Protein AF-A0A261A8S5-F1 (afdb_monomer)

pLDDT: mean 77.23, std 19.58, range [24.98, 97.69]

Radius of gyration: 40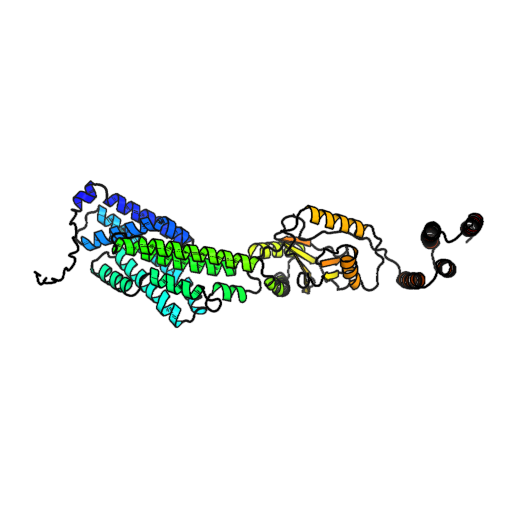.4 Å; Cα contacts (8 Å, |Δi|>4): 604; chains: 1; bounding box: 99×44×148 Å

Foldseek 3Di:
DDDDDDDDDPPPDPPDPPDDPVVCVVVCVLVVLLVLLVVLVVLLVVCVVVLFLQQVSLLVSLLSLLVNLLVLLVCQSNPDPDDPPSVVSSLVSLLVSLVSLVSSVVSLVVLLVVLCVQAPNPCCCVLAVVLLVQLSVLVSVSSNDSHNVSLVSNVVSCVVHPLLSNLVSVVVQCVDCSRNCLNVQCVVQLQSWPVSLCSRVRSNSRRLSSSLSSNSSCCNNPVVNPCPSSVVSSVVSVVVVVVSVVVLVVQQLDLRSLVCVQVVLLVLCVVPVPDDLQRSQVVVQVVCLRIHSYLKKKKKWKWAFFDDPQFKEKDFDPQQPSQKHWDGQRSRIIMIMGIDPCQQVDDVVVQVLLVVLQVVVQPDADEDDPDCHCVFVVCCVPRNVVDGMDMGGDPVTGTDMDMHNGPPRPTSHDDHDHDYDDDPPVVSVVVVVLVVVPVPDDLVVSLVVVVVVCVPDDDPVCCVVVVVVSVVVVVVCCVVPVPDPDPVVVVVVVVVVVVVVVVSVVVPPDD

Sequence (511 aa):
MEKKDQISESKSEMTVVNVNIQMLIASGEVYGWADDVDSVLDTADKLLEFGGFIFPEVAAVASVVTKVGGVIRWITGNFKEEKPDPMKKVMEKLVVLEKKIDELGKKMAAQFADLKEFITEVNFLTNISVPTSNLMRFMQDLMNDPSPKALENFESAYNDRKPLKIAYDLLSFLEHEKTNPLIMAMKADPLRTTTTFNKWADKYSCLLGQFLFLEAMASGLMKDSDSFDVNLIIQRSGELVKDMDKIKEVYKKDPIYFEAMENYIADFLDKNSNFQRWDIANQIKEDLEKILLTNDALTVWAFNGPVAKSLFAADCTDKAKGQIAQVLNKNGRGVIICRSSQANTVEKEKIKELQSQMRKLTEFPFFPQYDYKEVPKYALKNFFPNGGSFCLMDYRNFPEMRSINCKHDVGPGVEGHVTTFDMPNHNQQFLKQVYKEFENNPPLSLTYMLSSYLKHYATKEIVKNVMANLLFLDAFYIGLTGQYNDTAELRREVRVVLGKMDNLNRTGGSQ

Organism: NCBI:txid1503980

Secondary structure (DSSP, 8-state):
--------------------HHHHHHTTHHHHHHHHHHHHHHHHHHHHHHTS--HHHHHHHHHHHHHHHHHHHHHHHT--SS--HHHHHHHHHHHHHHHHHHHHHHHHHHHHHHHHTTS-HHHHIIIIIHHHHHHHHHHHHHHHS--HHHHHHHHHHHHHS-HHHHHHHHHHHHHSTTT-HHHHHHHH-TT-BHHHHHHHHHHHHHHHHHHHHHHHHHHHHHSTT--HHHHHHHHHHHHHHHHHHHHHHHHTT-GGGGGGHHHHHHHHHHHTTT--HHHHHHHHHHHHHHHB----EEEEEEEES---TTSEEEEE-GGGTT-EEEEEEETTEEEEEEEESSTTTS-HHHHHHHHHHHHHHHHS-BPPPS-TTHHHHHHHHHT-TT-SEEEEE-GGGPPEEEEES-TTSS-SS-----PBP---HHHHHHHHHHHHHHTTS-HHHHHHHHHHHHHHH--HHHHHHHHHHHHHHHHHHHHHH---S-HHHHHHHHHHHHHHHHHHHHGGG--

Mean predicted aligned error: 14.87 Å

Solvent-accessible surface area (backbone atoms only — not comparable to full-atom values): 27882 Å² total; per-residue (Å²): 136,82,84,84,80,81,86,71,87,78,77,80,75,80,81,76,79,84,72,57,66,68,57,39,56,72,71,45,53,55,56,54,52,40,52,39,46,47,56,50,41,58,46,45,52,54,29,52,76,74,48,25,39,42,28,74,66,40,63,76,41,32,72,45,40,15,50,44,16,35,51,47,36,50,45,26,78,62,68,57,96,81,65,58,71,73,56,48,56,40,48,55,49,31,37,54,40,29,52,50,52,50,56,33,48,60,45,39,50,58,52,53,54,61,51,47,77,60,35,68,57,62,60,52,39,66,58,36,54,51,51,53,51,53,45,51,51,30,51,34,44,30,35,62,48,52,36,60,67,32,48,52,54,30,50,53,47,39,73,77,51,40,41,60,57,32,49,50,54,52,49,59,41,54,72,38,72,91,46,18,55,52,58,48,47,40,70,70,36,55,56,34,34,40,59,62,50,46,58,40,53,52,48,54,32,22,51,54,10,44,34,43,50,53,35,17,25,46,17,14,43,74,47,87,54,52,52,66,63,42,51,49,46,52,51,54,50,52,50,49,53,55,50,48,52,52,53,51,59,49,46,26,68,51,68,66,30,52,75,40,42,37,59,52,53,52,51,50,52,63,77,45,74,81,59,50,33,63,55,48,22,50,50,53,41,56,51,48,67,68,33,47,36,60,62,43,7,28,30,35,36,15,30,77,42,63,57,52,76,89,46,45,31,67,34,53,41,88,93,24,65,81,30,64,34,65,41,69,47,58,95,45,22,21,41,38,38,40,53,26,84,49,45,61,76,54,57,71,65,61,54,52,47,51,46,53,40,39,53,56,56,37,70,48,82,44,73,76,56,102,61,59,67,58,47,26,52,50,43,34,67,76,59,30,76,86,50,47,64,36,77,48,69,45,76,94,64,67,51,34,75,36,58,31,69,40,81,74,79,64,30,52,64,78,88,73,71,68,66,64,62,92,63,59,69,73,58,46,55,48,51,51,50,51,52,59,45,55,78,73,46,66,71,72,64,52,58,55,54,52,55,58,51,54,72,74,77,57,59,77,67,61,51,51,55,52,50,51,52,50,52,49,48,50,54,51,50,51,67,73,65,59,83,64,96,48,75,66,59,56,53,48,53,54,49,53,53,52,54,52,51,52,51,59,61,62,64,69,80,66,136

InterPro domains:
  IPR007767 Protein of unknown function DUF684 [PF05075] (92-416)
  IPR007767 Protein of unknown function DUF684 [PTHR31464] (36-423)

Structure (mmCIF, N/CA/C/O backbone):
data_AF-A0A261A8S5-F1
#
_entry.id   AF-A0A261A8S5-F1
#
loop_
_atom_site.group_PDB
_atom_site.id
_atom_site.type_symbol
_atom_site.label_atom_id
_atom_site.label_alt_id
_atom_site.label_comp_id
_atom_site.label_asym_id
_atom_site.label_entity_id
_atom_site.label_seq_id
_atom_site.pdbx_PDB_ins_code
_atom_site.Cartn_x
_atom_site.Cartn_y
_atom_site.Cartn_z
_atom_site.occupancy
_atom_site.B_iso_or_equiv
_atom_site.auth_seq_id
_atom_site.auth_comp_id
_atom_site.auth_asym_id
_atom_site.auth_atom_id
_atom_site.pdbx_PDB_model_num
ATOM 1 N N . MET A 1 1 ? 8.375 2.626 72.153 1.00 33.34 1 MET A N 1
ATOM 2 C CA . MET A 1 1 ? 9.001 2.224 70.882 1.00 33.34 1 MET A CA 1
ATOM 3 C C . MET A 1 1 ? 8.123 1.130 70.300 1.00 33.34 1 MET A C 1
ATOM 5 O O . MET A 1 1 ? 7.854 0.171 71.005 1.00 33.34 1 MET A O 1
ATOM 9 N N . GLU A 1 2 ? 7.607 1.391 69.101 1.00 33.19 2 GLU A N 1
ATOM 10 C CA . GLU A 1 2 ? 6.923 0.485 68.162 1.00 33.19 2 GLU A CA 1
ATOM 11 C C . GLU A 1 2 ? 5.552 -0.124 68.517 1.00 33.19 2 GLU A C 1
ATOM 13 O O . GLU A 1 2 ? 5.404 -1.116 69.228 1.00 33.19 2 GLU A O 1
ATOM 18 N N . LYS A 1 3 ? 4.540 0.497 67.888 1.00 27.81 3 LYS A N 1
ATOM 19 C CA . LYS A 1 3 ? 3.258 -0.079 67.477 1.00 27.81 3 LYS A CA 1
ATOM 20 C C . LYS A 1 3 ? 3.499 -1.277 66.550 1.00 27.81 3 LYS A C 1
ATOM 22 O O . LYS A 1 3 ? 4.318 -1.188 65.641 1.00 27.81 3 LYS A O 1
ATOM 27 N N . LYS A 1 4 ? 2.724 -2.349 66.727 1.00 29.70 4 LYS A N 1
ATOM 28 C CA . LYS A 1 4 ? 2.459 -3.329 65.666 1.00 29.70 4 LYS A CA 1
ATOM 29 C C . LYS A 1 4 ? 1.182 -2.911 64.950 1.00 29.70 4 LYS A C 1
ATOM 31 O O . LYS A 1 4 ? 0.108 -2.943 65.548 1.00 29.70 4 LYS A O 1
ATOM 36 N N . ASP A 1 5 ? 1.337 -2.508 63.697 1.00 29.98 5 ASP A N 1
ATOM 37 C CA . ASP A 1 5 ? 0.246 -2.201 62.786 1.00 29.98 5 ASP A CA 1
ATOM 38 C C . ASP A 1 5 ? -0.484 -3.484 62.367 1.00 29.98 5 ASP A C 1
ATOM 40 O O . ASP A 1 5 ? 0.120 -4.464 61.925 1.00 29.98 5 ASP A O 1
ATOM 44 N N . GLN A 1 6 ? -1.806 -3.458 62.528 1.00 29.58 6 GLN A N 1
ATOM 45 C CA . GLN A 1 6 ? -2.743 -4.343 61.848 1.00 29.58 6 GLN A CA 1
ATOM 46 C C . GLN A 1 6 ? -2.919 -3.817 60.423 1.00 29.58 6 GLN A C 1
ATOM 48 O O . GLN A 1 6 ? -3.473 -2.738 60.218 1.00 29.58 6 GLN A O 1
ATOM 53 N N . ILE A 1 7 ? -2.459 -4.582 59.437 1.00 30.22 7 ILE A N 1
ATOM 54 C CA . ILE A 1 7 ? -2.810 -4.357 58.036 1.00 30.22 7 ILE A CA 1
ATOM 55 C C . ILE A 1 7 ? -4.219 -4.924 57.851 1.00 30.22 7 ILE A C 1
ATOM 57 O O . ILE A 1 7 ? -4.410 -6.138 57.836 1.00 30.22 7 ILE A O 1
ATOM 61 N N . SER A 1 8 ? -5.201 -4.027 57.784 1.00 29.25 8 SER A N 1
ATOM 62 C CA . SER A 1 8 ? -6.552 -4.336 57.318 1.00 29.25 8 SER A CA 1
ATOM 63 C C . SER A 1 8 ? -6.606 -4.158 55.802 1.00 29.25 8 SER A C 1
ATOM 65 O O . SER A 1 8 ? -6.049 -3.208 55.253 1.00 29.25 8 SER A O 1
ATOM 67 N N . GLU A 1 9 ? -7.237 -5.120 55.134 1.00 30.16 9 GLU A N 1
ATOM 68 C CA . GLU A 1 9 ? -7.535 -5.111 53.706 1.00 30.16 9 GLU A CA 1
ATOM 69 C C . GLU A 1 9 ? -8.345 -3.860 53.335 1.00 30.16 9 GLU A C 1
ATOM 71 O O . GLU A 1 9 ? -9.524 -3.751 53.671 1.00 30.16 9 GLU A O 1
ATOM 76 N N . SER A 1 10 ? -7.746 -2.928 52.592 1.00 24.98 10 SER A N 1
ATOM 77 C CA . SER A 1 10 ? -8.508 -1.884 51.909 1.00 24.98 10 SER A CA 1
ATOM 78 C C . SER A 1 10 ? -9.007 -2.430 50.570 1.00 24.98 10 SER A C 1
ATOM 80 O O . SER A 1 10 ? -8.350 -2.288 49.537 1.00 24.98 10 SER A O 1
ATOM 82 N N . LYS A 1 11 ? -10.184 -3.062 50.578 1.00 28.03 11 LYS A N 1
ATOM 83 C CA . LYS A 1 11 ? -11.014 -3.130 49.370 1.00 28.03 11 LYS A CA 1
ATOM 84 C C . LYS A 1 11 ? -11.368 -1.692 48.999 1.00 28.03 11 LYS A C 1
ATOM 86 O O . LYS A 1 11 ? -12.026 -1.004 49.772 1.00 28.03 11 LYS A O 1
ATOM 91 N N . SER A 1 12 ? -10.891 -1.227 47.850 1.00 27.69 12 SER A N 1
ATOM 92 C CA . SER A 1 12 ? -11.306 0.047 47.274 1.00 27.69 12 SER A CA 1
ATOM 93 C C . SER A 1 12 ? -12.779 -0.062 46.882 1.00 27.69 12 SER A C 1
ATOM 95 O O . SER A 1 12 ? -13.111 -0.616 45.833 1.00 27.69 12 SER A O 1
ATOM 97 N N . GLU A 1 13 ? -13.665 0.410 47.755 1.00 26.62 13 GLU A N 1
ATOM 98 C CA . GLU A 1 13 ? -15.061 0.650 47.411 1.00 26.62 13 GLU A CA 1
ATOM 99 C C . GLU A 1 13 ? -15.105 1.677 46.276 1.00 26.62 13 GLU A C 1
ATOM 101 O O . GLU A 1 13 ? -14.655 2.814 46.405 1.00 26.62 13 GLU A O 1
ATOM 106 N N . MET A 1 14 ? -15.605 1.230 45.129 1.00 27.86 14 MET A N 1
ATOM 107 C CA . MET A 1 14 ? -15.855 2.052 43.957 1.00 27.86 14 MET A CA 1
ATOM 108 C C . MET A 1 14 ? -17.030 2.980 44.290 1.00 27.86 14 MET A C 1
ATOM 110 O O . MET A 1 14 ? -18.183 2.551 44.329 1.00 27.86 14 MET A O 1
ATOM 114 N N . THR A 1 15 ? -16.746 4.244 44.599 1.00 27.31 15 THR A N 1
ATOM 115 C CA . THR A 1 15 ? -17.769 5.240 44.933 1.00 27.31 15 THR A CA 1
ATOM 116 C C . THR A 1 15 ? -18.585 5.577 43.684 1.00 27.31 15 THR A C 1
ATOM 118 O O . THR A 1 15 ? -18.215 6.443 42.893 1.00 27.31 15 THR A O 1
ATOM 121 N N . VAL A 1 16 ? -19.707 4.885 43.481 1.00 35.44 16 VAL A N 1
ATOM 122 C CA . VAL A 1 16 ? -20.694 5.241 42.455 1.00 35.44 16 VAL A CA 1
ATOM 123 C C . VAL A 1 16 ? -21.372 6.535 42.900 1.00 35.44 16 VAL A C 1
ATOM 125 O O . VAL A 1 16 ? -22.228 6.537 43.787 1.00 35.44 16 VAL A O 1
ATOM 128 N N . VAL A 1 17 ? -20.975 7.662 42.308 1.00 37.97 17 VAL A N 1
ATOM 129 C CA . VAL A 1 17 ? -21.707 8.921 42.464 1.00 37.97 17 VAL A CA 1
ATOM 130 C C . VAL A 1 17 ? -23.053 8.740 41.768 1.00 37.97 17 VAL A C 1
ATOM 132 O O . VAL A 1 17 ? -23.148 8.736 40.543 1.00 37.97 17 VAL A O 1
ATOM 135 N N . ASN A 1 18 ? -24.095 8.541 42.568 1.00 42.72 18 ASN A N 1
ATOM 136 C CA . ASN A 1 18 ? -25.468 8.353 42.117 1.00 42.72 18 ASN A CA 1
ATOM 137 C C . ASN A 1 18 ? -26.031 9.715 41.658 1.00 42.72 18 ASN A C 1
ATOM 139 O O . ASN A 1 18 ? -26.757 10.389 42.391 1.00 42.72 18 ASN A O 1
ATOM 143 N N . VAL A 1 19 ? -25.601 10.190 40.483 1.00 57.75 19 VAL A N 1
ATOM 144 C CA . VAL A 1 19 ? -26.088 11.446 39.895 1.00 57.75 19 VAL A CA 1
ATOM 145 C C . VAL A 1 19 ? -27.512 11.224 39.382 1.00 57.75 19 VAL A C 1
ATOM 147 O O . VAL A 1 19 ? -27.773 10.326 38.584 1.00 57.75 19 VAL A O 1
ATOM 150 N N . ASN A 1 20 ? -28.456 12.050 39.837 1.00 70.00 20 ASN A N 1
ATOM 151 C CA . ASN A 1 20 ? -29.853 11.962 39.421 1.00 70.00 20 ASN A CA 1
ATOM 152 C C . ASN A 1 20 ? -29.989 12.236 37.910 1.00 70.00 20 ASN A C 1
ATOM 154 O O . ASN A 1 20 ? -29.664 13.326 37.443 1.00 70.00 20 ASN A O 1
ATOM 158 N N . ILE A 1 21 ? -30.544 11.281 37.157 1.00 68.44 21 ILE A N 1
ATOM 159 C CA . ILE A 1 21 ? -30.774 11.392 35.706 1.00 68.44 21 ILE A CA 1
ATOM 160 C C . ILE A 1 21 ? -31.579 12.642 35.312 1.00 68.44 21 ILE A C 1
ATOM 162 O O . ILE A 1 21 ? -31.351 13.206 34.248 1.00 68.44 21 ILE A O 1
ATOM 166 N N . GLN A 1 22 ? -32.476 13.133 36.177 1.00 65.25 22 GLN A N 1
ATOM 167 C CA . GLN A 1 22 ? -33.213 14.374 35.917 1.00 65.25 22 GLN A CA 1
ATOM 168 C C . GLN A 1 22 ? -32.311 15.614 35.946 1.00 65.25 22 GLN A C 1
ATOM 170 O O . GLN A 1 22 ? -32.540 16.539 35.172 1.00 65.25 22 GLN A O 1
ATOM 175 N N . MET A 1 23 ? -31.268 15.630 36.785 1.00 69.44 23 MET A N 1
ATOM 176 C CA . MET A 1 23 ? -30.283 16.717 36.794 1.00 69.44 23 MET A CA 1
ATOM 177 C C . MET A 1 23 ? -29.416 16.703 35.536 1.00 69.44 23 MET A C 1
ATOM 179 O O . MET A 1 23 ? -29.138 17.770 35.006 1.00 69.44 23 MET A O 1
ATOM 183 N N . LEU A 1 24 ? -29.048 15.521 35.034 1.00 69.75 24 LEU A N 1
ATOM 184 C CA . LEU A 1 24 ? -28.277 15.368 33.790 1.00 69.75 24 LEU A CA 1
ATOM 185 C C . LEU A 1 24 ? -29.086 15.773 32.550 1.00 69.75 24 LEU A C 1
ATOM 187 O O . LEU A 1 24 ? -28.564 16.362 31.607 1.00 69.75 24 LEU A O 1
ATOM 191 N N . ILE A 1 25 ? -30.389 15.481 32.552 1.00 65.38 25 ILE A N 1
ATOM 192 C CA . ILE A 1 25 ? -31.300 15.954 31.504 1.00 65.38 25 ILE A CA 1
ATOM 193 C C . ILE A 1 25 ? -31.434 17.481 31.579 1.00 65.38 25 ILE A C 1
ATOM 195 O O . ILE A 1 25 ? -31.381 18.149 30.549 1.00 65.38 25 ILE A O 1
ATOM 199 N N . ALA A 1 26 ? -31.578 18.040 32.785 1.00 63.16 26 ALA A N 1
ATOM 200 C CA . ALA A 1 26 ? -31.713 19.481 32.990 1.00 63.16 26 ALA A CA 1
ATOM 201 C C . ALA A 1 26 ? -30.420 20.266 32.694 1.00 63.16 26 ALA A C 1
ATOM 203 O O . ALA A 1 26 ? -30.504 21.405 32.244 1.00 63.16 26 ALA A O 1
ATOM 204 N N . SER A 1 27 ? -29.241 19.670 32.913 1.00 70.00 27 SER A N 1
ATOM 205 C CA . SER A 1 27 ? -27.938 20.265 32.573 1.00 70.00 27 SER A CA 1
ATOM 206 C C . SER A 1 27 ? -27.614 20.198 31.079 1.00 70.00 27 SER A C 1
ATOM 208 O O . SER A 1 27 ? -26.666 20.836 30.630 1.00 70.00 27 SER A O 1
ATOM 210 N N . GLY A 1 28 ? -28.394 19.439 30.306 1.00 68.12 28 GLY A N 1
ATOM 211 C CA . GLY A 1 28 ? -28.180 19.224 28.879 1.00 68.12 28 GLY A CA 1
ATOM 212 C C . GLY A 1 28 ? -27.130 18.157 28.547 1.00 68.12 28 GLY A C 1
ATOM 213 O O . GLY A 1 28 ? -26.895 17.882 27.374 1.00 68.12 28 GLY A O 1
ATOM 214 N N . GLU A 1 29 ? -26.536 17.510 29.549 1.00 75.00 29 GLU A N 1
ATOM 215 C CA . GLU A 1 29 ? -25.443 16.542 29.387 1.00 75.00 29 GLU A CA 1
ATOM 216 C C . GLU A 1 29 ? -25.853 15.319 28.548 1.00 75.00 29 GLU A C 1
ATOM 218 O O . GLU A 1 29 ? -25.082 14.844 27.718 1.00 75.00 29 GLU A O 1
ATOM 223 N N . VAL A 1 30 ? -27.114 14.883 28.664 1.00 71.88 30 VAL A N 1
ATOM 224 C CA . VAL A 1 30 ? -27.671 13.773 27.864 1.00 71.88 30 VAL A CA 1
ATOM 225 C C . VAL A 1 30 ? -27.744 14.103 26.365 1.00 71.88 30 VAL A C 1
ATOM 227 O O . VAL A 1 30 ? -27.633 13.199 25.540 1.00 71.88 30 VAL A O 1
ATOM 230 N N . TYR A 1 31 ? -27.904 15.378 25.989 1.00 73.94 31 TYR A N 1
ATOM 231 C CA . TYR A 1 31 ? -27.849 15.779 24.577 1.00 73.94 31 TYR A CA 1
ATOM 232 C C . TYR A 1 31 ? -26.414 15.717 24.047 1.00 73.94 31 TYR A C 1
ATOM 234 O O . TYR A 1 31 ? -26.207 15.210 22.950 1.00 73.94 31 TYR A O 1
ATOM 242 N N . GLY A 1 32 ? -25.428 16.093 24.869 1.00 81.75 32 GLY A N 1
ATOM 243 C CA . GLY A 1 32 ? -24.013 15.902 24.542 1.00 81.75 32 GLY A CA 1
ATOM 244 C C . GLY A 1 32 ? -23.647 14.431 24.310 1.00 81.75 32 GLY A C 1
ATOM 245 O O . GLY A 1 32 ? -22.865 14.132 23.415 1.00 81.75 32 GLY A O 1
ATOM 246 N N . TRP A 1 33 ? -24.266 13.495 25.041 1.00 88.19 33 TRP A N 1
ATOM 247 C CA . TRP A 1 33 ? -24.069 12.057 24.800 1.00 88.19 33 TRP A CA 1
ATOM 248 C C . TRP A 1 33 ? -24.624 11.601 23.452 1.00 88.19 33 TRP A C 1
ATOM 250 O O . TRP A 1 33 ? -24.008 10.770 22.790 1.00 88.19 33 TRP A O 1
ATOM 260 N N . ALA A 1 34 ? -25.779 12.126 23.034 1.00 87.38 34 ALA A N 1
ATOM 261 C CA . ALA A 1 34 ? -26.328 11.824 21.715 1.00 87.38 34 ALA A CA 1
ATOM 262 C C . ALA A 1 34 ? -25.409 12.344 20.596 1.00 87.38 34 ALA A C 1
ATOM 264 O O . ALA A 1 34 ? -25.170 11.611 19.638 1.00 87.38 34 ALA A O 1
ATOM 265 N N . ASP A 1 35 ? -24.853 13.548 20.762 1.00 88.94 35 ASP A N 1
ATOM 266 C CA . ASP A 1 35 ? -23.910 14.154 19.815 1.00 88.94 35 ASP A CA 1
ATOM 267 C C . ASP A 1 35 ? -22.585 13.370 19.736 1.00 88.94 35 ASP A C 1
ATOM 269 O O . ASP A 1 35 ? -22.058 13.137 18.646 1.00 88.94 35 ASP A O 1
ATOM 273 N N . ASP A 1 36 ? -22.054 12.909 20.876 1.00 91.69 36 ASP A N 1
ATOM 274 C CA . ASP A 1 36 ? -20.855 12.061 20.907 1.00 91.69 36 ASP A CA 1
ATOM 275 C C . ASP A 1 36 ? -21.102 10.728 20.164 1.00 91.69 36 ASP A C 1
ATOM 277 O O . ASP A 1 36 ? -20.249 10.292 19.387 1.00 91.69 36 ASP A O 1
ATOM 281 N N . VAL A 1 37 ? -22.273 10.094 20.339 1.00 92.50 37 VAL A N 1
ATOM 282 C CA . VAL A 1 37 ? -22.631 8.862 19.604 1.00 92.50 37 VAL A CA 1
ATOM 283 C C . VAL A 1 37 ? -22.811 9.133 18.106 1.00 92.50 37 VAL A C 1
ATOM 285 O O . VAL A 1 37 ? -22.356 8.326 17.296 1.00 92.50 37 VAL A O 1
ATOM 288 N N . ASP A 1 38 ? -23.407 10.264 17.720 1.00 92.44 38 ASP A N 1
ATOM 289 C CA . ASP A 1 38 ? -23.547 10.658 16.310 1.00 92.44 38 ASP A CA 1
ATOM 290 C C . ASP A 1 38 ? -22.194 10.857 15.627 1.00 92.44 38 ASP A C 1
ATOM 292 O O . ASP A 1 38 ? -21.976 10.368 14.522 1.00 92.44 38 ASP A O 1
ATOM 296 N N . SER A 1 39 ? -21.234 11.470 16.314 1.00 92.31 39 SER A N 1
ATOM 297 C CA . SER A 1 39 ? -19.873 11.627 15.795 1.00 92.31 39 SER A CA 1
ATOM 298 C C . SER A 1 39 ? -19.178 10.275 15.548 1.00 92.31 39 SER A C 1
ATOM 300 O O . SER A 1 39 ? -18.483 10.083 14.540 1.00 92.31 39 SER A O 1
ATOM 302 N N . VAL A 1 40 ? -19.413 9.280 16.414 1.00 94.00 40 VAL A N 1
ATOM 303 C CA . VAL A 1 40 ? -18.908 7.914 16.186 1.00 94.00 40 VAL A CA 1
ATOM 304 C C . VAL A 1 40 ? -19.678 7.215 15.057 1.00 94.00 40 VAL A C 1
ATOM 306 O O . VAL A 1 40 ? -19.065 6.487 14.279 1.00 94.00 40 VAL A O 1
ATOM 309 N N . LEU A 1 41 ? -20.983 7.463 14.905 1.00 94.56 41 LEU A N 1
ATOM 310 C CA . LEU A 1 41 ? -21.800 6.945 13.799 1.00 94.56 41 LEU A CA 1
ATOM 311 C C . LEU A 1 41 ? -21.361 7.475 12.431 1.00 94.56 41 LEU A C 1
ATOM 313 O O . LEU A 1 41 ? -21.269 6.682 11.492 1.00 94.56 41 LEU A O 1
ATOM 317 N N . ASP A 1 42 ? -21.078 8.773 12.330 1.00 94.06 42 ASP A N 1
ATOM 318 C CA . ASP A 1 42 ? -20.546 9.412 11.122 1.00 94.06 42 ASP A CA 1
ATOM 319 C C . ASP A 1 42 ? -19.175 8.834 10.765 1.00 94.06 42 ASP A C 1
ATOM 321 O O . ASP A 1 42 ? -18.844 8.614 9.597 1.00 94.06 42 ASP A O 1
ATOM 325 N N . THR A 1 43 ? -18.359 8.551 11.783 1.00 92.81 43 THR A N 1
ATOM 326 C CA . THR A 1 43 ? -17.078 7.876 11.575 1.00 92.81 43 THR A CA 1
ATOM 327 C C . THR A 1 43 ? -17.281 6.445 11.090 1.00 92.81 43 THR A C 1
ATOM 329 O O . THR A 1 43 ? -16.621 6.027 10.142 1.00 92.81 43 THR A O 1
ATOM 332 N N . ALA A 1 44 ? -18.204 5.692 11.692 1.00 93.06 44 ALA A N 1
A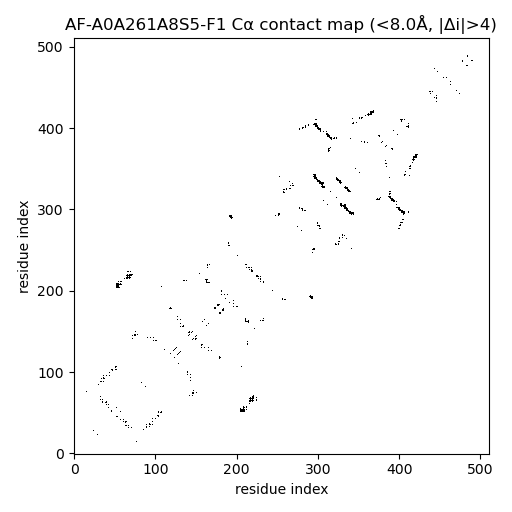TOM 333 C CA . ALA A 1 44 ? -18.503 4.325 11.282 1.00 93.06 44 ALA A CA 1
ATOM 334 C C . ALA A 1 44 ? -18.968 4.248 9.816 1.00 93.06 44 ALA A C 1
ATOM 336 O O . ALA A 1 44 ? -18.554 3.329 9.113 1.00 93.06 44 ALA A O 1
ATOM 337 N N . ASP A 1 45 ? -19.735 5.231 9.327 1.00 93.12 45 ASP A N 1
ATOM 338 C CA . ASP A 1 45 ? -20.102 5.323 7.903 1.00 93.12 45 ASP A CA 1
ATOM 339 C C . ASP A 1 45 ? -18.879 5.476 6.999 1.00 93.12 45 ASP A C 1
ATOM 341 O O . ASP A 1 45 ? -18.716 4.721 6.040 1.00 93.12 45 ASP A O 1
ATOM 345 N N . LYS A 1 46 ? -17.963 6.389 7.337 1.00 92.31 46 LYS A N 1
ATOM 346 C CA . LYS A 1 46 ? -16.712 6.562 6.580 1.00 92.31 46 LYS A CA 1
ATOM 347 C C . LYS A 1 46 ? -15.874 5.286 6.580 1.00 92.31 46 LYS A C 1
ATOM 349 O O . LYS A 1 46 ? -15.370 4.860 5.545 1.00 92.31 46 LYS A O 1
ATOM 354 N N . LEU A 1 47 ? -15.744 4.633 7.735 1.00 92.62 47 LEU A N 1
ATOM 355 C CA . LEU A 1 47 ? -15.027 3.361 7.846 1.00 92.62 47 LEU A CA 1
ATOM 356 C C . LEU A 1 47 ? -15.686 2.265 6.992 1.00 92.62 47 LEU A C 1
ATOM 358 O O . LEU A 1 47 ? -14.987 1.427 6.417 1.00 92.62 47 LEU A O 1
ATOM 362 N N . LEU A 1 48 ? -17.019 2.266 6.871 1.00 91.94 48 LEU A N 1
ATOM 363 C CA . LEU A 1 48 ? -17.746 1.336 6.008 1.00 91.94 48 LEU A CA 1
ATOM 364 C C . LEU A 1 48 ? -17.457 1.593 4.529 1.00 91.94 48 LEU A C 1
ATOM 366 O O . LEU A 1 48 ? -17.301 0.615 3.792 1.00 91.94 48 LEU A O 1
ATOM 370 N N . GLU A 1 49 ? -17.336 2.850 4.099 1.00 89.62 49 GLU A N 1
ATOM 371 C CA . GLU A 1 49 ? -16.921 3.205 2.733 1.00 89.62 49 GLU A CA 1
ATOM 372 C C . GLU A 1 49 ? -15.514 2.680 2.419 1.00 89.62 49 GLU A C 1
ATOM 374 O O . GLU A 1 49 ? -15.304 2.067 1.371 1.00 89.62 49 GLU A O 1
ATOM 379 N N . PHE A 1 50 ? -14.572 2.826 3.357 1.00 85.19 50 PHE A N 1
ATOM 380 C CA . PHE A 1 50 ? -13.212 2.288 3.219 1.00 85.19 50 PHE A CA 1
ATOM 381 C C . PHE A 1 50 ? -13.129 0.763 3.370 1.00 85.19 50 PHE A C 1
ATOM 383 O O . PHE A 1 50 ? -12.181 0.134 2.903 1.00 85.19 50 PHE A O 1
ATOM 390 N N . GLY A 1 51 ? -14.125 0.153 4.008 1.00 87.69 51 GLY A N 1
ATOM 391 C CA . GLY A 1 51 ? -14.216 -1.289 4.197 1.00 87.69 51 GLY A CA 1
ATOM 392 C C . GLY A 1 51 ? -13.432 -1.844 5.390 1.00 87.69 51 GLY A C 1
ATOM 393 O O . GLY A 1 51 ? -13.116 -3.035 5.391 1.00 87.69 51 GLY A O 1
ATOM 394 N N . GLY A 1 52 ? -13.132 -1.025 6.402 1.00 91.44 52 GLY A N 1
ATOM 395 C CA . GLY A 1 52 ? -12.440 -1.461 7.618 1.00 91.44 52 GLY A CA 1
ATOM 396 C C . GLY A 1 52 ? -12.107 -0.318 8.581 1.00 91.44 52 GLY A C 1
ATOM 397 O O . GLY A 1 52 ? -12.321 0.851 8.275 1.00 91.44 52 GLY A O 1
ATOM 398 N N . PHE A 1 53 ? -11.566 -0.657 9.755 1.00 93.50 53 PHE A N 1
ATOM 399 C CA . PHE A 1 53 ? -11.169 0.312 10.787 1.00 93.50 53 PHE A CA 1
ATOM 400 C C . PHE A 1 53 ? -9.836 0.995 10.440 1.00 93.50 53 PHE A C 1
ATOM 402 O O . PHE A 1 53 ? -8.802 0.674 11.011 1.00 93.50 53 PHE A O 1
ATOM 409 N N . ILE A 1 54 ? -9.837 1.925 9.488 1.00 92.06 54 ILE A N 1
ATOM 410 C CA . ILE A 1 54 ? -8.636 2.645 9.041 1.00 92.06 54 ILE A CA 1
ATOM 411 C C . ILE A 1 54 ? -7.990 3.417 10.205 1.00 92.06 54 ILE A C 1
ATOM 413 O O . ILE A 1 54 ? -8.594 4.334 10.759 1.00 92.06 54 ILE A O 1
ATOM 417 N N . PHE A 1 55 ? -6.752 3.060 10.573 1.00 93.69 55 PHE A N 1
ATOM 418 C CA . PHE A 1 55 ? -6.082 3.572 11.777 1.00 93.69 55 PHE A CA 1
ATOM 419 C C . PHE A 1 55 ? -6.055 5.109 11.885 1.00 93.69 55 PHE A C 1
ATOM 421 O O . PHE A 1 55 ? -6.456 5.606 12.938 1.00 93.69 55 PHE A O 1
ATOM 428 N N . PRO A 1 56 ? -5.644 5.880 10.855 1.00 92.06 56 PRO A N 1
ATOM 429 C CA . PRO A 1 56 ? -5.663 7.343 10.930 1.00 92.06 56 PRO A CA 1
ATOM 430 C C . PRO A 1 56 ? -7.041 7.934 11.253 1.00 92.06 56 PRO A C 1
ATOM 432 O O . PRO A 1 56 ? -7.136 8.852 12.065 1.00 92.06 56 PRO A O 1
ATOM 435 N N . GLU A 1 57 ? -8.102 7.374 10.668 1.00 92.88 57 GLU A N 1
ATOM 436 C CA . GLU A 1 57 ? -9.479 7.836 10.878 1.00 92.88 57 GLU A CA 1
ATOM 437 C C . GLU A 1 57 ? -9.952 7.527 12.301 1.00 92.88 57 GLU A C 1
ATOM 439 O O . GLU A 1 57 ? -10.508 8.389 12.978 1.00 92.88 57 GLU A O 1
ATOM 444 N N . VAL A 1 58 ? -9.662 6.321 12.805 1.00 94.31 58 VAL A N 1
ATOM 445 C CA . VAL A 1 58 ? -9.990 5.948 14.190 1.00 94.31 58 VAL A CA 1
ATOM 446 C C . VAL A 1 58 ? -9.195 6.790 15.190 1.00 94.31 58 VAL A C 1
ATOM 448 O O . VAL A 1 58 ? -9.747 7.242 16.193 1.00 94.31 58 VAL A O 1
ATOM 451 N N . ALA A 1 59 ? -7.911 7.042 14.925 1.00 93.81 59 ALA A N 1
ATOM 452 C CA . ALA A 1 59 ? -7.061 7.846 15.798 1.00 93.81 59 ALA A CA 1
ATOM 453 C C . ALA A 1 59 ? -7.562 9.287 15.937 1.00 93.81 59 ALA A C 1
ATOM 455 O O . ALA A 1 59 ? -7.506 9.843 17.034 1.00 93.81 59 ALA A O 1
ATOM 456 N N . ALA A 1 60 ? -8.110 9.864 14.864 1.00 93.00 60 ALA A N 1
ATOM 457 C CA . ALA A 1 60 ? -8.682 11.207 14.883 1.00 93.00 60 ALA A CA 1
ATOM 458 C C . ALA A 1 60 ? -9.905 11.335 15.811 1.00 93.00 60 ALA A C 1
ATOM 460 O O . ALA A 1 60 ? -10.157 12.420 16.336 1.00 93.00 60 ALA A O 1
ATOM 461 N N . VAL A 1 61 ? -10.638 10.241 16.051 1.00 94.25 61 VAL A N 1
ATOM 462 C CA . VAL A 1 61 ? -11.860 10.239 16.875 1.00 94.25 61 VAL A CA 1
ATOM 463 C C . VAL A 1 61 ? -11.743 9.437 18.169 1.00 94.25 61 VAL A C 1
ATOM 465 O O . VAL A 1 61 ? -12.732 9.295 18.887 1.00 94.25 61 VAL A O 1
ATOM 468 N N . ALA A 1 62 ? -10.555 8.933 18.513 1.00 95.06 62 ALA A N 1
ATOM 469 C CA . ALA A 1 62 ? -10.359 8.050 19.665 1.00 95.06 62 ALA A CA 1
ATOM 470 C C . ALA A 1 62 ? -10.903 8.648 20.977 1.00 95.06 62 ALA A C 1
ATOM 472 O O . ALA A 1 62 ? -11.537 7.945 21.758 1.00 95.06 62 ALA A O 1
ATOM 473 N N . SER A 1 63 ? -10.745 9.958 21.191 1.00 93.19 63 SER A N 1
ATOM 474 C CA . SER A 1 63 ? -11.287 10.640 22.374 1.00 93.19 63 SER A CA 1
ATOM 475 C C . SER A 1 63 ? -12.819 10.621 22.429 1.00 93.19 63 SER A C 1
ATOM 477 O O . SER A 1 63 ? -13.387 10.468 23.507 1.00 93.19 63 SER A O 1
ATOM 479 N N . VAL A 1 64 ? -13.496 10.734 21.284 1.00 94.38 64 VAL A N 1
ATOM 480 C CA . VAL A 1 64 ? -14.961 10.650 21.184 1.00 94.38 64 VAL A CA 1
ATOM 481 C C . VAL A 1 64 ? -15.424 9.214 21.432 1.00 94.38 64 VAL A C 1
ATOM 483 O O . VAL A 1 64 ? -16.360 8.994 22.196 1.00 94.38 64 VAL A O 1
ATOM 486 N N . VAL A 1 65 ? -14.712 8.225 20.883 1.00 96.56 65 VAL A N 1
ATOM 487 C CA . VAL A 1 65 ? -14.967 6.798 21.150 1.00 96.56 65 VAL A CA 1
ATOM 488 C C . VAL A 1 65 ? -14.845 6.493 22.650 1.00 96.56 65 VAL A C 1
ATOM 490 O O . VAL A 1 65 ? -15.694 5.802 23.211 1.00 96.56 65 VAL A O 1
ATOM 493 N N . THR A 1 66 ? -13.852 7.069 23.336 1.00 95.81 66 THR A N 1
ATOM 494 C CA . THR A 1 66 ? -13.716 6.976 24.798 1.00 95.81 66 THR A CA 1
ATOM 495 C C . THR A 1 66 ? -14.906 7.578 25.535 1.00 95.81 66 THR A C 1
ATOM 497 O O . THR A 1 66 ? -15.425 6.951 26.458 1.00 95.81 66 THR A O 1
ATOM 500 N N . LYS A 1 67 ? -15.413 8.743 25.120 1.00 93.44 67 LYS A N 1
ATOM 501 C CA . LYS A 1 67 ? -16.624 9.310 25.733 1.00 93.44 67 LYS A CA 1
ATOM 502 C C . LYS A 1 67 ? -17.832 8.391 25.575 1.00 93.44 67 LYS A C 1
ATOM 504 O O . LYS A 1 67 ? -18.535 8.170 26.557 1.00 93.44 67 LYS A O 1
ATOM 509 N N . VAL A 1 68 ? -18.036 7.800 24.394 1.00 94.94 68 VAL A N 1
ATOM 510 C CA . VAL A 1 68 ? -19.117 6.823 24.168 1.00 94.94 68 VAL A CA 1
ATOM 511 C C . VAL A 1 68 ? -18.983 5.619 25.108 1.00 94.94 68 VAL A C 1
ATOM 513 O O . VAL A 1 68 ? -19.976 5.198 25.701 1.00 94.94 68 VAL A O 1
ATOM 516 N N . GLY A 1 69 ? -17.766 5.125 25.352 1.00 94.31 69 GLY A N 1
ATOM 517 C CA . GLY A 1 69 ? -17.519 4.097 26.373 1.00 94.31 69 GLY A CA 1
ATOM 518 C C . GLY A 1 69 ? -17.944 4.537 27.779 1.00 94.31 69 GLY A C 1
ATOM 519 O O . GLY A 1 69 ? -18.582 3.775 28.507 1.00 94.31 69 GLY A O 1
ATOM 520 N N . GLY A 1 70 ? -17.666 5.792 28.140 1.00 91.44 70 GLY A N 1
ATOM 521 C CA . GLY A 1 70 ? -18.129 6.401 29.391 1.00 91.44 70 GLY A CA 1
ATOM 522 C C . GLY A 1 70 ? -19.657 6.501 29.492 1.00 91.44 70 GLY A C 1
ATOM 523 O O . GLY A 1 70 ? -20.218 6.229 30.554 1.00 91.44 70 GLY A O 1
ATOM 524 N N . VAL A 1 71 ? -20.345 6.807 28.387 1.00 91.56 71 VAL A N 1
ATOM 525 C CA . VAL A 1 71 ? -21.818 6.802 28.315 1.00 91.56 71 VAL A CA 1
ATOM 526 C C . VAL A 1 71 ? -22.366 5.400 28.592 1.00 91.56 71 VAL A C 1
ATOM 528 O O . VAL A 1 71 ? -23.253 5.241 29.430 1.00 91.56 71 VAL A O 1
ATOM 531 N N . ILE A 1 72 ? -21.805 4.365 27.958 1.00 92.19 72 ILE A N 1
ATOM 532 C CA . ILE A 1 72 ? -22.207 2.966 28.186 1.00 92.19 72 ILE A CA 1
ATOM 533 C C . ILE A 1 72 ? -21.971 2.565 29.650 1.00 92.19 72 ILE A C 1
ATOM 535 O O . ILE A 1 72 ? -22.852 1.975 30.284 1.00 92.19 72 ILE A O 1
ATOM 539 N N . ARG A 1 73 ? -20.825 2.937 30.236 1.00 90.62 73 ARG A N 1
ATOM 540 C CA . ARG A 1 73 ? -20.546 2.717 31.666 1.00 90.62 73 ARG A CA 1
ATOM 541 C C . ARG A 1 73 ? -21.590 3.381 32.558 1.00 90.62 73 ARG A C 1
ATOM 543 O O . ARG A 1 73 ? -22.057 2.784 33.525 1.00 90.62 73 ARG A O 1
ATOM 550 N N . TRP A 1 74 ? -21.970 4.616 32.243 1.00 88.62 74 TRP A N 1
ATOM 551 C CA . TRP A 1 74 ? -22.978 5.327 33.018 1.00 88.62 74 TRP A CA 1
ATOM 552 C C . TRP A 1 74 ? -24.336 4.616 32.955 1.00 88.62 74 TRP A C 1
ATOM 554 O O . TRP A 1 74 ? -24.971 4.424 33.994 1.00 88.62 74 TRP A O 1
ATOM 564 N N . ILE A 1 75 ? -24.760 4.175 31.762 1.00 88.25 75 ILE A N 1
ATOM 565 C CA . ILE A 1 75 ? -26.033 3.463 31.560 1.00 88.25 75 ILE A CA 1
ATOM 566 C C . ILE A 1 75 ? -26.046 2.132 32.321 1.00 88.25 75 ILE A C 1
ATOM 568 O O . ILE A 1 75 ? -27.025 1.830 33.003 1.00 88.25 75 ILE A O 1
ATOM 572 N N . THR A 1 76 ? -24.967 1.354 32.226 1.00 87.44 76 THR A N 1
ATOM 573 C CA . THR A 1 76 ? -24.835 0.054 32.908 1.00 87.44 76 THR A CA 1
ATOM 574 C C . THR A 1 76 ? -24.803 0.208 34.433 1.00 87.44 76 THR A C 1
ATOM 576 O O . THR A 1 76 ? -25.474 -0.547 35.133 1.00 87.44 76 THR A O 1
ATOM 579 N N . GLY A 1 77 ? -24.100 1.218 34.961 1.00 84.50 77 GLY A N 1
ATOM 580 C CA . GLY A 1 77 ? -24.040 1.508 36.400 1.00 84.50 77 GLY A CA 1
ATOM 581 C C . GLY A 1 77 ? -25.336 2.079 36.990 1.00 84.50 77 GLY A C 1
ATOM 582 O O . GLY A 1 77 ? -25.582 1.936 38.185 1.00 84.50 77 GLY A O 1
ATOM 583 N N . ASN A 1 78 ? -26.189 2.688 36.160 1.00 81.75 78 ASN A N 1
ATOM 584 C CA . ASN A 1 78 ? -27.481 3.262 36.555 1.00 81.75 78 ASN A CA 1
ATOM 585 C C . ASN A 1 78 ? -28.664 2.500 35.946 1.00 81.75 78 ASN A C 1
ATOM 587 O O . ASN A 1 78 ? -29.709 3.089 35.652 1.00 81.75 78 ASN A O 1
ATOM 591 N N . PHE A 1 79 ? -28.498 1.194 35.731 1.00 73.31 79 PHE A N 1
ATOM 592 C CA . PHE A 1 79 ? -29.489 0.369 35.056 1.00 73.31 79 PHE A CA 1
ATOM 593 C C . PHE A 1 79 ? -30.836 0.394 35.798 1.00 73.31 79 PHE A C 1
ATOM 595 O O . PHE A 1 79 ? -30.963 -0.085 36.925 1.00 73.31 79 PHE A O 1
ATOM 602 N N . LYS A 1 80 ? -31.854 0.972 35.152 1.00 74.31 80 LYS A N 1
ATOM 603 C CA . LYS A 1 80 ? -33.257 0.983 35.588 1.00 74.31 80 LYS A CA 1
ATOM 604 C C . LYS A 1 80 ? -34.129 0.443 34.458 1.00 74.31 80 LYS A C 1
ATOM 606 O O . LYS A 1 80 ? -33.848 0.732 33.293 1.00 74.31 80 LYS A O 1
ATOM 611 N N . GLU A 1 81 ? -35.178 -0.304 34.808 1.00 65.19 81 GLU A N 1
ATOM 612 C CA . GLU A 1 81 ? -36.133 -0.869 33.839 1.00 65.19 81 GLU A CA 1
ATOM 613 C C . GLU A 1 81 ? -36.864 0.234 33.054 1.00 65.19 81 GLU A C 1
ATOM 615 O O . GLU A 1 81 ? -36.994 0.146 31.835 1.00 65.19 81 GLU A O 1
ATOM 620 N N . GLU A 1 82 ? -37.252 1.327 33.721 1.00 71.06 82 GLU A N 1
ATOM 621 C CA . GLU A 1 82 ? -37.788 2.522 33.065 1.00 71.06 82 GLU A CA 1
ATOM 622 C C . GLU A 1 82 ? -36.707 3.588 32.861 1.00 71.06 82 GLU A C 1
ATOM 624 O O . GLU A 1 82 ? -36.170 4.171 33.810 1.00 71.06 82 GLU A O 1
ATOM 629 N N . LYS A 1 83 ? -36.418 3.876 31.589 1.00 74.75 83 LYS A N 1
ATOM 630 C CA . LYS A 1 83 ? -35.492 4.930 31.165 1.00 74.75 83 LYS A CA 1
ATOM 631 C C . LYS A 1 83 ? -36.270 6.152 30.652 1.00 74.75 83 LYS A C 1
ATOM 633 O O . LYS A 1 83 ? -37.219 5.974 29.887 1.00 74.75 83 LYS A O 1
ATOM 638 N N . PRO A 1 84 ? -35.881 7.388 31.018 1.00 79.94 84 PRO A N 1
ATOM 639 C CA . PRO A 1 84 ? -36.467 8.604 30.453 1.00 79.94 84 PRO A CA 1
ATOM 640 C C . PRO A 1 84 ? -36.301 8.669 28.929 1.00 79.94 84 PRO A C 1
ATOM 642 O O . PRO A 1 84 ? -35.319 8.161 28.391 1.00 79.94 84 PRO A O 1
ATOM 645 N N . ASP A 1 85 ? -37.206 9.354 28.230 1.00 78.62 85 ASP A N 1
ATOM 646 C CA . ASP A 1 85 ? -37.191 9.413 26.760 1.00 78.62 85 ASP A CA 1
ATOM 647 C C . ASP A 1 85 ? -35.877 9.936 26.140 1.00 78.62 85 ASP A C 1
ATOM 649 O O . ASP A 1 85 ? -35.427 9.347 25.156 1.00 78.62 85 ASP A O 1
ATOM 653 N N . PRO A 1 86 ? -35.184 10.954 26.699 1.00 81.12 86 PRO A N 1
ATOM 654 C CA . PRO A 1 86 ? -33.861 11.349 26.205 1.00 81.12 86 PRO A CA 1
ATOM 655 C C . PRO A 1 86 ? -32.830 10.212 26.259 1.00 81.12 86 PRO A C 1
ATOM 657 O O . PRO A 1 86 ? -32.005 10.087 25.361 1.00 81.12 86 PRO A O 1
ATOM 660 N N . MET A 1 87 ? -32.915 9.342 27.270 1.00 84.50 87 MET A N 1
ATOM 661 C CA . MET A 1 87 ? -32.030 8.185 27.417 1.00 84.50 87 MET A CA 1
ATOM 662 C C . MET A 1 87 ? -32.361 7.081 26.411 1.00 84.50 87 MET A C 1
ATOM 664 O O . MET A 1 87 ? -31.458 6.445 25.873 1.00 84.50 87 MET A O 1
ATOM 668 N N . LYS A 1 88 ? -33.652 6.869 26.118 1.00 86.25 88 LYS A N 1
ATOM 669 C CA . LYS A 1 88 ? -34.080 5.923 25.074 1.00 86.25 88 LYS A CA 1
ATOM 670 C C . LYS A 1 88 ? -33.479 6.289 23.717 1.00 86.25 88 LYS A C 1
ATOM 672 O O . LYS A 1 88 ? -32.955 5.408 23.049 1.00 86.25 88 LYS A O 1
ATOM 677 N N . LYS A 1 89 ? -33.448 7.581 23.366 1.00 88.25 89 LYS A N 1
ATOM 678 C CA . LYS A 1 89 ? -32.824 8.060 22.117 1.00 88.25 89 LYS A CA 1
ATOM 679 C C . LYS A 1 89 ? -31.329 7.747 22.036 1.00 88.25 89 LYS A C 1
ATOM 681 O O . LYS A 1 89 ? -30.846 7.365 20.975 1.00 88.25 89 LYS A O 1
ATOM 686 N N . VAL A 1 90 ? -30.595 7.899 23.141 1.00 89.88 90 VAL A N 1
ATOM 687 C CA . VAL A 1 90 ? -29.169 7.528 23.196 1.00 89.88 90 VAL A CA 1
ATOM 688 C C . VAL A 1 90 ? -29.006 6.022 22.972 1.00 89.88 90 VAL A C 1
ATOM 690 O O . VAL A 1 90 ? -28.176 5.617 22.165 1.00 89.88 90 VAL A O 1
ATOM 693 N N . MET A 1 91 ? -29.838 5.188 23.605 1.00 89.75 91 MET A N 1
ATOM 694 C CA . MET A 1 91 ? -29.797 3.735 23.392 1.00 89.75 91 MET A CA 1
ATOM 695 C C . MET A 1 91 ? -30.150 3.326 21.960 1.00 89.75 91 MET A C 1
ATOM 697 O O . MET A 1 91 ? -29.484 2.468 21.394 1.00 89.75 91 MET A O 1
ATOM 701 N N . GLU A 1 92 ? -31.157 3.951 21.348 1.00 92.75 92 GLU A N 1
ATOM 702 C CA . GLU A 1 92 ? -31.502 3.712 19.942 1.00 92.75 92 GLU A CA 1
ATOM 703 C C . GLU A 1 92 ? -30.306 4.000 19.023 1.00 92.75 92 GLU A C 1
ATOM 705 O O . GLU A 1 92 ? -30.016 3.208 18.128 1.00 92.75 92 GLU A O 1
ATOM 710 N N . LYS A 1 93 ? -29.559 5.084 19.277 1.00 94.38 93 LYS A N 1
ATOM 711 C CA . LYS A 1 93 ? -28.330 5.405 18.532 1.00 94.38 93 LYS A CA 1
ATOM 712 C C . LYS A 1 93 ? -27.207 4.395 18.782 1.00 94.38 93 LYS A C 1
ATOM 714 O O . LYS A 1 93 ? -26.520 4.034 17.831 1.00 94.38 93 LYS A O 1
ATOM 719 N N . LEU A 1 94 ? -27.043 3.896 20.010 1.00 94.88 94 LEU A N 1
ATOM 720 C CA . LEU A 1 94 ? -26.074 2.832 20.313 1.00 94.88 94 LEU A CA 1
ATOM 721 C C . LEU A 1 94 ? -26.397 1.531 19.563 1.00 94.88 94 LEU A C 1
ATOM 723 O O . LEU A 1 94 ? -25.490 0.914 19.016 1.00 94.88 94 LEU A O 1
ATOM 727 N N . VAL A 1 95 ? -27.676 1.163 19.445 1.00 95.00 95 VAL A N 1
ATOM 728 C CA . VAL A 1 95 ? -28.114 0.012 18.631 1.00 95.00 95 VAL A CA 1
ATOM 729 C C . VAL A 1 95 ? -27.826 0.240 17.143 1.00 95.00 95 VAL A C 1
ATOM 731 O O . VAL A 1 95 ? -27.449 -0.684 16.428 1.00 95.00 95 VAL A O 1
ATOM 734 N N . VAL A 1 96 ? -27.986 1.467 16.636 1.00 96.06 96 VAL A N 1
ATOM 735 C CA . VAL A 1 96 ? -27.587 1.787 15.253 1.00 96.06 96 VAL A CA 1
ATOM 736 C C . VAL A 1 96 ? -26.070 1.675 15.087 1.00 96.06 96 VAL A C 1
ATOM 738 O O . VAL A 1 96 ? -25.608 1.146 14.076 1.00 96.06 96 VAL A O 1
ATOM 741 N N . LEU A 1 97 ? -25.297 2.137 16.072 1.00 95.19 97 LEU A N 1
ATOM 742 C CA . LEU A 1 97 ? -23.840 2.049 16.046 1.00 95.19 97 LEU A CA 1
ATOM 743 C C . LEU A 1 97 ? -23.381 0.592 16.051 1.00 95.19 97 LEU A C 1
ATOM 745 O O . LEU A 1 97 ? -22.546 0.227 15.230 1.00 95.19 97 LEU A O 1
ATOM 749 N N . GLU A 1 98 ? -23.973 -0.244 16.901 1.00 95.94 98 GLU A N 1
ATOM 750 C CA . GLU A 1 98 ? -23.716 -1.683 16.938 1.00 95.94 98 GLU A CA 1
ATOM 751 C C . GLU A 1 98 ? -23.849 -2.319 15.553 1.00 95.94 98 GLU A C 1
ATOM 753 O O . GLU A 1 98 ? -22.908 -2.966 15.094 1.00 95.94 98 GLU A O 1
ATOM 758 N N . LYS A 1 99 ? -24.952 -2.055 14.843 1.00 96.00 99 LYS A N 1
ATOM 759 C CA . LYS A 1 99 ? -25.185 -2.600 13.497 1.00 96.00 99 LYS A CA 1
ATOM 760 C C . LYS A 1 99 ? -24.103 -2.188 12.504 1.00 96.00 99 LYS A C 1
ATOM 762 O O . LYS A 1 99 ? -23.630 -3.021 11.734 1.00 96.00 99 LYS A O 1
ATOM 767 N N . LYS A 1 100 ? -23.667 -0.923 12.533 1.00 94.81 100 LYS A N 1
ATOM 768 C CA . LYS A 1 100 ? -22.565 -0.453 11.672 1.00 94.81 100 LYS A CA 1
ATOM 769 C C . LYS A 1 100 ? -21.241 -1.131 12.029 1.00 94.81 100 LYS A C 1
ATOM 771 O O . LYS A 1 100 ? -20.468 -1.492 11.144 1.00 94.81 100 LYS A O 1
ATOM 776 N N . ILE A 1 101 ? -20.987 -1.338 13.320 1.00 94.62 101 ILE A N 1
ATOM 777 C CA . ILE A 1 101 ? -19.809 -2.059 13.808 1.00 94.62 101 ILE A CA 1
ATOM 778 C C . ILE A 1 101 ? -19.864 -3.547 13.415 1.00 94.62 101 ILE A C 1
ATOM 780 O O . ILE A 1 101 ? -18.828 -4.106 13.060 1.00 94.62 101 ILE A O 1
ATOM 784 N N . ASP A 1 102 ? -21.041 -4.179 13.400 1.00 93.06 102 ASP A N 1
ATOM 785 C CA . ASP A 1 102 ? -21.240 -5.547 12.894 1.00 93.06 102 ASP A CA 1
ATOM 786 C C . ASP A 1 102 ? -20.969 -5.654 11.390 1.00 93.06 102 ASP A C 1
ATOM 788 O O . ASP A 1 102 ? -20.246 -6.545 10.935 1.00 93.06 102 ASP A O 1
ATOM 792 N N . GLU A 1 103 ? -21.457 -4.696 10.605 1.00 92.88 103 GLU A N 1
ATOM 793 C CA . GLU A 1 103 ? -21.130 -4.607 9.182 1.00 92.88 103 GLU A CA 1
ATOM 794 C C . GLU A 1 103 ? -19.622 -4.427 8.940 1.00 92.88 103 GLU A C 1
ATOM 796 O O . GLU A 1 103 ? -19.048 -5.108 8.082 1.00 92.88 103 GLU A O 1
ATOM 801 N N . LEU A 1 104 ? -18.951 -3.584 9.733 1.00 92.19 104 LEU A N 1
ATOM 802 C CA . LEU A 1 104 ? -17.491 -3.459 9.708 1.00 92.19 104 LEU A CA 1
ATOM 803 C C . LEU A 1 104 ? -16.802 -4.769 10.099 1.00 92.19 104 LEU A C 1
ATOM 805 O O . LEU A 1 104 ? -15.858 -5.184 9.427 1.00 92.19 104 LEU A O 1
ATOM 809 N N . GLY A 1 105 ? -17.286 -5.453 11.137 1.00 89.00 105 GLY A N 1
ATOM 810 C CA . GLY A 1 105 ? -16.776 -6.749 11.585 1.00 89.00 105 GLY A CA 1
ATOM 811 C C . GLY A 1 105 ? -16.799 -7.802 10.475 1.00 89.00 105 GLY A C 1
ATOM 812 O O . GLY A 1 105 ? -15.806 -8.503 10.263 1.00 89.00 105 GLY A O 1
ATOM 813 N N . LYS A 1 106 ? -17.880 -7.851 9.687 1.00 89.56 106 LYS A N 1
ATOM 814 C CA . LYS A 1 106 ? -17.995 -8.740 8.516 1.00 89.56 106 LYS A CA 1
ATOM 815 C C . LYS A 1 106 ? -16.954 -8.425 7.441 1.00 89.56 106 LYS A C 1
ATOM 817 O O . LYS A 1 106 ? -16.364 -9.350 6.886 1.00 89.56 106 LYS A O 1
ATOM 822 N N . LYS A 1 107 ? -16.678 -7.143 7.168 1.00 87.69 107 LYS A N 1
ATOM 823 C CA . LYS A 1 107 ? -15.616 -6.743 6.224 1.00 87.69 107 LYS A CA 1
ATOM 824 C C . LYS A 1 107 ? -14.217 -7.059 6.764 1.00 87.69 107 LYS A C 1
ATOM 826 O O . LYS A 1 107 ? -13.354 -7.517 6.015 1.00 87.69 107 LYS A O 1
ATOM 831 N N . MET A 1 108 ? -14.008 -6.902 8.071 1.00 87.69 108 MET A N 1
ATOM 832 C CA . MET A 1 108 ? -12.751 -7.239 8.744 1.00 87.69 108 MET A CA 1
ATOM 833 C C . MET A 1 108 ? -12.457 -8.742 8.750 1.00 87.69 108 MET A C 1
ATOM 835 O O . MET A 1 108 ? -11.291 -9.124 8.654 1.00 87.69 108 MET A O 1
ATOM 839 N N . ALA A 1 109 ? -13.474 -9.608 8.796 1.00 84.31 109 ALA A N 1
ATOM 840 C CA . ALA A 1 109 ? -13.284 -11.060 8.760 1.00 84.31 109 ALA A CA 1
ATOM 841 C C . ALA A 1 109 ? -12.498 -11.524 7.516 1.00 84.31 109 ALA A C 1
ATOM 843 O O . ALA A 1 109 ? -11.622 -12.383 7.624 1.00 84.31 109 ALA A O 1
ATOM 844 N N . ALA A 1 110 ? -12.732 -10.896 6.358 1.00 78.75 110 ALA A N 1
ATOM 845 C CA . ALA A 1 110 ? -11.956 -11.151 5.143 1.00 78.75 110 ALA A CA 1
ATOM 846 C C . ALA A 1 110 ? -10.482 -10.720 5.285 1.00 78.75 110 ALA A C 1
ATOM 848 O O . ALA A 1 110 ? -9.580 -11.388 4.784 1.00 78.75 110 ALA A O 1
ATOM 849 N N . GLN A 1 111 ? -10.210 -9.633 6.015 1.00 81.56 111 GLN A N 1
ATOM 850 C CA . GLN A 1 111 ? -8.842 -9.173 6.268 1.00 81.56 111 GLN A CA 1
ATOM 851 C C . GLN A 1 111 ? -8.067 -10.156 7.155 1.00 81.56 111 GLN A C 1
ATOM 853 O O . GLN A 1 111 ? -6.905 -10.449 6.868 1.00 81.56 111 GLN A O 1
ATOM 858 N N . PHE A 1 112 ? -8.718 -10.705 8.187 1.00 79.19 112 PHE A N 1
ATOM 859 C CA . PHE A 1 112 ? -8.141 -11.748 9.041 1.00 79.19 112 PHE A CA 1
ATOM 860 C C . PHE A 1 112 ? -7.899 -13.061 8.292 1.00 79.19 112 PHE A C 1
ATOM 862 O O . PHE A 1 112 ? -6.876 -13.701 8.532 1.00 79.19 112 PHE A O 1
ATOM 869 N N . ALA A 1 113 ? -8.802 -13.451 7.387 1.00 79.44 113 ALA A N 1
ATOM 870 C CA . ALA A 1 113 ? -8.650 -14.662 6.582 1.00 79.44 113 ALA A CA 1
ATOM 871 C C . ALA A 1 113 ? -7.387 -14.610 5.707 1.00 79.44 113 ALA A C 1
ATOM 873 O O . ALA A 1 113 ? -6.570 -15.523 5.766 1.00 79.44 113 ALA A O 1
ATOM 874 N N . ASP A 1 114 ? -7.165 -13.502 4.996 1.00 77.31 114 ASP A N 1
ATOM 875 C CA . ASP A 1 114 ? -5.956 -13.307 4.184 1.00 77.31 114 ASP A CA 1
ATOM 876 C C . ASP A 1 114 ? -4.667 -13.347 5.028 1.00 77.31 114 ASP A C 1
ATOM 878 O O . ASP A 1 114 ? -3.652 -13.872 4.585 1.00 77.31 114 ASP A O 1
ATOM 882 N N . LEU A 1 115 ? -4.670 -12.790 6.245 1.00 75.50 115 LEU A N 1
ATOM 883 C CA . LEU A 1 115 ? -3.490 -12.815 7.125 1.00 75.50 115 LEU A CA 1
ATOM 884 C C . LEU A 1 115 ? -3.194 -14.216 7.667 1.00 75.50 115 LEU A C 1
ATOM 886 O O . LEU A 1 115 ? -2.029 -14.578 7.852 1.00 75.50 115 LEU A O 1
ATOM 890 N N . LYS A 1 116 ? -4.245 -15.012 7.884 1.00 70.69 116 LYS A N 1
ATOM 891 C CA . LYS A 1 116 ? -4.149 -16.395 8.348 1.00 70.69 116 LYS A CA 1
ATOM 892 C C . LYS A 1 116 ? -3.384 -17.284 7.363 1.00 70.69 116 LYS A C 1
ATOM 894 O O . LYS A 1 116 ? -2.684 -18.189 7.802 1.00 70.69 116 LYS A O 1
ATOM 899 N N . GLU A 1 117 ? -3.474 -17.016 6.061 1.00 71.75 117 GLU A N 1
ATOM 900 C CA . GLU A 1 117 ? -2.759 -17.788 5.034 1.00 71.75 117 GLU A CA 1
ATOM 901 C C . GLU A 1 117 ? -1.232 -17.576 5.058 1.00 71.75 117 GLU A C 1
ATOM 903 O O . GLU A 1 117 ? -0.493 -18.420 4.553 1.00 71.75 117 GLU A O 1
ATOM 908 N N . PHE A 1 118 ? -0.743 -16.479 5.650 1.00 64.50 118 PHE A N 1
ATOM 909 C CA . PHE A 1 118 ? 0.673 -16.082 5.581 1.00 64.50 118 PHE A CA 1
ATOM 910 C C . PHE A 1 118 ? 1.445 -16.228 6.896 1.00 64.50 118 PHE A C 1
ATOM 912 O O . PHE A 1 118 ? 2.672 -16.324 6.873 1.00 64.50 118 PHE A O 1
ATOM 919 N N . ILE A 1 119 ? 0.761 -16.237 8.040 1.00 62.69 119 ILE A N 1
ATOM 920 C CA . ILE A 1 119 ? 1.394 -16.323 9.362 1.00 62.69 119 ILE A CA 1
ATOM 921 C C . ILE A 1 119 ? 1.247 -17.754 9.889 1.00 62.69 119 ILE A C 1
ATOM 923 O O . ILE A 1 119 ? 0.305 -18.454 9.532 1.00 62.69 119 ILE A O 1
ATOM 927 N N . THR A 1 120 ? 2.172 -18.215 10.740 1.00 64.31 120 THR A N 1
ATOM 928 C CA . THR A 1 120 ? 2.034 -19.503 11.436 1.00 64.31 120 THR A CA 1
ATOM 929 C C . THR A 1 120 ? 0.662 -19.587 12.111 1.00 64.31 120 THR A C 1
ATOM 931 O O . THR A 1 120 ? 0.392 -18.908 13.104 1.00 64.31 120 THR A O 1
ATOM 934 N N . GLU A 1 121 ? -0.200 -20.424 11.524 1.00 64.62 121 GLU A N 1
ATOM 935 C CA . GLU A 1 121 ? -1.664 -20.369 11.639 1.00 64.62 121 GLU A CA 1
ATOM 936 C C . GLU A 1 121 ? -2.154 -20.323 13.089 1.00 64.62 121 GLU A C 1
ATOM 938 O O . GLU A 1 121 ? -3.105 -19.616 13.411 1.00 64.62 121 GLU A O 1
ATOM 943 N N . VAL A 1 122 ? -1.463 -21.034 13.983 1.00 70.50 122 VAL A N 1
ATOM 944 C CA . VAL A 1 122 ? -1.856 -21.159 15.386 1.00 70.50 122 VAL A CA 1
ATOM 945 C C . VAL A 1 122 ? -1.632 -19.857 16.152 1.00 70.50 122 VAL A C 1
ATOM 947 O O . VAL A 1 122 ? -2.569 -19.371 16.772 1.00 70.50 122 VAL A O 1
ATOM 950 N N . ASN A 1 123 ? -0.443 -19.249 16.083 1.00 73.56 123 ASN A N 1
ATOM 951 C CA . ASN A 1 123 ? -0.133 -18.100 16.937 1.00 73.56 123 ASN A CA 1
ATOM 952 C C . ASN A 1 123 ? -0.920 -16.850 16.526 1.00 73.56 123 ASN A C 1
ATOM 954 O O . ASN A 1 123 ? -1.413 -16.135 17.392 1.00 73.56 123 ASN A O 1
ATOM 958 N N . PHE A 1 124 ? -1.083 -16.589 15.225 1.00 79.94 124 PHE A N 1
ATOM 959 C CA . PHE A 1 124 ? -1.903 -15.462 14.765 1.00 79.94 124 PHE A CA 1
ATOM 960 C C . PHE A 1 124 ? -3.376 -15.643 15.150 1.00 79.94 124 PHE A C 1
ATOM 962 O O . PHE A 1 124 ? -4.025 -14.711 15.632 1.00 79.94 124 PHE A O 1
ATOM 969 N N . LEU A 1 125 ? -3.901 -16.862 14.996 1.00 81.38 125 LEU A N 1
ATOM 970 C CA . LEU A 1 125 ? -5.278 -17.173 15.354 1.00 81.38 125 LEU A CA 1
ATOM 971 C C . LEU A 1 125 ? -5.520 -17.010 16.860 1.00 81.38 125 LEU A C 1
ATOM 973 O O . LEU A 1 125 ? -6.457 -16.312 17.249 1.00 81.38 125 LEU A O 1
ATOM 977 N N . THR A 1 126 ? -4.677 -17.614 17.703 1.00 85.06 126 THR A N 1
ATOM 978 C CA . THR A 1 126 ? -4.873 -17.633 19.161 1.00 85.06 126 THR A CA 1
ATOM 979 C C . THR A 1 126 ? -4.585 -16.292 19.817 1.00 85.06 126 THR A C 1
ATOM 981 O O . THR A 1 126 ? -5.248 -15.937 20.786 1.00 85.06 126 THR A O 1
ATOM 984 N N . ASN A 1 127 ? -3.603 -15.542 19.311 1.00 87.56 127 ASN A N 1
ATOM 985 C CA . ASN A 1 127 ? -3.097 -14.354 19.999 1.00 87.56 127 ASN A CA 1
ATOM 986 C C . ASN A 1 127 ? -3.700 -13.051 19.472 1.00 87.56 127 ASN A C 1
ATOM 988 O O . ASN A 1 127 ? -3.629 -12.040 20.178 1.00 87.56 127 ASN A O 1
ATOM 992 N N . ILE A 1 128 ? -4.269 -13.074 18.261 1.00 89.31 128 ILE A N 1
ATOM 993 C CA . ILE A 1 128 ? -4.776 -11.885 17.571 1.00 89.31 128 ILE A CA 1
ATOM 994 C C . ILE A 1 128 ? -6.230 -12.085 17.149 1.00 89.31 128 ILE A C 1
ATOM 996 O O . ILE A 1 128 ? -7.115 -11.440 17.700 1.00 89.31 128 ILE A O 1
ATOM 1000 N N . SER A 1 129 ? -6.509 -13.004 16.222 1.00 88.69 129 SER A N 1
ATOM 1001 C CA . SER A 1 129 ? -7.837 -13.085 15.595 1.00 88.69 129 SER A CA 1
ATOM 1002 C C . SER A 1 129 ? -8.962 -13.458 16.571 1.00 88.69 129 SER A C 1
ATOM 1004 O O . SER A 1 129 ? -9.985 -12.767 16.617 1.00 88.69 129 SER A O 1
ATOM 1006 N N . VAL A 1 130 ? -8.782 -14.514 17.375 1.00 90.12 130 VAL A N 1
ATOM 1007 C CA . VAL A 1 130 ? -9.807 -14.969 18.332 1.00 90.12 130 VAL A CA 1
ATOM 1008 C C . VAL A 1 130 ? -10.056 -13.928 19.428 1.00 90.12 130 VAL A C 1
ATOM 1010 O O . VAL A 1 130 ? -11.218 -13.562 19.623 1.00 90.12 130 VAL A O 1
ATOM 1013 N N . PRO A 1 131 ? -9.028 -13.383 20.110 1.00 93.69 131 PRO A N 1
ATOM 1014 C CA . PRO A 1 131 ? -9.268 -12.373 21.130 1.00 93.69 131 PRO A CA 1
ATOM 1015 C C . PRO A 1 131 ? -9.902 -11.090 20.591 1.00 93.69 131 PRO A C 1
ATOM 1017 O O . PRO A 1 131 ? -10.840 -10.586 21.203 1.00 93.69 131 PRO A O 1
ATOM 1020 N N . THR A 1 132 ? -9.470 -10.590 19.426 1.00 94.19 132 THR A N 1
ATOM 1021 C CA . THR A 1 132 ? -10.104 -9.413 18.810 1.00 94.19 132 THR A CA 1
ATOM 1022 C C . THR A 1 132 ? -11.574 -9.675 18.505 1.00 94.19 132 THR A C 1
ATOM 1024 O O . THR A 1 132 ? -12.416 -8.843 18.830 1.00 94.19 132 THR A O 1
ATOM 1027 N N . SER A 1 133 ? -11.903 -10.840 17.942 1.00 92.44 133 SER A N 1
ATOM 1028 C CA . SER A 1 133 ? -13.292 -11.200 17.629 1.00 92.44 133 SER A CA 1
ATOM 1029 C C . SER A 1 133 ? -14.162 -11.283 18.887 1.00 92.44 133 SER A C 1
ATOM 1031 O O . SER A 1 133 ? -15.281 -10.775 18.894 1.00 92.44 133 SER A O 1
ATOM 1033 N N . ASN A 1 134 ? -13.640 -11.869 19.971 1.00 94.25 134 ASN A N 1
ATOM 1034 C CA . ASN A 1 134 ? -14.350 -11.953 21.249 1.00 94.25 134 ASN A CA 1
ATOM 1035 C C . ASN A 1 134 ? -14.612 -10.566 21.850 1.00 94.25 134 ASN A C 1
ATOM 1037 O O . ASN A 1 134 ? -15.733 -10.290 22.271 1.00 94.25 134 ASN A O 1
ATOM 1041 N N . LEU A 1 135 ? -13.604 -9.687 21.853 1.00 96.56 135 LEU A N 1
ATOM 1042 C CA . LEU A 1 135 ? -13.746 -8.317 22.350 1.00 96.56 135 LEU A CA 1
ATOM 1043 C C . LEU A 1 135 ? -14.764 -7.516 21.543 1.00 96.56 135 LEU A C 1
ATOM 1045 O O . LEU A 1 135 ? -15.611 -6.852 22.132 1.00 96.56 135 LEU A O 1
ATOM 1049 N N . MET A 1 136 ? -14.708 -7.600 20.211 1.00 95.25 136 MET A N 1
ATOM 1050 C CA . MET A 1 136 ? -15.674 -6.929 19.340 1.00 95.25 136 MET A CA 1
ATOM 1051 C C . MET A 1 136 ? -17.095 -7.390 19.637 1.00 95.25 136 MET A C 1
ATOM 1053 O O . MET A 1 136 ? -17.960 -6.548 19.849 1.00 95.25 136 MET A O 1
ATOM 1057 N N . ARG A 1 137 ? -17.312 -8.707 19.734 1.00 95.25 137 ARG A N 1
ATOM 1058 C CA . ARG A 1 137 ? -18.634 -9.268 20.016 1.00 95.25 137 ARG A CA 1
ATOM 1059 C C . ARG A 1 137 ? -19.187 -8.780 21.351 1.00 95.25 137 ARG A C 1
ATOM 1061 O O . ARG A 1 137 ? -20.308 -8.299 21.403 1.00 95.25 137 ARG A O 1
ATOM 1068 N N . PHE A 1 138 ? -18.397 -8.842 22.421 1.00 96.38 138 PHE A N 1
ATOM 1069 C CA . PHE A 1 138 ? -18.871 -8.384 23.729 1.00 96.38 138 PHE A CA 1
ATOM 1070 C C . PHE A 1 138 ? -19.049 -6.860 23.803 1.00 96.38 138 PHE A C 1
ATOM 1072 O O . PHE A 1 138 ? -19.921 -6.378 24.521 1.00 96.38 138 PHE A O 1
ATOM 1079 N N . MET A 1 139 ? -18.270 -6.089 23.039 1.00 96.19 139 MET A N 1
ATOM 1080 C CA . MET A 1 139 ? -18.485 -4.648 22.891 1.00 96.19 139 MET A CA 1
ATOM 1081 C C . MET A 1 139 ? -19.798 -4.351 22.149 1.00 96.19 139 MET A C 1
ATOM 1083 O O . MET A 1 139 ? -20.512 -3.425 22.522 1.00 96.19 139 MET A O 1
ATOM 1087 N N . GLN A 1 140 ? -20.134 -5.132 21.120 1.00 94.94 140 GLN A N 1
ATOM 1088 C CA . GLN A 1 140 ? -21.408 -5.031 20.400 1.00 94.94 140 GLN A CA 1
ATOM 1089 C C . GLN A 1 140 ? -22.587 -5.401 21.302 1.00 94.94 140 GLN A C 1
ATOM 1091 O O . GLN A 1 140 ? -23.559 -4.650 21.361 1.00 94.94 140 GLN A O 1
ATOM 1096 N N . ASP A 1 141 ? -22.467 -6.483 22.080 1.00 94.19 141 ASP A N 1
ATOM 1097 C CA . ASP A 1 141 ? -23.473 -6.872 23.075 1.00 94.19 141 ASP A CA 1
ATOM 1098 C C . ASP A 1 141 ? -23.752 -5.718 24.053 1.00 94.19 141 ASP A C 1
ATOM 1100 O O . ASP A 1 141 ? -24.907 -5.420 24.345 1.00 94.19 141 ASP A O 1
ATOM 1104 N N . LEU A 1 142 ? -22.704 -5.010 24.493 1.00 93.31 142 LEU A N 1
ATOM 1105 C CA . LEU A 1 142 ? -22.808 -3.824 25.349 1.00 93.31 142 LEU A CA 1
ATOM 1106 C C . LEU A 1 142 ? -23.507 -2.629 24.691 1.00 93.31 142 LEU A C 1
ATOM 1108 O O . LEU A 1 142 ? -24.193 -1.882 25.384 1.00 93.31 142 LEU A O 1
ATOM 1112 N N . MET A 1 143 ? -23.314 -2.409 23.389 1.00 93.25 143 MET A N 1
ATOM 1113 C CA . MET A 1 143 ? -23.999 -1.338 22.656 1.00 93.25 143 MET A CA 1
ATOM 1114 C C . MET A 1 143 ? -25.477 -1.672 22.417 1.00 93.25 143 MET A C 1
ATOM 1116 O O . MET A 1 143 ? -26.323 -0.781 22.490 1.00 93.25 143 MET A O 1
ATOM 1120 N N . ASN A 1 144 ? -25.785 -2.943 22.142 1.00 93.38 144 ASN A N 1
ATOM 1121 C CA . ASN A 1 144 ? -27.141 -3.411 21.865 1.00 93.38 144 ASN A CA 1
ATOM 1122 C C . ASN A 1 144 ? -27.993 -3.541 23.138 1.00 93.38 144 ASN A C 1
ATOM 1124 O O . ASN A 1 144 ? -29.149 -3.122 23.154 1.00 93.38 144 ASN A O 1
ATOM 1128 N N . ASP A 1 145 ? -27.420 -4.093 24.209 1.00 90.88 145 ASP A N 1
ATOM 1129 C CA . ASP A 1 145 ? -28.056 -4.210 25.521 1.00 90.88 145 ASP A CA 1
ATOM 1130 C C . ASP A 1 145 ? -27.071 -3.822 26.641 1.00 90.88 145 ASP A C 1
ATOM 1132 O O . ASP A 1 145 ? -26.380 -4.682 27.202 1.00 90.88 145 ASP A O 1
ATOM 1136 N N . PRO A 1 146 ? -26.996 -2.522 26.995 1.00 89.56 146 PRO A N 1
ATOM 1137 C CA . PRO A 1 146 ? -26.113 -2.030 28.046 1.00 89.56 146 PRO A CA 1
ATOM 1138 C C . PRO A 1 146 ? -26.594 -2.489 29.433 1.00 89.56 146 PRO A C 1
ATOM 1140 O O . PRO A 1 146 ? -27.230 -1.739 30.180 1.00 89.56 146 PRO A O 1
ATOM 1143 N N . SER A 1 147 ? -26.282 -3.735 29.785 1.00 90.19 147 SER A N 1
ATOM 1144 C CA . SER A 1 147 ? -26.615 -4.370 31.060 1.00 90.19 147 SER A CA 1
ATOM 1145 C C . SER A 1 147 ? -25.359 -4.679 31.888 1.00 90.19 147 SER A C 1
ATOM 1147 O O . SER A 1 147 ? -24.273 -4.873 31.330 1.00 90.19 147 SER A O 1
ATOM 1149 N N . PRO A 1 148 ? -25.475 -4.793 33.227 1.00 90.00 148 PRO A N 1
ATOM 1150 C CA . PRO A 1 148 ? -24.351 -5.200 34.074 1.00 90.00 148 PRO A CA 1
ATOM 1151 C C . PRO A 1 148 ? -23.726 -6.537 33.654 1.00 90.00 148 PRO A C 1
ATOM 1153 O O . PRO A 1 148 ? -22.518 -6.720 33.770 1.00 90.00 148 PRO A O 1
ATOM 1156 N N . LYS A 1 149 ? -24.533 -7.468 33.121 1.00 91.25 149 LYS A N 1
ATOM 1157 C CA . LYS A 1 149 ? -24.037 -8.772 32.671 1.00 91.25 149 LYS A CA 1
ATOM 1158 C C . LYS A 1 149 ? -23.220 -8.673 31.382 1.00 91.25 149 LYS A C 1
ATOM 1160 O O . LYS A 1 149 ? -22.200 -9.350 31.265 1.00 91.25 149 LYS A O 1
ATOM 1165 N N . ALA A 1 150 ? -23.644 -7.835 30.435 1.00 93.00 150 ALA A N 1
ATOM 1166 C CA . ALA A 1 150 ? -22.868 -7.561 29.227 1.00 93.00 150 ALA A CA 1
ATOM 1167 C C . ALA A 1 150 ? -21.515 -6.912 29.573 1.00 93.00 150 ALA A C 1
ATOM 1169 O O . ALA A 1 150 ? -20.487 -7.306 29.021 1.00 93.00 150 ALA A O 1
ATOM 1170 N N . LEU A 1 151 ? -21.504 -6.000 30.555 1.00 93.75 151 LEU A N 1
ATOM 1171 C CA . LEU A 1 151 ? -20.280 -5.375 31.061 1.00 93.75 151 LEU A CA 1
ATOM 1172 C C . LEU A 1 151 ? -19.312 -6.399 31.660 1.00 93.75 151 LEU A C 1
ATOM 1174 O O . LEU A 1 151 ? -18.147 -6.416 31.276 1.00 93.75 151 LEU A O 1
ATOM 1178 N N . GLU A 1 152 ? -19.794 -7.286 32.532 1.00 93.56 152 GLU A N 1
ATOM 1179 C CA . GLU A 1 152 ? -18.970 -8.337 33.146 1.00 93.56 152 GLU A CA 1
ATOM 1180 C C . GLU A 1 152 ? -18.331 -9.261 32.090 1.00 93.56 152 GLU A C 1
ATOM 1182 O O . GLU A 1 152 ? -17.151 -9.606 32.182 1.00 93.56 152 GLU A O 1
ATOM 1187 N N . ASN A 1 153 ? -19.088 -9.637 31.051 1.00 94.56 153 ASN A N 1
ATOM 1188 C CA . ASN A 1 153 ? -18.577 -10.472 29.961 1.00 94.56 153 ASN A CA 1
ATOM 1189 C C . ASN A 1 153 ? -17.470 -9.758 29.162 1.00 94.56 153 ASN A C 1
ATOM 1191 O O . ASN A 1 153 ? -16.439 -10.367 28.861 1.00 94.56 153 ASN A O 1
ATOM 1195 N N . PHE A 1 154 ? -17.664 -8.475 28.835 1.00 95.94 154 PHE A N 1
ATOM 1196 C CA . PHE A 1 154 ? -16.650 -7.680 28.142 1.00 95.94 154 PHE A CA 1
ATOM 1197 C C . PHE A 1 154 ? -15.399 -7.482 29.001 1.00 95.94 154 PHE A C 1
ATOM 1199 O O . PHE A 1 154 ? -14.288 -7.694 28.520 1.00 95.94 154 PHE A O 1
ATOM 1206 N N . GLU A 1 155 ? -15.569 -7.132 30.276 1.00 94.94 155 GLU A N 1
ATOM 1207 C CA . GLU A 1 155 ? -14.469 -6.933 31.220 1.00 94.94 155 GLU A CA 1
ATOM 1208 C C . GLU A 1 155 ? -13.641 -8.212 31.395 1.00 94.94 155 GLU A C 1
ATOM 1210 O O . GLU A 1 155 ? -12.409 -8.167 31.377 1.00 94.94 155 GLU A O 1
ATOM 1215 N N . SER A 1 156 ? -14.299 -9.372 31.486 1.00 94.94 156 SER A N 1
ATOM 1216 C CA . SER A 1 156 ? -13.620 -10.668 31.545 1.00 94.94 156 SER A CA 1
ATOM 1217 C C . SER A 1 156 ? -12.743 -10.909 30.309 1.00 94.94 156 SER A C 1
ATOM 1219 O O . SER A 1 156 ? -11.564 -11.239 30.451 1.00 94.94 156 SER A O 1
ATOM 1221 N N . ALA A 1 157 ? -13.274 -10.676 29.105 1.00 95.44 157 ALA A N 1
ATOM 1222 C CA . ALA A 1 157 ? -12.513 -10.826 27.864 1.00 95.44 157 ALA A CA 1
ATOM 1223 C C . ALA A 1 157 ? -11.372 -9.802 27.739 1.00 95.44 157 ALA A C 1
ATOM 1225 O O . ALA A 1 157 ? -10.274 -10.136 27.291 1.00 95.44 157 ALA A O 1
ATOM 1226 N N . TYR A 1 158 ? -11.610 -8.561 28.165 1.00 95.56 158 TYR A N 1
ATOM 1227 C CA . TYR A 1 158 ? -10.616 -7.493 28.160 1.00 95.56 158 TYR A CA 1
ATOM 1228 C C . TYR A 1 158 ? -9.438 -7.793 29.090 1.00 95.56 158 TYR A C 1
ATOM 1230 O O . TYR A 1 158 ? -8.278 -7.594 28.719 1.00 95.56 158 TYR A O 1
ATOM 1238 N N . ASN A 1 159 ? -9.723 -8.303 30.288 1.00 93.50 159 ASN A N 1
ATOM 1239 C CA . ASN A 1 159 ? -8.702 -8.648 31.270 1.00 93.50 159 ASN A CA 1
ATOM 1240 C C . ASN A 1 159 ? -7.893 -9.888 30.872 1.00 93.50 159 ASN A C 1
ATOM 1242 O O . ASN A 1 159 ? -6.691 -9.927 31.141 1.00 93.50 159 ASN A O 1
ATOM 1246 N N . ASP A 1 160 ? -8.510 -10.858 30.190 1.00 92.94 160 ASP A N 1
ATOM 1247 C CA . ASP A 1 160 ? -7.787 -11.981 29.582 1.00 92.94 160 ASP A CA 1
ATOM 1248 C C . ASP A 1 160 ? -6.819 -11.488 28.494 1.00 92.94 160 ASP A C 1
ATOM 1250 O O . ASP A 1 160 ? -5.630 -11.840 28.465 1.00 92.94 160 ASP A O 1
ATOM 1254 N N . ARG A 1 161 ? -7.306 -10.597 27.619 1.00 93.69 161 ARG A N 1
ATOM 1255 C CA . ARG A 1 161 ? -6.525 -10.124 26.482 1.00 93.69 161 ARG A CA 1
ATOM 1256 C C . ARG A 1 161 ? -6.809 -8.675 26.090 1.00 93.69 161 ARG A C 1
ATOM 1258 O O . ARG A 1 161 ? -7.640 -8.397 25.236 1.00 93.69 161 ARG A O 1
ATOM 1265 N N . LYS A 1 162 ? -6.001 -7.747 26.606 1.00 94.56 162 LYS A N 1
ATOM 1266 C CA . LYS A 1 162 ? -6.096 -6.322 26.248 1.00 94.56 162 LYS A CA 1
ATOM 1267 C C . LYS A 1 16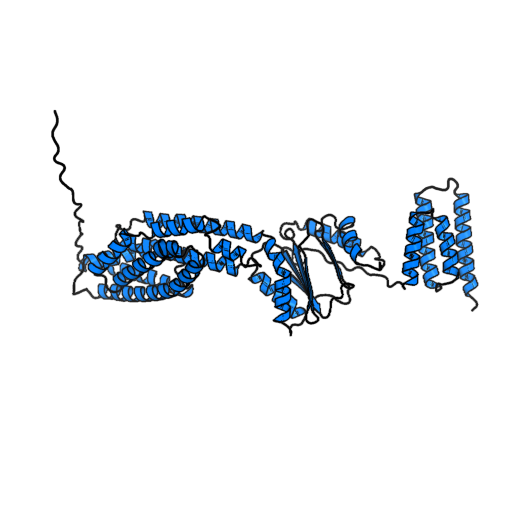2 ? -5.752 -6.054 24.770 1.00 94.56 162 LYS A C 1
ATOM 1269 O O . LYS A 1 162 ? -4.743 -6.593 24.298 1.00 94.56 162 LYS A O 1
ATOM 1274 N N . PRO A 1 163 ? -6.469 -5.149 24.075 1.00 95.81 163 PRO A N 1
ATOM 1275 C CA . PRO A 1 163 ? -6.128 -4.677 22.730 1.00 95.81 163 PRO A CA 1
ATOM 1276 C C . PRO A 1 163 ? -4.672 -4.233 22.575 1.00 95.81 163 PRO A C 1
ATOM 1278 O O . PRO A 1 163 ? -4.027 -4.605 21.600 1.00 95.81 163 PRO A O 1
ATOM 1281 N N . LEU A 1 164 ? -4.110 -3.523 23.562 1.00 94.62 164 LEU A N 1
ATOM 1282 C CA . LEU A 1 164 ? -2.695 -3.132 23.547 1.00 94.62 164 LEU A CA 1
ATOM 1283 C C . LEU A 1 164 ? -1.751 -4.342 23.440 1.00 94.62 164 LEU A C 1
ATOM 1285 O O . LEU A 1 164 ? -0.769 -4.308 22.701 1.00 94.62 164 LEU A O 1
ATOM 1289 N N . LYS A 1 165 ? -2.045 -5.430 24.161 1.00 93.62 165 LYS A N 1
ATOM 1290 C CA . LYS A 1 165 ? -1.242 -6.658 24.103 1.00 93.62 165 LYS A CA 1
ATOM 1291 C C . LYS A 1 165 ? -1.357 -7.312 22.727 1.00 93.62 165 LYS A C 1
ATOM 1293 O O . LYS A 1 165 ? -0.343 -7.682 22.151 1.00 93.62 165 LYS A O 1
ATOM 1298 N N . ILE A 1 166 ? -2.572 -7.366 22.178 1.00 94.25 166 ILE A N 1
ATOM 1299 C CA . ILE A 1 166 ? -2.821 -7.869 20.821 1.00 94.25 166 ILE A CA 1
ATOM 1300 C C . ILE A 1 166 ? -2.034 -7.056 19.781 1.00 94.25 166 ILE A C 1
ATOM 1302 O O . ILE A 1 166 ? -1.419 -7.636 18.886 1.00 94.25 166 ILE A O 1
ATOM 1306 N N . ALA A 1 167 ? -2.004 -5.727 19.924 1.00 92.94 167 ALA A N 1
ATOM 1307 C CA . ALA A 1 167 ? -1.229 -4.845 19.060 1.00 92.94 167 ALA A CA 1
ATOM 1308 C C . ALA A 1 167 ? 0.276 -5.150 19.134 1.00 92.94 167 ALA A C 1
ATOM 1310 O O . ALA A 1 167 ? 0.920 -5.252 18.095 1.00 92.94 167 ALA A O 1
ATOM 1311 N N . TYR A 1 168 ? 0.833 -5.359 20.332 1.00 91.19 168 TYR A N 1
ATOM 1312 C CA . TYR A 1 168 ? 2.241 -5.746 20.481 1.00 91.19 168 TYR A CA 1
ATOM 1313 C C . TYR A 1 168 ? 2.567 -7.089 19.839 1.00 91.19 168 TYR A C 1
ATOM 1315 O O . TYR A 1 168 ? 3.599 -7.209 19.182 1.00 91.19 168 TYR A O 1
ATOM 1323 N N . ASP A 1 169 ? 1.692 -8.081 19.986 1.00 89.50 169 ASP A N 1
ATOM 1324 C CA . ASP A 1 169 ? 1.894 -9.372 19.337 1.00 89.50 169 ASP A CA 1
ATOM 1325 C C . ASP A 1 169 ? 1.866 -9.229 17.812 1.00 89.50 169 ASP A C 1
ATOM 1327 O O . ASP A 1 169 ? 2.759 -9.748 17.146 1.00 89.50 169 ASP A O 1
ATOM 1331 N N . LEU A 1 170 ? 0.918 -8.457 17.256 1.00 88.44 170 LEU A N 1
ATOM 1332 C CA . LEU A 1 170 ? 0.901 -8.140 15.823 1.00 88.44 170 LEU A CA 1
ATOM 1333 C C . LEU A 1 170 ? 2.214 -7.484 15.384 1.00 88.44 170 LEU A C 1
ATOM 1335 O O . LEU A 1 170 ? 2.818 -7.937 14.417 1.00 88.44 170 LEU A O 1
ATOM 1339 N N . LEU A 1 171 ? 2.673 -6.453 16.094 1.00 87.69 171 LEU A N 1
ATOM 1340 C CA . LEU A 1 171 ? 3.913 -5.750 15.762 1.00 87.69 171 LEU A CA 1
ATOM 1341 C C . LEU A 1 171 ? 5.122 -6.689 15.790 1.00 87.69 171 LEU A C 1
ATOM 1343 O O . LEU A 1 171 ? 5.903 -6.690 14.842 1.00 87.69 171 LEU A O 1
ATOM 1347 N N . SER A 1 172 ? 5.221 -7.559 16.797 1.00 85.25 172 SER A N 1
ATOM 1348 C CA . SER A 1 172 ? 6.290 -8.557 16.883 1.00 85.25 172 SER A CA 1
ATOM 1349 C C . SER A 1 172 ? 6.287 -9.529 15.693 1.00 85.25 172 SER A C 1
ATOM 1351 O O . SER A 1 172 ? 7.352 -9.879 15.184 1.00 85.25 172 SER A O 1
ATOM 1353 N N . PHE A 1 173 ? 5.114 -9.915 15.166 1.00 82.75 173 PHE A N 1
ATOM 1354 C CA . PHE A 1 173 ? 5.051 -10.706 13.926 1.00 82.75 173 PHE A CA 1
ATOM 1355 C C . PHE A 1 173 ? 5.577 -9.944 12.707 1.00 82.75 173 PHE A C 1
ATOM 1357 O O . PHE A 1 173 ? 6.162 -10.553 11.809 1.00 82.75 173 PHE A O 1
ATOM 1364 N N . LEU A 1 174 ? 5.375 -8.628 12.660 1.00 85.38 174 LEU A N 1
ATOM 1365 C CA . LEU A 1 174 ? 5.773 -7.791 11.529 1.00 85.38 174 LEU A CA 1
ATOM 1366 C C . LEU A 1 174 ? 7.262 -7.411 11.546 1.00 85.38 174 LEU A C 1
ATOM 1368 O O . LEU A 1 174 ? 7.806 -7.091 10.488 1.00 85.38 174 LEU A O 1
ATOM 1372 N N . GLU A 1 175 ? 7.932 -7.483 12.699 1.00 82.19 175 GLU A N 1
ATOM 1373 C CA . GLU A 1 175 ? 9.357 -7.147 12.847 1.00 82.19 175 GLU A CA 1
ATOM 1374 C C . GLU A 1 175 ? 10.291 -8.084 12.065 1.00 82.19 175 GLU A C 1
ATOM 1376 O O . GLU A 1 175 ? 11.347 -7.662 11.587 1.00 82.19 175 GLU A O 1
ATOM 1381 N N . HIS A 1 176 ? 9.926 -9.359 11.907 1.00 78.19 176 HIS A N 1
ATOM 1382 C CA . HIS A 1 176 ? 10.782 -10.336 11.239 1.00 78.19 176 HIS A CA 1
ATOM 1383 C C . HIS A 1 176 ? 10.407 -10.543 9.769 1.00 78.19 176 HIS A C 1
ATOM 1385 O O . HIS A 1 176 ? 9.276 -10.860 9.412 1.00 78.19 176 HIS A O 1
ATOM 1391 N N . GLU A 1 177 ? 11.416 -10.482 8.898 1.00 75.44 177 GLU A N 1
ATOM 1392 C CA . GLU A 1 177 ? 11.262 -10.604 7.442 1.00 75.44 177 GLU A CA 1
ATOM 1393 C C . GLU A 1 177 ? 10.538 -11.889 6.994 1.00 75.44 177 GLU A C 1
ATOM 1395 O O . GLU A 1 177 ? 9.804 -11.888 6.009 1.00 75.44 177 GLU A O 1
ATOM 1400 N N . LYS A 1 178 ? 10.742 -12.994 7.723 1.00 76.88 178 LYS A N 1
ATOM 1401 C CA . LYS A 1 178 ? 10.161 -14.314 7.419 1.00 76.88 178 LYS A CA 1
ATOM 1402 C C . LYS A 1 178 ? 8.719 -14.487 7.895 1.00 76.88 178 LYS A C 1
ATOM 1404 O O . LYS A 1 178 ? 8.104 -15.489 7.551 1.00 76.88 178 LYS A O 1
ATOM 1409 N N . THR A 1 179 ? 8.217 -13.567 8.711 1.00 76.31 179 THR A N 1
ATOM 1410 C CA . THR A 1 179 ? 6.861 -13.609 9.272 1.00 76.31 179 THR A CA 1
ATOM 1411 C C . THR A 1 179 ? 6.044 -12.384 8.902 1.00 76.31 179 THR A C 1
ATOM 1413 O O . THR A 1 179 ? 4.902 -12.308 9.329 1.00 76.31 179 THR A O 1
ATOM 1416 N N . ASN A 1 180 ? 6.602 -11.448 8.123 1.00 86.19 180 ASN A N 1
ATOM 1417 C CA . ASN A 1 180 ? 5.924 -10.248 7.652 1.00 86.19 180 ASN A CA 1
ATOM 1418 C C . ASN A 1 180 ? 5.259 -10.507 6.281 1.00 86.19 180 ASN A C 1
ATOM 1420 O O . ASN A 1 180 ? 5.965 -10.557 5.263 1.00 86.19 180 ASN A O 1
ATOM 1424 N N . PRO A 1 181 ? 3.915 -10.625 6.219 1.00 87.56 181 PRO A N 1
ATOM 1425 C CA . PRO A 1 181 ? 3.191 -10.912 4.980 1.00 87.56 181 PRO A CA 1
ATOM 1426 C C . PRO A 1 181 ? 3.445 -9.911 3.853 1.00 87.56 181 PRO A C 1
ATOM 1428 O O . PRO A 1 181 ? 3.536 -10.312 2.696 1.00 87.56 181 PRO A O 1
ATOM 1431 N N . LEU A 1 182 ? 3.623 -8.626 4.175 1.00 91.56 182 LEU A N 1
ATOM 1432 C CA . LEU A 1 182 ? 3.943 -7.586 3.196 1.00 91.56 182 LEU A CA 1
ATOM 1433 C C . LEU A 1 182 ? 5.259 -7.905 2.493 1.00 91.56 182 LEU A C 1
ATOM 1435 O O . LEU A 1 182 ? 5.306 -7.917 1.266 1.00 91.56 182 LEU A O 1
ATOM 1439 N N . ILE A 1 183 ? 6.320 -8.199 3.249 1.00 91.31 183 ILE A N 1
ATOM 1440 C CA . ILE A 1 183 ? 7.635 -8.498 2.666 1.00 91.31 183 ILE A CA 1
ATOM 1441 C C . ILE A 1 183 ? 7.571 -9.785 1.839 1.00 91.31 183 ILE A C 1
ATOM 1443 O O . ILE A 1 183 ? 8.100 -9.838 0.727 1.00 91.31 183 ILE A O 1
ATOM 1447 N N . MET A 1 184 ? 6.896 -10.814 2.351 1.00 89.88 184 MET A N 1
ATOM 1448 C CA . MET A 1 184 ? 6.718 -12.085 1.646 1.00 89.88 184 MET A CA 1
ATOM 1449 C C . MET A 1 184 ? 5.960 -11.903 0.327 1.00 89.88 184 MET A C 1
ATOM 1451 O O . MET A 1 184 ? 6.416 -12.374 -0.714 1.00 89.88 184 MET A O 1
ATOM 1455 N N . ALA A 1 185 ? 4.841 -11.180 0.351 1.00 91.94 185 ALA A N 1
ATOM 1456 C CA . ALA A 1 185 ? 4.034 -10.924 -0.831 1.00 91.94 185 ALA A CA 1
ATOM 1457 C C . ALA A 1 185 ? 4.757 -10.028 -1.835 1.00 91.94 185 ALA A C 1
ATOM 1459 O O . ALA A 1 185 ? 4.724 -10.314 -3.025 1.00 91.94 185 ALA A O 1
ATOM 1460 N N . MET A 1 186 ? 5.473 -9.000 -1.373 1.00 94.56 186 MET A N 1
ATOM 1461 C CA . MET A 1 186 ? 6.293 -8.173 -2.254 1.00 94.56 186 MET A CA 1
ATOM 1462 C C . MET A 1 186 ? 7.397 -8.991 -2.918 1.00 94.56 186 MET A C 1
ATOM 1464 O O . MET A 1 186 ? 7.646 -8.793 -4.097 1.00 94.56 186 MET A O 1
ATOM 1468 N N . LYS A 1 187 ? 8.028 -9.942 -2.216 1.00 92.31 187 LYS A N 1
ATOM 1469 C CA . LYS A 1 187 ? 9.004 -10.864 -2.822 1.00 92.31 187 LYS A CA 1
ATOM 1470 C C . LYS A 1 187 ? 8.373 -11.819 -3.835 1.00 92.31 187 LYS A C 1
ATOM 1472 O O . LYS A 1 187 ? 9.018 -12.122 -4.840 1.00 92.31 187 LYS A O 1
ATOM 1477 N N . ALA A 1 188 ? 7.152 -12.279 -3.572 1.00 92.69 188 ALA A N 1
ATOM 1478 C CA . ALA A 1 188 ? 6.403 -13.164 -4.459 1.00 92.69 188 ALA A CA 1
ATOM 1479 C C . ALA A 1 188 ? 5.829 -12.440 -5.688 1.00 92.69 188 ALA A C 1
ATOM 1481 O O . ALA A 1 188 ? 5.684 -13.068 -6.730 1.00 92.69 188 ALA A O 1
ATOM 1482 N N . ASP A 1 189 ? 5.531 -11.142 -5.583 1.00 95.12 189 ASP A N 1
ATOM 1483 C CA . ASP A 1 189 ? 5.085 -10.295 -6.689 1.00 95.12 189 ASP A CA 1
ATOM 1484 C C . ASP A 1 189 ? 6.272 -9.948 -7.602 1.00 95.12 189 ASP A C 1
ATOM 1486 O O . ASP A 1 189 ? 7.113 -9.124 -7.218 1.00 95.12 189 ASP A O 1
ATOM 1490 N N . PRO A 1 190 ? 6.351 -10.520 -8.817 1.00 94.44 190 PRO A N 1
ATOM 1491 C CA . PRO A 1 190 ? 7.501 -10.331 -9.689 1.00 94.44 190 PRO A CA 1
ATOM 1492 C C . PRO A 1 190 ? 7.694 -8.880 -10.135 1.00 94.44 190 PRO A C 1
ATOM 1494 O O . PRO A 1 190 ? 8.820 -8.503 -10.426 1.00 94.44 190 PRO A O 1
ATOM 1497 N N . LEU A 1 191 ? 6.632 -8.066 -10.176 1.00 95.25 191 LEU A N 1
ATOM 1498 C CA . LEU A 1 191 ? 6.690 -6.666 -10.612 1.00 95.25 191 LEU A CA 1
ATOM 1499 C C . LEU A 1 191 ? 6.778 -5.670 -9.450 1.00 95.25 191 LEU A C 1
ATOM 1501 O O . LEU A 1 191 ? 6.864 -4.469 -9.702 1.00 95.25 191 LEU A O 1
ATOM 1505 N N . ARG A 1 192 ? 6.772 -6.144 -8.194 1.00 95.31 192 ARG A N 1
ATOM 1506 C CA . ARG A 1 192 ? 6.800 -5.295 -6.989 1.00 95.31 192 ARG A CA 1
ATOM 1507 C C . ARG A 1 192 ? 5.725 -4.205 -7.058 1.00 95.31 192 ARG A C 1
ATOM 1509 O O . ARG A 1 192 ? 6.031 -3.018 -7.041 1.00 95.31 192 ARG A O 1
ATOM 1516 N N . THR A 1 193 ? 4.460 -4.579 -7.205 1.00 96.25 193 THR A N 1
ATOM 1517 C CA . THR A 1 193 ? 3.414 -3.593 -7.490 1.00 96.25 193 THR A CA 1
ATOM 1518 C C . THR A 1 193 ? 3.002 -2.772 -6.264 1.00 96.25 193 THR A C 1
ATOM 1520 O O . THR A 1 193 ? 2.972 -3.249 -5.126 1.00 96.25 193 THR A O 1
ATOM 1523 N N . THR A 1 194 ? 2.589 -1.528 -6.509 1.00 95.69 194 THR A N 1
ATOM 1524 C CA . THR A 1 194 ? 1.925 -0.653 -5.535 1.00 95.69 194 THR A CA 1
ATOM 1525 C C . THR A 1 194 ? 0.645 -1.300 -5.003 1.00 95.69 194 THR A C 1
ATOM 1527 O O . THR A 1 194 ? 0.332 -1.151 -3.826 1.00 95.69 194 THR A O 1
ATOM 1530 N N . THR A 1 195 ? -0.071 -2.066 -5.835 1.00 94.69 195 THR A N 1
ATOM 1531 C CA . THR A 1 195 ? -1.262 -2.820 -5.419 1.00 94.69 195 THR A CA 1
ATOM 1532 C C . THR A 1 195 ? -0.929 -3.859 -4.352 1.00 94.69 195 THR A C 1
ATOM 1534 O O . THR A 1 195 ? -1.600 -3.892 -3.322 1.00 94.69 195 THR A O 1
ATOM 1537 N N . THR A 1 196 ? 0.117 -4.667 -4.551 1.00 94.81 196 THR A N 1
ATOM 1538 C CA . THR A 1 196 ? 0.562 -5.648 -3.550 1.00 94.81 196 THR A CA 1
ATOM 1539 C C . THR A 1 196 ? 0.997 -4.963 -2.261 1.00 94.81 196 THR A C 1
ATOM 1541 O O . THR A 1 196 ? 0.580 -5.382 -1.182 1.00 94.81 196 THR A O 1
ATOM 1544 N N . PHE A 1 197 ? 1.781 -3.886 -2.357 1.00 96.06 197 PHE A N 1
ATOM 1545 C CA . PHE A 1 197 ? 2.232 -3.144 -1.182 1.00 96.06 197 PHE A CA 1
ATOM 1546 C C . PHE A 1 197 ? 1.050 -2.584 -0.376 1.00 96.06 197 PHE A C 1
ATOM 1548 O O . PHE A 1 197 ? 0.922 -2.858 0.819 1.00 96.06 197 PHE A O 1
ATOM 1555 N N . ASN A 1 198 ? 0.167 -1.828 -1.038 1.00 93.62 198 ASN A N 1
ATOM 1556 C CA . ASN A 1 198 ? -0.958 -1.163 -0.384 1.00 93.62 198 ASN A CA 1
ATOM 1557 C C . ASN A 1 198 ? -1.948 -2.182 0.190 1.00 93.62 198 ASN A C 1
ATOM 1559 O O . ASN A 1 198 ? -2.381 -2.002 1.319 1.00 93.62 198 ASN A O 1
ATOM 1563 N N . LYS A 1 199 ? -2.210 -3.309 -0.498 1.00 91.25 199 LYS A N 1
ATOM 1564 C CA . LYS A 1 199 ? -3.071 -4.387 0.027 1.00 91.25 199 LYS A CA 1
ATOM 1565 C C . LYS A 1 199 ? -2.686 -4.781 1.458 1.00 91.25 199 LYS A C 1
ATOM 1567 O O . LYS A 1 199 ? -3.566 -4.979 2.294 1.00 91.25 199 LYS A O 1
ATOM 1572 N N . TRP A 1 200 ? -1.392 -4.929 1.739 1.00 91.88 200 TRP A N 1
ATOM 1573 C CA . TRP A 1 200 ? -0.914 -5.324 3.066 1.00 91.88 200 TRP A CA 1
ATOM 1574 C C . TRP A 1 200 ? -0.796 -4.155 4.040 1.00 91.88 200 TRP A C 1
ATOM 1576 O O . TRP A 1 200 ? -1.172 -4.308 5.200 1.00 91.88 200 TRP A O 1
ATOM 1586 N N . ALA A 1 201 ? -0.335 -2.990 3.581 1.00 92.06 201 ALA A N 1
ATOM 1587 C CA . ALA A 1 201 ? -0.285 -1.793 4.419 1.00 92.06 201 ALA A CA 1
ATOM 1588 C C . ALA A 1 201 ? -1.684 -1.403 4.936 1.00 92.06 201 ALA A C 1
ATOM 1590 O O . ALA A 1 201 ? -1.859 -1.136 6.127 1.00 92.06 201 ALA A O 1
ATOM 1591 N N . ASP A 1 202 ? -2.693 -1.472 4.067 1.00 90.44 202 ASP A N 1
ATOM 1592 C CA . ASP A 1 202 ? -4.086 -1.173 4.396 1.00 90.44 202 ASP A CA 1
ATOM 1593 C C . ASP A 1 202 ? -4.655 -2.202 5.383 1.00 90.44 202 ASP A C 1
ATOM 1595 O O . ASP A 1 202 ? -5.317 -1.829 6.347 1.00 90.44 202 ASP A O 1
ATOM 1599 N N . LYS A 1 203 ? -4.327 -3.495 5.232 1.00 90.50 203 LYS A N 1
ATOM 1600 C CA . LYS A 1 203 ? -4.690 -4.544 6.207 1.00 90.50 203 LYS A CA 1
ATOM 1601 C C . LYS A 1 203 ? -4.146 -4.257 7.601 1.00 90.50 203 LYS A C 1
ATOM 1603 O O . LYS A 1 203 ? -4.880 -4.390 8.580 1.00 90.50 203 LYS A O 1
ATOM 1608 N N . TYR A 1 204 ? -2.874 -3.877 7.705 1.00 90.62 204 TYR A N 1
ATOM 1609 C CA . TYR A 1 204 ? -2.273 -3.542 8.997 1.00 90.62 204 TYR A CA 1
ATOM 1610 C C . TYR A 1 204 ? -2.920 -2.293 9.598 1.00 90.62 204 TYR A C 1
ATOM 1612 O O . TYR A 1 204 ? -3.241 -2.291 10.785 1.00 90.62 204 TYR A O 1
ATOM 1620 N N . SER A 1 205 ? -3.186 -1.275 8.773 1.00 91.69 205 SER A N 1
ATOM 1621 C CA . SER A 1 205 ? -3.930 -0.077 9.176 1.00 91.69 205 SER A CA 1
ATOM 1622 C C . SER A 1 205 ? -5.315 -0.432 9.728 1.00 91.69 205 SER A C 1
ATOM 1624 O O . SER A 1 205 ? -5.670 0.017 10.815 1.00 91.69 205 SER A O 1
ATOM 1626 N N . CYS A 1 206 ? -6.058 -1.307 9.043 1.00 92.38 206 CYS A N 1
ATOM 1627 C CA . CYS A 1 206 ? -7.367 -1.791 9.478 1.00 92.38 206 CYS A CA 1
ATOM 1628 C C . CYS A 1 206 ? -7.323 -2.511 10.836 1.00 92.38 206 CYS A C 1
ATOM 1630 O O . CYS A 1 206 ? -8.176 -2.286 11.693 1.00 92.38 206 CYS A O 1
ATOM 1632 N N . LEU A 1 207 ? -6.341 -3.390 11.054 1.00 92.00 207 LEU A N 1
ATOM 1633 C CA . LEU A 1 207 ? -6.210 -4.111 12.324 1.00 92.00 207 LEU A CA 1
ATOM 1634 C C . LEU A 1 207 ? -5.854 -3.184 13.483 1.00 92.00 207 LEU A C 1
ATOM 1636 O O . LEU A 1 207 ? -6.468 -3.253 14.546 1.00 92.00 207 LEU A O 1
ATOM 1640 N N . LEU A 1 208 ? -4.880 -2.298 13.276 1.00 93.62 208 LEU A N 1
ATOM 1641 C CA . LEU A 1 208 ? -4.449 -1.357 14.305 1.00 93.62 208 LEU A CA 1
ATOM 1642 C C . LEU A 1 208 ? -5.557 -0.367 14.660 1.00 93.62 208 LEU A C 1
ATOM 1644 O O . LEU A 1 208 ? -5.750 -0.075 15.839 1.00 93.62 208 LEU A O 1
ATOM 1648 N N . GLY A 1 209 ? -6.329 0.102 13.676 1.00 94.88 209 GLY A N 1
ATOM 1649 C CA . GLY A 1 209 ? -7.498 0.929 13.951 1.00 94.88 209 GLY A CA 1
ATOM 1650 C C . GLY A 1 209 ? -8.588 0.161 14.695 1.00 94.88 209 GLY A C 1
ATOM 1651 O O . GLY A 1 209 ? -9.196 0.717 15.603 1.00 94.88 209 GLY A O 1
ATOM 1652 N N . GLN A 1 210 ? -8.787 -1.132 14.419 1.00 95.38 210 GLN A N 1
ATOM 1653 C CA . GLN A 1 210 ? -9.726 -1.951 15.192 1.00 95.38 210 GLN A CA 1
ATOM 1654 C C . GLN A 1 210 ? -9.281 -2.106 16.655 1.00 95.38 210 GLN A C 1
ATOM 1656 O O . GLN A 1 210 ? -10.099 -1.984 17.567 1.00 95.38 210 GLN A O 1
ATOM 1661 N N . PHE A 1 211 ? -7.986 -2.331 16.903 1.00 95.81 211 PHE A N 1
ATOM 1662 C CA . PHE A 1 211 ? -7.450 -2.414 18.268 1.00 95.81 211 PHE A CA 1
ATOM 1663 C C . PHE A 1 211 ? -7.554 -1.075 18.995 1.00 95.81 211 PHE A C 1
ATOM 1665 O O . PHE A 1 211 ? -7.897 -1.046 20.175 1.00 95.81 211 PHE A O 1
ATOM 1672 N N . LEU A 1 212 ? -7.302 0.029 18.289 1.00 97.12 212 LEU A N 1
ATOM 1673 C CA . LEU A 1 212 ? -7.445 1.371 18.836 1.00 97.12 212 LEU A CA 1
ATOM 1674 C C . LEU A 1 212 ? -8.898 1.686 19.194 1.00 97.12 212 LEU A C 1
ATOM 1676 O O . LEU A 1 212 ? -9.147 2.224 20.267 1.00 97.12 212 LEU A O 1
ATOM 1680 N N . PHE A 1 213 ? -9.850 1.317 18.334 1.00 96.88 213 PHE A N 1
ATOM 1681 C CA . PHE A 1 213 ? -11.276 1.497 18.600 1.00 96.88 213 PHE A CA 1
ATOM 1682 C C . PHE A 1 213 ? -11.699 0.740 19.867 1.00 96.88 213 PHE A C 1
ATOM 1684 O O . PHE A 1 213 ? -12.328 1.317 20.754 1.00 96.88 213 PHE A O 1
ATOM 1691 N N . LEU A 1 214 ? -11.288 -0.529 19.984 1.00 97.06 214 LEU A N 1
ATOM 1692 C CA . LEU A 1 214 ? -11.539 -1.357 21.165 1.00 97.06 214 LEU A CA 1
ATOM 1693 C C . LEU A 1 214 ? -10.922 -0.763 22.437 1.00 97.06 214 LEU A C 1
ATOM 1695 O O . LEU A 1 214 ? -11.593 -0.697 23.465 1.00 97.06 214 LEU A O 1
ATOM 1699 N N . GLU A 1 215 ? -9.660 -0.330 22.386 1.00 97.69 215 GLU A N 1
ATOM 1700 C CA . GLU A 1 215 ? -8.975 0.243 23.551 1.00 97.69 215 GLU A CA 1
ATOM 1701 C C . GLU A 1 215 ? -9.579 1.588 23.962 1.00 97.69 215 GLU A C 1
ATOM 1703 O O . GLU A 1 215 ? -9.761 1.839 25.151 1.00 97.69 215 GLU A O 1
ATOM 1708 N N . ALA A 1 216 ? -9.938 2.436 22.994 1.00 97.00 216 ALA A N 1
ATOM 1709 C CA . ALA A 1 216 ? -10.581 3.717 23.255 1.00 97.00 216 ALA A CA 1
ATOM 1710 C C . ALA A 1 216 ? -11.937 3.527 23.943 1.00 97.00 216 ALA A C 1
ATOM 1712 O O . ALA A 1 216 ? -12.190 4.166 24.966 1.00 97.00 216 ALA A O 1
ATOM 1713 N N . MET A 1 217 ? -12.767 2.604 23.444 1.00 95.69 217 MET A N 1
ATOM 1714 C CA . MET A 1 217 ? -14.052 2.262 24.060 1.00 95.69 217 MET A CA 1
ATOM 1715 C C . MET A 1 217 ? -13.855 1.695 25.473 1.00 95.69 217 MET A C 1
ATOM 1717 O O . MET A 1 217 ? -14.495 2.144 26.423 1.00 95.69 217 MET A O 1
ATOM 1721 N N . ALA A 1 218 ? -12.922 0.750 25.635 1.00 95.69 218 ALA A N 1
ATOM 1722 C CA . ALA A 1 218 ? -12.603 0.129 26.918 1.00 95.69 218 ALA A CA 1
ATOM 1723 C C . ALA A 1 218 ? -12.078 1.132 27.959 1.00 95.69 218 ALA A C 1
ATOM 1725 O O . ALA A 1 218 ? -12.416 1.027 29.138 1.00 95.69 218 ALA A O 1
ATOM 1726 N N . SER A 1 219 ? -11.281 2.116 27.534 1.00 94.88 219 SER A N 1
ATOM 1727 C CA . SER A 1 219 ? -10.771 3.189 28.392 1.00 94.88 219 SER A CA 1
ATOM 1728 C C . SER A 1 219 ? -11.910 3.982 29.042 1.00 94.88 219 SER A C 1
ATOM 1730 O O . SER A 1 219 ? -11.932 4.158 30.264 1.00 94.88 219 SER A O 1
ATOM 1732 N N . GLY A 1 220 ? -12.912 4.379 28.255 1.00 93.06 220 GLY A N 1
ATOM 1733 C CA . GLY A 1 220 ? -14.094 5.066 28.777 1.00 93.06 220 GLY A CA 1
ATOM 1734 C C . GLY A 1 220 ? -14.957 4.164 29.650 1.00 93.06 220 GLY A C 1
ATOM 1735 O O . GLY A 1 220 ? -15.437 4.571 30.710 1.00 93.06 220 GLY A O 1
ATOM 1736 N N . LEU A 1 221 ? -15.108 2.911 29.219 1.00 92.06 221 LEU A N 1
ATOM 1737 C CA . LEU A 1 221 ? -15.967 1.936 29.871 1.00 92.06 221 LEU A CA 1
ATOM 1738 C C . LEU A 1 221 ? -15.453 1.500 31.253 1.00 92.06 221 LEU A C 1
ATOM 1740 O O . LEU A 1 221 ? -16.253 1.315 32.163 1.00 92.06 221 LEU A O 1
ATOM 1744 N N . MET A 1 222 ? -14.138 1.320 31.419 1.00 89.38 222 MET A N 1
ATOM 1745 C CA . MET A 1 222 ? -13.566 0.637 32.593 1.00 89.38 222 MET A CA 1
ATOM 1746 C C . MET A 1 222 ? -12.436 1.398 33.294 1.00 89.38 222 MET A C 1
ATOM 1748 O O . MET A 1 222 ? -12.136 1.085 34.441 1.00 89.38 222 MET A O 1
ATOM 1752 N N . LYS A 1 223 ? -11.793 2.382 32.650 1.00 83.38 223 LYS A N 1
ATOM 1753 C CA . 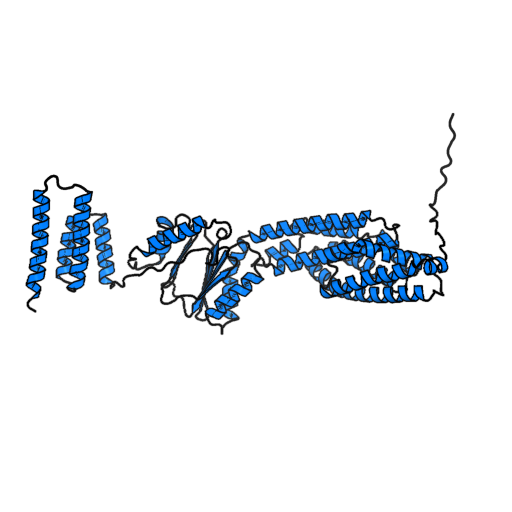LYS A 1 223 ? -10.561 3.012 33.169 1.00 83.38 223 LYS A CA 1
ATOM 1754 C C . LYS A 1 223 ? -10.697 4.496 33.489 1.00 83.38 223 LYS A C 1
ATOM 1756 O O . LYS A 1 223 ? -9.717 5.225 33.401 1.00 83.38 223 LYS A O 1
ATOM 1761 N N . ASP A 1 224 ? -11.903 4.971 33.790 1.00 81.38 224 ASP A N 1
ATOM 1762 C CA . ASP A 1 224 ? -12.149 6.401 34.051 1.00 81.38 224 ASP A CA 1
ATOM 1763 C C . ASP A 1 224 ? -11.598 7.322 32.939 1.00 81.38 224 ASP A C 1
ATOM 1765 O O . ASP A 1 224 ? -11.175 8.445 33.198 1.00 81.38 224 ASP A O 1
ATOM 1769 N N . SER A 1 225 ? -11.624 6.857 31.683 1.00 81.50 225 SER A N 1
ATOM 1770 C CA . SER A 1 225 ? -11.052 7.559 30.522 1.00 81.50 225 SER A CA 1
ATOM 1771 C C . SER A 1 225 ? -9.523 7.731 30.551 1.00 81.50 225 SER A C 1
ATOM 1773 O O . SER A 1 225 ? -8.993 8.650 29.922 1.00 81.50 225 SER A O 1
ATOM 1775 N N . ASP A 1 226 ? -8.790 6.854 31.247 1.00 88.75 226 ASP A N 1
ATOM 1776 C CA . ASP A 1 226 ? -7.328 6.795 31.164 1.00 88.75 226 ASP A CA 1
ATOM 1777 C C . ASP A 1 226 ? -6.881 6.501 29.725 1.00 88.75 226 ASP A C 1
ATOM 1779 O O . ASP A 1 226 ? -7.127 5.428 29.163 1.00 88.75 226 ASP A O 1
ATOM 1783 N N . SER A 1 227 ? -6.206 7.478 29.128 1.00 89.25 227 SER A N 1
ATOM 1784 C CA . SER A 1 227 ? -5.753 7.441 27.739 1.00 89.25 227 SER A CA 1
ATOM 1785 C C . SER A 1 227 ? -4.372 6.809 27.561 1.00 89.25 227 SER A C 1
ATOM 1787 O O . SER A 1 227 ? -3.891 6.748 26.431 1.00 89.25 227 SER A O 1
ATOM 1789 N N . PHE A 1 228 ? -3.714 6.337 28.628 1.00 93.00 228 PHE A N 1
ATOM 1790 C CA . PHE A 1 228 ? -2.350 5.806 28.547 1.00 93.00 228 PHE A CA 1
ATOM 1791 C C . PHE A 1 228 ? -2.203 4.699 27.488 1.00 93.00 228 PHE A C 1
ATOM 1793 O O . PHE A 1 228 ? -1.394 4.829 26.567 1.00 93.00 228 PHE A O 1
ATOM 1800 N N . ASP A 1 229 ? -3.029 3.651 27.563 1.00 93.25 229 ASP A N 1
ATOM 1801 C CA . ASP A 1 229 ? -2.960 2.519 26.626 1.00 93.25 229 ASP A CA 1
ATOM 1802 C C . ASP A 1 229 ? -3.386 2.925 25.199 1.00 93.25 229 ASP A C 1
ATOM 1804 O O . ASP A 1 229 ? -2.771 2.488 24.224 1.00 93.25 229 ASP A O 1
ATOM 1808 N N . VAL A 1 230 ? -4.369 3.826 25.067 1.00 94.69 230 VAL A N 1
ATOM 1809 C CA . VAL A 1 230 ? -4.812 4.403 23.780 1.00 94.69 230 VAL A CA 1
ATOM 1810 C C . VAL A 1 230 ? -3.653 5.132 23.093 1.00 94.69 230 VAL A C 1
ATOM 1812 O O . VAL A 1 230 ? -3.335 4.861 21.933 1.00 94.69 230 VAL A O 1
ATOM 1815 N N . ASN A 1 231 ? -2.975 6.022 23.822 1.00 95.19 231 ASN A N 1
ATOM 1816 C CA . ASN A 1 231 ? -1.839 6.791 23.317 1.00 95.19 231 ASN A CA 1
ATOM 1817 C C . ASN A 1 231 ? -0.668 5.882 22.936 1.00 95.19 231 ASN A C 1
ATOM 1819 O O . ASN A 1 231 ? 0.021 6.142 21.948 1.00 95.19 231 ASN A O 1
ATOM 1823 N N . LEU A 1 232 ? -0.461 4.793 23.679 1.00 94.81 232 LEU A N 1
ATOM 1824 C CA . LEU A 1 232 ? 0.590 3.831 23.381 1.00 94.81 232 LEU A CA 1
ATOM 1825 C C . LEU A 1 232 ? 0.307 3.060 22.083 1.00 94.81 232 LEU A C 1
ATOM 1827 O O . LEU A 1 232 ? 1.216 2.909 21.266 1.00 94.81 232 LEU A O 1
ATOM 1831 N N . ILE A 1 233 ? -0.944 2.646 21.834 1.00 95.06 233 ILE A N 1
ATOM 1832 C CA . ILE A 1 233 ? -1.340 2.061 20.540 1.00 95.06 233 ILE A CA 1
ATOM 1833 C C . ILE A 1 233 ? -1.118 3.069 19.408 1.00 95.06 233 ILE A C 1
ATOM 1835 O O . ILE A 1 233 ? -0.549 2.699 18.379 1.00 95.06 233 ILE A O 1
ATOM 1839 N N . ILE A 1 234 ? -1.515 4.335 19.589 1.00 94.94 234 ILE A N 1
ATOM 1840 C CA . ILE A 1 234 ? -1.316 5.387 18.578 1.00 94.94 234 ILE A CA 1
ATOM 1841 C C . ILE A 1 234 ? 0.171 5.558 18.257 1.00 94.94 234 ILE A C 1
ATOM 1843 O O . ILE A 1 234 ? 0.555 5.549 17.086 1.00 94.94 234 ILE A O 1
ATOM 1847 N N . GLN A 1 235 ? 1.016 5.666 19.285 1.00 94.06 235 GLN A N 1
ATOM 1848 C CA . GLN A 1 235 ? 2.458 5.825 19.115 1.00 94.06 235 GLN A CA 1
ATOM 1849 C C . GLN A 1 235 ? 3.061 4.649 18.340 1.00 94.06 235 GLN A C 1
ATOM 1851 O O . GLN A 1 235 ? 3.746 4.858 17.338 1.00 94.06 235 GLN A O 1
ATOM 1856 N N . ARG A 1 236 ? 2.797 3.414 18.782 1.00 90.50 236 ARG A N 1
ATOM 1857 C CA . ARG A 1 236 ? 3.375 2.205 18.179 1.00 90.50 236 ARG A CA 1
ATOM 1858 C C . ARG A 1 236 ? 2.891 1.968 16.753 1.00 90.50 236 ARG A C 1
ATOM 1860 O O . ARG A 1 236 ? 3.676 1.603 15.884 1.00 90.50 236 ARG A O 1
ATOM 1867 N N . SER A 1 237 ? 1.621 2.250 16.487 1.00 90.19 237 SER A N 1
ATOM 1868 C CA . SER A 1 237 ? 1.064 2.191 15.135 1.00 90.19 237 SER A CA 1
ATOM 1869 C C . SER A 1 237 ? 1.703 3.240 14.220 1.00 90.19 237 SER A C 1
ATOM 1871 O O . SER A 1 237 ? 2.040 2.945 13.076 1.00 90.19 237 SER A O 1
ATOM 1873 N N . GLY A 1 238 ? 1.949 4.451 14.733 1.00 87.38 238 GLY A N 1
ATOM 1874 C CA . GLY A 1 238 ? 2.672 5.494 14.005 1.00 87.38 238 GLY A CA 1
ATOM 1875 C C . GLY A 1 238 ? 4.132 5.132 13.704 1.00 87.38 238 GLY A C 1
ATOM 1876 O O . GLY A 1 238 ? 4.647 5.500 12.648 1.00 87.38 238 GLY A O 1
ATOM 1877 N N . GLU A 1 239 ? 4.805 4.402 14.597 1.00 88.81 239 GLU A N 1
ATOM 1878 C CA . GLU A 1 239 ? 6.139 3.832 14.346 1.00 88.81 239 GLU A CA 1
ATOM 1879 C C . GLU A 1 239 ? 6.094 2.800 13.206 1.00 88.81 239 GLU A C 1
ATOM 1881 O O . GLU A 1 239 ? 6.881 2.915 12.266 1.00 88.81 239 GLU A O 1
ATOM 1886 N N . LEU A 1 240 ? 5.114 1.887 13.209 1.00 88.38 240 LEU A N 1
ATOM 1887 C CA . LEU A 1 240 ? 4.940 0.913 12.125 1.00 88.38 240 LEU A CA 1
ATOM 1888 C C . LEU A 1 240 ? 4.695 1.589 10.771 1.00 88.38 240 LEU A C 1
ATOM 1890 O O . LEU A 1 240 ? 5.284 1.178 9.776 1.00 88.38 240 LEU A O 1
ATOM 1894 N N . VAL A 1 241 ? 3.855 2.627 10.711 1.00 87.31 241 VAL A N 1
ATOM 1895 C CA . VAL A 1 241 ? 3.609 3.369 9.460 1.00 87.31 241 VAL A CA 1
ATOM 1896 C C . VAL A 1 241 ? 4.911 3.945 8.901 1.00 87.31 241 VAL A C 1
ATOM 1898 O O . VAL A 1 241 ? 5.197 3.776 7.718 1.00 87.31 241 VAL A O 1
ATOM 1901 N N . LYS A 1 242 ? 5.758 4.529 9.757 1.00 89.19 242 LYS A N 1
ATOM 1902 C CA . LYS A 1 242 ? 7.081 5.021 9.342 1.00 89.19 242 LYS A CA 1
ATOM 1903 C C . LYS A 1 242 ? 7.982 3.896 8.840 1.00 89.19 242 LYS A C 1
ATOM 1905 O O . LYS A 1 242 ? 8.753 4.105 7.906 1.00 89.19 242 LYS A O 1
ATOM 1910 N N . ASP A 1 243 ? 7.924 2.720 9.454 1.00 89.31 243 ASP A N 1
ATOM 1911 C CA . ASP A 1 243 ? 8.705 1.567 9.007 1.00 89.31 243 ASP A CA 1
ATOM 1912 C C . ASP A 1 243 ? 8.187 1.003 7.679 1.00 89.31 243 ASP A C 1
ATOM 1914 O O . ASP A 1 243 ? 8.989 0.670 6.806 1.00 89.31 243 ASP A O 1
ATOM 1918 N N . MET A 1 244 ? 6.871 1.000 7.459 1.00 90.56 244 MET A N 1
ATOM 1919 C CA . MET A 1 244 ? 6.281 0.680 6.158 1.00 90.56 244 MET A CA 1
ATOM 1920 C C . MET A 1 244 ? 6.741 1.660 5.080 1.00 90.56 244 MET A C 1
ATOM 1922 O O . MET A 1 244 ? 7.137 1.220 4.003 1.00 90.56 244 MET A O 1
ATOM 1926 N N . ASP A 1 245 ? 6.778 2.963 5.363 1.00 91.69 245 ASP A N 1
ATOM 1927 C CA . ASP A 1 245 ? 7.298 3.955 4.416 1.00 91.69 245 ASP A CA 1
ATOM 1928 C C . ASP A 1 245 ? 8.772 3.698 4.073 1.00 91.69 245 ASP A C 1
ATOM 1930 O O . ASP A 1 245 ? 9.159 3.753 2.904 1.00 91.69 245 ASP A O 1
ATOM 1934 N N . LYS A 1 246 ? 9.601 3.325 5.059 1.00 92.69 246 LYS A N 1
ATOM 1935 C CA . LYS A 1 246 ? 10.994 2.918 4.801 1.00 92.69 246 LYS A CA 1
ATOM 1936 C C . LYS A 1 246 ? 11.060 1.689 3.894 1.00 92.69 246 LYS A C 1
ATOM 1938 O O . LYS A 1 246 ? 11.840 1.687 2.944 1.00 92.69 246 LYS A O 1
ATOM 1943 N N . ILE A 1 247 ? 10.245 0.663 4.152 1.00 92.88 247 ILE A N 1
ATOM 1944 C CA . ILE A 1 247 ? 10.175 -0.547 3.313 1.00 92.88 247 ILE A CA 1
ATOM 1945 C C . ILE A 1 247 ? 9.723 -0.187 1.890 1.00 92.88 247 ILE A C 1
ATOM 1947 O O . ILE A 1 247 ? 10.300 -0.671 0.915 1.00 92.88 247 ILE A O 1
ATOM 1951 N N . LYS A 1 248 ? 8.740 0.708 1.748 1.00 95.50 248 LYS A N 1
ATOM 1952 C CA . LYS A 1 248 ? 8.265 1.208 0.452 1.00 95.50 248 LYS A CA 1
ATOM 1953 C C . LYS A 1 248 ? 9.397 1.844 -0.351 1.00 95.50 248 LYS A C 1
ATOM 1955 O O . LYS A 1 248 ? 9.556 1.553 -1.534 1.00 95.50 248 LYS A O 1
ATOM 1960 N N . GLU A 1 249 ? 10.215 2.673 0.296 1.00 95.19 249 GLU A N 1
ATOM 1961 C CA . GLU A 1 249 ? 11.374 3.314 -0.332 1.00 95.19 249 GLU A CA 1
ATOM 1962 C C . GLU A 1 249 ? 12.490 2.330 -0.711 1.00 95.19 249 GLU A C 1
ATOM 1964 O O . GLU A 1 249 ? 13.216 2.582 -1.677 1.00 95.19 249 GLU A O 1
ATOM 1969 N N . VAL A 1 250 ? 12.624 1.205 0.001 1.00 93.75 250 VAL A N 1
ATOM 1970 C CA . VAL A 1 250 ? 13.522 0.111 -0.402 1.00 93.75 250 VAL A CA 1
ATOM 1971 C C . VAL A 1 250 ? 13.039 -0.506 -1.715 1.00 93.75 250 VAL A C 1
ATOM 1973 O O . VAL A 1 250 ? 13.817 -0.577 -2.665 1.00 93.75 250 VAL A O 1
ATOM 1976 N N . TYR A 1 251 ? 11.757 -0.874 -1.813 1.00 94.56 251 TYR A N 1
ATOM 1977 C CA . TYR A 1 251 ? 11.208 -1.481 -3.032 1.00 94.56 251 TYR A CA 1
ATOM 1978 C C . TYR A 1 251 ? 11.211 -0.539 -4.233 1.00 94.56 251 TYR A C 1
ATOM 1980 O O . TYR A 1 251 ? 11.519 -0.976 -5.336 1.00 94.56 251 TYR A O 1
ATOM 1988 N N . LYS A 1 252 ? 10.997 0.767 -4.031 1.00 94.69 252 LYS A N 1
ATOM 1989 C CA . LYS A 1 252 ? 11.113 1.753 -5.117 1.00 94.69 252 LYS A CA 1
ATOM 1990 C C . LYS A 1 252 ? 12.493 1.797 -5.784 1.00 94.69 252 LYS A C 1
ATOM 1992 O O . LYS A 1 252 ? 12.620 2.338 -6.882 1.00 94.69 252 LYS A O 1
ATOM 1997 N N . LYS A 1 253 ? 13.532 1.307 -5.104 1.00 91.88 253 LYS A N 1
ATOM 1998 C CA . LYS A 1 253 ? 14.919 1.257 -5.588 1.00 91.88 253 LYS A CA 1
ATOM 1999 C C . LYS A 1 253 ? 15.364 -0.162 -5.947 1.00 91.88 253 LYS A C 1
ATOM 2001 O O . LYS A 1 253 ? 16.478 -0.327 -6.442 1.00 91.88 253 LYS A O 1
ATOM 2006 N N . ASP A 1 254 ? 14.532 -1.169 -5.687 1.00 90.44 254 ASP A N 1
ATOM 2007 C CA . ASP A 1 254 ? 14.831 -2.571 -5.961 1.00 90.44 254 ASP A CA 1
ATOM 2008 C C . ASP A 1 254 ? 14.822 -2.803 -7.480 1.00 90.44 254 ASP A C 1
ATOM 2010 O O . ASP A 1 254 ? 13.796 -2.583 -8.118 1.00 90.44 254 ASP A O 1
ATOM 2014 N N . PRO A 1 255 ? 15.933 -3.225 -8.110 1.00 90.06 255 PRO A N 1
ATOM 2015 C CA . PRO A 1 255 ? 15.949 -3.462 -9.542 1.00 90.06 255 PRO A CA 1
ATOM 2016 C C . PRO A 1 255 ? 15.309 -4.778 -9.978 1.00 90.06 255 PRO A C 1
ATOM 2018 O O . PRO A 1 255 ? 15.098 -4.927 -11.182 1.00 90.06 255 PRO A O 1
ATOM 2021 N N . ILE A 1 256 ? 15.009 -5.689 -9.047 1.00 91.50 256 ILE A N 1
ATOM 2022 C CA . ILE A 1 256 ? 14.586 -7.064 -9.340 1.00 91.50 256 ILE A CA 1
ATOM 2023 C C . ILE A 1 256 ? 13.277 -7.104 -10.136 1.00 91.50 256 ILE A C 1
ATOM 2025 O O . ILE A 1 256 ? 13.118 -7.983 -10.978 1.00 91.50 256 ILE A O 1
ATOM 2029 N N . TYR A 1 257 ? 12.366 -6.135 -9.952 1.00 93.81 257 TYR A N 1
ATOM 2030 C CA . TYR A 1 257 ? 11.081 -6.134 -10.671 1.00 93.81 257 TYR A CA 1
ATOM 2031 C C . TYR A 1 257 ? 11.240 -6.188 -12.197 1.00 93.81 257 TYR A C 1
ATOM 2033 O O . TYR A 1 257 ? 10.379 -6.694 -12.917 1.00 93.81 257 TYR A O 1
ATOM 2041 N N . PHE A 1 258 ? 12.351 -5.649 -12.701 1.00 94.44 258 PHE A N 1
ATOM 2042 C CA . PHE A 1 258 ? 12.591 -5.543 -14.128 1.00 94.44 258 PHE A CA 1
ATOM 2043 C C . PHE A 1 258 ? 12.946 -6.893 -14.769 1.00 94.44 258 PHE A C 1
ATOM 2045 O O . PHE A 1 258 ? 12.743 -7.065 -15.967 1.00 94.44 258 PHE A O 1
ATOM 2052 N N . GLU A 1 259 ? 13.388 -7.881 -13.982 1.00 93.44 259 GLU A N 1
ATOM 2053 C CA . GLU A 1 259 ? 13.621 -9.253 -14.458 1.00 93.44 259 GLU A CA 1
ATOM 2054 C C . GLU A 1 259 ? 12.323 -9.916 -14.948 1.00 93.44 259 GLU A C 1
ATOM 2056 O O . GLU A 1 259 ? 12.346 -10.744 -15.855 1.00 93.44 259 GLU A O 1
ATOM 2061 N N . ALA A 1 260 ? 11.172 -9.515 -14.399 1.00 94.69 260 ALA A N 1
ATOM 2062 C CA . ALA A 1 260 ? 9.861 -10.019 -14.798 1.00 94.69 260 ALA A CA 1
ATOM 2063 C C . ALA A 1 260 ? 9.235 -9.253 -15.979 1.00 94.69 260 ALA A C 1
ATOM 2065 O O . ALA A 1 260 ? 8.161 -9.630 -16.459 1.00 94.69 260 ALA A O 1
ATOM 2066 N N . MET A 1 261 ? 9.882 -8.187 -16.461 1.00 95.75 261 MET A N 1
ATOM 2067 C CA . MET A 1 261 ? 9.298 -7.276 -17.446 1.00 95.75 261 MET A CA 1
ATOM 2068 C C . MET A 1 261 ? 9.052 -7.954 -18.801 1.00 95.75 261 MET A C 1
ATOM 2070 O O . MET A 1 261 ? 8.037 -7.697 -19.442 1.00 95.75 261 MET A O 1
ATOM 2074 N N . GLU A 1 262 ? 9.926 -8.868 -19.229 1.00 95.31 262 GLU A N 1
ATOM 2075 C CA . GLU A 1 262 ? 9.725 -9.610 -20.483 1.00 95.31 262 GLU A CA 1
ATOM 2076 C C . GLU A 1 262 ? 8.494 -10.521 -20.427 1.00 95.31 262 GLU A C 1
ATOM 2078 O O . GLU A 1 262 ? 7.728 -10.574 -21.390 1.00 95.31 262 GLU A O 1
ATOM 2083 N N . ASN A 1 263 ? 8.248 -11.172 -19.285 1.00 96.19 263 ASN A N 1
ATOM 2084 C CA . ASN A 1 263 ? 7.051 -11.991 -19.080 1.00 96.19 263 ASN A CA 1
ATOM 2085 C C . ASN A 1 263 ? 5.786 -11.128 -19.089 1.00 96.19 263 ASN A C 1
ATOM 2087 O O . ASN A 1 263 ? 4.817 -11.469 -19.764 1.00 96.19 263 ASN A O 1
ATOM 2091 N N . TYR A 1 264 ? 5.821 -9.974 -18.416 1.00 96.81 264 TYR A N 1
ATOM 2092 C CA . TYR A 1 264 ? 4.728 -9.004 -18.463 1.00 96.81 264 TYR A CA 1
ATOM 2093 C C . TYR A 1 264 ? 4.403 -8.578 -19.903 1.00 96.81 264 TYR A C 1
ATOM 2095 O O . TYR A 1 264 ? 3.247 -8.644 -20.321 1.00 96.81 264 TYR A O 1
ATOM 2103 N N . ILE A 1 265 ? 5.420 -8.199 -20.688 1.00 96.19 265 ILE A N 1
ATOM 2104 C CA . ILE A 1 265 ? 5.248 -7.823 -22.097 1.00 96.19 265 ILE A CA 1
ATOM 2105 C C . ILE A 1 265 ? 4.634 -8.986 -22.888 1.00 96.19 265 ILE A C 1
ATOM 2107 O O . ILE A 1 265 ? 3.713 -8.790 -23.686 1.00 96.19 265 ILE A O 1
ATOM 2111 N N . ALA A 1 266 ? 5.148 -10.200 -22.690 1.00 95.56 266 ALA A N 1
ATOM 2112 C CA . ALA A 1 266 ? 4.702 -11.379 -23.412 1.00 95.56 266 ALA A CA 1
ATOM 2113 C C . ALA A 1 266 ? 3.225 -11.699 -23.135 1.00 95.56 266 ALA A C 1
ATOM 2115 O O . ALA A 1 266 ? 2.498 -12.008 -24.081 1.00 95.56 266 ALA A O 1
ATOM 2116 N N . ASP A 1 267 ? 2.790 -11.604 -21.879 1.00 95.94 267 ASP A N 1
ATOM 2117 C CA . ASP A 1 267 ? 1.401 -11.818 -21.463 1.00 95.94 267 ASP A CA 1
ATOM 2118 C C . ASP A 1 267 ? 0.480 -10.699 -21.956 1.00 95.94 267 ASP A C 1
ATOM 2120 O O . ASP A 1 267 ? -0.645 -10.955 -22.395 1.00 95.94 267 ASP A O 1
ATOM 2124 N N . PHE A 1 268 ? 0.959 -9.453 -21.915 1.00 95.56 268 PHE A N 1
ATOM 2125 C CA . PHE A 1 268 ? 0.232 -8.297 -22.426 1.00 95.56 268 PHE A CA 1
ATOM 2126 C C . PHE A 1 268 ? -0.094 -8.468 -23.916 1.00 95.56 268 PHE A C 1
ATOM 2128 O O . PHE A 1 268 ? -1.233 -8.250 -24.334 1.00 95.56 268 PHE A O 1
ATOM 2135 N N . LEU A 1 269 ? 0.886 -8.891 -24.721 1.00 93.75 269 LEU A N 1
ATOM 2136 C CA . LEU A 1 269 ? 0.713 -9.083 -26.164 1.00 93.75 269 LEU A CA 1
ATOM 2137 C C . LEU A 1 269 ? -0.215 -10.256 -26.517 1.00 93.75 269 LEU A C 1
ATOM 2139 O O . LEU A 1 269 ? -0.863 -10.208 -27.565 1.00 93.75 269 LEU A O 1
ATOM 2143 N N . ASP A 1 270 ? -0.301 -11.285 -25.670 1.00 93.44 270 ASP A N 1
ATOM 2144 C CA . ASP A 1 270 ? -1.253 -12.388 -25.857 1.00 93.44 270 ASP A CA 1
ATOM 2145 C C . ASP A 1 270 ? -2.688 -11.961 -25.548 1.00 93.44 270 ASP A C 1
ATOM 2147 O O . ASP A 1 270 ? -3.604 -12.249 -26.321 1.00 93.44 270 ASP A O 1
ATOM 2151 N N . LYS A 1 271 ? -2.888 -11.231 -24.445 1.00 94.19 271 LYS A N 1
ATOM 2152 C CA . LYS A 1 271 ? -4.217 -10.769 -24.015 1.00 94.19 271 LYS A CA 1
ATOM 2153 C C . LYS A 1 271 ? -4.791 -9.688 -24.931 1.00 94.19 271 LYS A C 1
ATOM 2155 O O . LYS A 1 271 ? -6.002 -9.624 -25.106 1.00 94.19 271 LYS A O 1
ATOM 2160 N N . ASN A 1 272 ? -3.931 -8.881 -25.551 1.00 91.31 272 ASN A N 1
ATOM 2161 C CA . ASN A 1 272 ? -4.321 -7.733 -26.371 1.00 91.31 272 ASN A CA 1
ATOM 2162 C C . ASN A 1 272 ? -4.011 -7.959 -27.860 1.00 91.31 272 ASN A C 1
ATOM 2164 O O . ASN A 1 272 ? -3.469 -7.100 -28.562 1.00 91.31 272 ASN A O 1
ATOM 2168 N N . SER A 1 273 ? -4.353 -9.145 -28.371 1.00 86.06 273 SER A N 1
ATOM 2169 C CA . SER A 1 273 ? -4.059 -9.593 -29.742 1.00 86.06 273 SER A CA 1
ATOM 2170 C C . SER A 1 273 ? -4.736 -8.777 -30.855 1.00 86.06 273 SER A C 1
ATOM 2172 O O . SER A 1 273 ? -4.437 -8.977 -32.026 1.00 86.06 273 SER A O 1
ATOM 2174 N N . ASN A 1 274 ? -5.583 -7.803 -30.533 1.00 87.81 274 ASN A N 1
ATOM 2175 C CA . ASN A 1 274 ? -6.240 -6.877 -31.464 1.00 87.81 274 ASN A CA 1
ATOM 2176 C C . ASN A 1 274 ? -5.639 -5.457 -31.464 1.00 87.81 274 ASN A C 1
ATOM 2178 O O . ASN A 1 274 ? -5.932 -4.684 -32.374 1.00 87.81 274 ASN A O 1
ATOM 2182 N N . PHE A 1 275 ? -4.799 -5.116 -30.484 1.00 90.50 275 PHE A N 1
ATOM 2183 C CA . PHE A 1 275 ? -4.271 -3.760 -30.326 1.00 90.50 275 PHE A CA 1
ATOM 2184 C C . PHE A 1 275 ? -3.274 -3.389 -31.430 1.00 90.50 275 PHE A C 1
ATOM 2186 O O . PHE A 1 275 ? -2.429 -4.200 -31.826 1.00 90.50 275 PHE A O 1
ATOM 2193 N N . GLN A 1 276 ? -3.355 -2.145 -31.910 1.00 89.69 276 GLN A N 1
ATOM 2194 C CA . GLN A 1 276 ? -2.340 -1.552 -32.782 1.00 89.69 276 GLN A CA 1
ATOM 2195 C C . GLN A 1 276 ? -1.176 -1.009 -31.943 1.00 89.69 276 GLN A C 1
ATOM 2197 O O . GLN A 1 276 ? -1.290 -0.851 -30.730 1.00 89.69 276 GLN A O 1
ATOM 2202 N N . ARG A 1 277 ? -0.042 -0.673 -32.578 1.00 89.06 277 ARG A N 1
ATOM 2203 C CA . ARG A 1 277 ? 1.157 -0.189 -31.857 1.00 89.06 277 ARG A CA 1
ATOM 2204 C C . ARG A 1 277 ? 0.881 0.986 -30.905 1.00 89.06 277 ARG A C 1
ATOM 2206 O O . ARG A 1 277 ? 1.483 1.053 -29.841 1.00 89.06 277 ARG A O 1
ATOM 2213 N N . TRP A 1 278 ? -0.036 1.884 -31.276 1.00 93.50 278 TRP A N 1
ATOM 2214 C CA . TRP A 1 278 ? -0.396 3.044 -30.460 1.00 93.50 278 TRP A CA 1
ATOM 2215 C C . TRP A 1 278 ? -1.166 2.641 -29.200 1.00 93.50 278 TRP A C 1
ATOM 2217 O O . TRP A 1 278 ? -0.809 3.079 -28.108 1.00 93.50 278 TRP A O 1
ATOM 2227 N N . ASP A 1 279 ? -2.140 1.737 -29.342 1.00 94.81 279 ASP A N 1
ATOM 2228 C CA . ASP A 1 279 ? -2.902 1.181 -28.218 1.00 94.81 279 ASP A CA 1
ATOM 2229 C C . ASP A 1 279 ? -1.980 0.412 -27.262 1.00 94.81 279 ASP A C 1
ATOM 2231 O O . ASP A 1 279 ? -2.065 0.575 -26.049 1.00 94.81 279 ASP A O 1
ATOM 2235 N N . ILE A 1 280 ? -1.041 -0.373 -27.809 1.00 95.00 280 ILE A N 1
ATOM 2236 C CA . ILE A 1 280 ? -0.044 -1.119 -27.026 1.00 95.00 280 ILE A CA 1
ATOM 2237 C C . ILE A 1 280 ? 0.803 -0.162 -26.183 1.00 95.00 280 ILE A C 1
ATOM 2239 O O . ILE A 1 280 ? 0.925 -0.355 -24.976 1.00 95.00 280 ILE A O 1
ATOM 2243 N N . ALA A 1 281 ? 1.392 0.868 -26.800 1.00 95.38 281 ALA A N 1
ATOM 2244 C CA . ALA A 1 281 ? 2.271 1.789 -26.085 1.00 95.38 281 ALA A CA 1
ATOM 2245 C C . ALA A 1 281 ? 1.523 2.567 -24.989 1.00 95.38 281 ALA A C 1
ATOM 2247 O O . ALA A 1 281 ? 2.059 2.740 -23.895 1.00 95.38 281 ALA A O 1
ATOM 2248 N N . ASN A 1 282 ? 0.293 3.015 -25.267 1.00 96.62 282 ASN A N 1
ATOM 2249 C CA . ASN A 1 282 ? -0.539 3.723 -24.293 1.00 96.62 282 ASN A CA 1
ATOM 2250 C C . ASN A 1 282 ? -0.956 2.834 -23.130 1.00 96.62 282 ASN A C 1
ATOM 2252 O O . ASN A 1 282 ? -0.749 3.213 -21.984 1.00 96.62 282 ASN A O 1
ATOM 2256 N N . GLN A 1 283 ? -1.498 1.651 -23.412 1.00 96.69 283 GLN A N 1
ATOM 2257 C CA . GLN A 1 283 ? -2.006 0.792 -22.352 1.00 96.69 283 GLN A CA 1
ATOM 2258 C C . GLN A 1 283 ? -0.870 0.281 -21.465 1.00 96.69 283 GLN A C 1
ATOM 2260 O O . GLN A 1 283 ? -1.002 0.295 -20.249 1.00 96.69 283 GLN A O 1
ATOM 2265 N N . ILE A 1 284 ? 0.285 -0.081 -22.041 1.00 97.12 284 ILE A N 1
ATOM 2266 C CA . ILE A 1 284 ? 1.458 -0.442 -21.233 1.00 97.12 284 ILE A CA 1
ATOM 2267 C C . ILE A 1 284 ? 1.895 0.739 -20.361 1.00 97.12 284 ILE A C 1
ATOM 2269 O O . ILE A 1 284 ? 2.240 0.530 -19.201 1.00 97.12 284 ILE A O 1
ATOM 2273 N N . LYS A 1 285 ? 1.887 1.971 -20.891 1.00 95.69 285 LYS A N 1
ATOM 2274 C CA . LYS A 1 285 ? 2.186 3.165 -20.094 1.00 95.69 285 LYS A CA 1
ATOM 2275 C C . LYS A 1 285 ? 1.227 3.282 -18.908 1.00 95.69 285 LYS A C 1
ATOM 2277 O O . LYS A 1 285 ? 1.697 3.373 -17.780 1.00 95.69 285 LYS A O 1
ATOM 2282 N N . GLU A 1 286 ? -0.076 3.265 -19.166 1.00 95.75 286 GLU A N 1
ATOM 2283 C CA . GLU A 1 286 ? -1.111 3.416 -18.139 1.00 95.75 286 GLU A CA 1
ATOM 2284 C C . GLU A 1 286 ? -1.030 2.314 -17.076 1.00 95.75 286 GLU A C 1
ATOM 2286 O O . GLU A 1 286 ? -1.063 2.602 -15.878 1.00 95.75 286 GLU A O 1
ATOM 2291 N N . ASP A 1 287 ? -0.861 1.063 -17.506 1.00 95.31 287 ASP A N 1
ATOM 2292 C CA . ASP A 1 287 ? -0.748 -0.091 -16.619 1.00 95.31 287 ASP A CA 1
ATOM 2293 C C . ASP A 1 287 ? 0.479 0.050 -15.714 1.00 95.31 287 ASP A C 1
ATOM 2295 O O . ASP A 1 287 ? 0.358 -0.018 -14.490 1.00 95.31 287 ASP A O 1
ATOM 2299 N N . LEU A 1 288 ? 1.657 0.301 -16.294 1.00 96.00 288 LEU A N 1
ATOM 2300 C CA . LEU A 1 288 ? 2.905 0.386 -15.540 1.00 96.00 288 LEU A CA 1
ATOM 2301 C C . LEU A 1 288 ? 2.970 1.626 -14.635 1.00 96.00 288 LEU A C 1
ATOM 2303 O O . LEU A 1 288 ? 3.464 1.510 -13.515 1.00 96.00 288 LEU A O 1
ATOM 2307 N N . GLU A 1 289 ? 2.442 2.781 -15.060 1.00 93.75 289 GLU A N 1
ATOM 2308 C CA . GLU A 1 289 ? 2.326 3.983 -14.213 1.00 93.75 289 GLU A CA 1
ATOM 2309 C C . GLU A 1 289 ? 1.430 3.744 -12.999 1.00 93.75 289 GLU A C 1
ATOM 2311 O O . GLU A 1 289 ? 1.706 4.243 -11.908 1.00 93.75 289 GLU A O 1
ATOM 2316 N N . LYS A 1 290 ? 0.364 2.962 -13.179 1.00 93.56 290 LYS A N 1
ATOM 2317 C CA . LYS A 1 290 ? -0.576 2.645 -12.109 1.00 93.56 290 LYS A CA 1
ATOM 2318 C C . LYS A 1 290 ? -0.018 1.614 -11.133 1.00 93.56 290 LYS A C 1
ATOM 2320 O O . LYS A 1 290 ? -0.244 1.738 -9.928 1.00 93.56 290 LYS A O 1
ATOM 2325 N N . ILE A 1 291 ? 0.639 0.566 -11.636 1.00 94.38 291 ILE A N 1
ATOM 2326 C CA . ILE A 1 291 ? 0.956 -0.607 -10.814 1.00 94.38 291 ILE A CA 1
ATOM 2327 C C . ILE A 1 291 ? 2.384 -0.629 -10.289 1.00 94.38 291 ILE A C 1
ATOM 2329 O O . ILE A 1 291 ? 2.578 -1.193 -9.220 1.00 94.38 291 ILE A O 1
ATOM 2333 N N . LEU A 1 292 ? 3.388 -0.074 -10.973 1.00 95.19 292 LEU A N 1
ATOM 2334 C CA . LEU A 1 292 ? 4.778 -0.258 -10.542 1.00 95.19 292 LEU A CA 1
ATOM 2335 C C . LEU A 1 292 ? 5.107 0.572 -9.299 1.00 95.19 292 LEU A C 1
ATOM 2337 O O . LEU A 1 292 ? 4.801 1.761 -9.223 1.00 95.19 292 LEU A O 1
ATOM 2341 N N . LEU A 1 293 ? 5.800 -0.042 -8.338 1.00 95.62 293 LEU A N 1
ATOM 2342 C CA . LEU A 1 293 ? 6.412 0.665 -7.216 1.00 95.62 293 LEU A CA 1
ATOM 2343 C C . LEU A 1 293 ? 7.898 0.892 -7.514 1.00 95.62 293 LEU A C 1
ATOM 2345 O O . LEU A 1 293 ? 8.754 0.153 -7.039 1.00 95.62 293 LEU A O 1
ATOM 2349 N N . THR A 1 294 ? 8.218 1.910 -8.316 1.00 94.50 294 THR A N 1
ATOM 2350 C CA . THR A 1 294 ? 9.605 2.231 -8.691 1.00 94.50 294 THR A CA 1
ATOM 2351 C C . THR A 1 294 ? 9.854 3.733 -8.821 1.00 94.50 294 THR A C 1
ATOM 2353 O O . THR A 1 294 ? 8.956 4.503 -9.155 1.00 94.50 294 THR A O 1
ATOM 2356 N N . ASN A 1 295 ? 11.096 4.151 -8.572 1.00 93.31 295 ASN A N 1
ATOM 2357 C CA . ASN A 1 295 ? 11.599 5.491 -8.887 1.00 93.31 295 ASN A CA 1
ATOM 2358 C C . ASN A 1 295 ? 12.298 5.562 -10.255 1.00 93.31 295 ASN A C 1
ATOM 2360 O O . ASN A 1 295 ? 12.760 6.636 -10.655 1.00 93.31 295 ASN A O 1
ATOM 2364 N N . ASP A 1 296 ? 12.413 4.438 -10.960 1.00 92.81 296 ASP A N 1
ATOM 2365 C CA . ASP A 1 296 ? 13.058 4.401 -12.264 1.00 92.81 296 ASP A CA 1
ATOM 2366 C C . ASP A 1 296 ? 12.207 5.085 -13.328 1.00 92.81 296 ASP A C 1
ATOM 2368 O O . ASP A 1 296 ? 10.978 5.014 -13.318 1.00 92.81 296 ASP A O 1
ATOM 2372 N N . ALA A 1 297 ? 12.890 5.687 -14.292 1.00 92.31 297 ALA A N 1
ATOM 2373 C CA . ALA A 1 297 ? 12.285 6.174 -15.516 1.00 92.31 297 ALA A CA 1
ATOM 2374 C C . ALA A 1 297 ? 12.281 5.058 -16.564 1.00 92.31 297 ALA A C 1
ATOM 2376 O O . ALA A 1 297 ? 13.306 4.392 -16.759 1.00 92.31 297 ALA A O 1
ATOM 2377 N N . LEU A 1 298 ? 11.162 4.887 -17.268 1.00 93.50 298 LEU A N 1
ATOM 2378 C CA . LEU A 1 298 ? 11.027 3.891 -18.330 1.00 93.50 298 LEU A CA 1
ATOM 2379 C C . LEU A 1 298 ? 10.620 4.542 -19.656 1.00 93.50 298 LEU A C 1
ATOM 2381 O O . LEU A 1 298 ? 9.942 5.572 -19.688 1.00 93.50 298 LEU A O 1
ATOM 2385 N N . THR A 1 299 ? 10.971 3.894 -20.764 1.00 91.62 299 THR A N 1
ATOM 2386 C CA . THR A 1 299 ? 10.341 4.151 -22.063 1.00 91.62 299 THR A CA 1
ATOM 2387 C C . THR A 1 299 ? 9.921 2.854 -22.719 1.00 91.62 299 THR A C 1
ATOM 2389 O O . THR A 1 299 ? 10.688 1.899 -22.763 1.00 91.62 299 THR A O 1
ATOM 2392 N N . VAL A 1 300 ? 8.700 2.855 -23.241 1.00 93.31 300 VAL A N 1
ATOM 2393 C CA . VAL A 1 300 ? 8.062 1.754 -23.960 1.00 93.31 300 VAL A CA 1
ATOM 2394 C C . VAL A 1 300 ? 8.107 2.056 -25.445 1.00 93.31 300 VAL A C 1
ATOM 2396 O O . VAL A 1 300 ? 7.665 3.130 -25.852 1.00 93.31 300 VAL A O 1
ATOM 2399 N N . TRP A 1 301 ? 8.616 1.126 -26.246 1.00 91.31 301 TRP A N 1
ATOM 2400 C CA . TRP A 1 301 ? 8.661 1.191 -27.706 1.00 91.31 301 TRP A CA 1
ATOM 2401 C C . TRP A 1 301 ? 7.815 0.053 -28.265 1.00 91.31 301 TRP A C 1
ATOM 2403 O O . TRP A 1 301 ? 8.174 -1.114 -28.114 1.00 91.31 301 TRP A O 1
ATOM 2413 N N . ALA A 1 302 ? 6.694 0.382 -28.903 1.00 92.31 302 ALA A N 1
ATOM 2414 C CA . ALA A 1 302 ? 5.792 -0.592 -29.504 1.00 92.31 302 ALA A CA 1
ATOM 2415 C C . ALA A 1 302 ? 5.922 -0.595 -31.030 1.00 92.31 302 ALA A C 1
ATOM 2417 O O . ALA A 1 302 ? 5.796 0.433 -31.695 1.00 92.31 302 ALA A O 1
ATOM 2418 N N . PHE A 1 303 ? 6.131 -1.775 -31.592 1.00 87.06 303 PHE A N 1
ATOM 2419 C CA . PHE A 1 303 ? 6.382 -1.987 -33.009 1.00 87.06 303 PHE A CA 1
ATOM 2420 C C . PHE A 1 303 ? 5.185 -2.635 -33.687 1.00 87.06 303 PHE A C 1
ATOM 2422 O O . PHE A 1 303 ? 4.501 -3.477 -33.098 1.00 87.06 303 PHE A O 1
ATOM 2429 N N . ASN A 1 304 ? 4.978 -2.283 -34.956 1.00 73.75 304 ASN A N 1
ATOM 2430 C CA . ASN A 1 304 ? 4.024 -2.979 -35.806 1.00 73.75 304 ASN A CA 1
ATOM 2431 C C . ASN A 1 304 ? 4.779 -3.935 -36.733 1.00 73.75 304 ASN A C 1
ATOM 2433 O O . ASN A 1 304 ? 5.715 -3.521 -37.411 1.00 73.75 304 ASN A O 1
ATOM 2437 N N . GLY A 1 305 ? 4.362 -5.194 -36.788 1.00 71.38 305 GLY A N 1
ATOM 2438 C CA . GLY A 1 305 ? 5.044 -6.200 -37.591 1.00 71.38 305 GLY A CA 1
ATOM 2439 C C . GLY A 1 305 ? 6.263 -6.821 -36.897 1.00 71.38 305 GLY A C 1
ATOM 2440 O O . GLY A 1 305 ? 6.678 -6.405 -35.808 1.00 71.38 305 GLY A O 1
ATOM 2441 N N . PRO A 1 306 ? 6.837 -7.864 -37.515 1.00 66.00 306 PRO A N 1
ATOM 2442 C CA . PRO A 1 306 ? 7.989 -8.540 -36.964 1.00 66.00 306 PRO A CA 1
ATOM 2443 C C . PRO A 1 306 ? 9.226 -7.626 -36.947 1.00 66.00 306 PRO A C 1
ATOM 2445 O O . PRO A 1 306 ? 9.693 -7.160 -37.987 1.00 66.00 306 PRO A O 1
ATOM 2448 N N . VAL A 1 307 ? 9.798 -7.406 -35.762 1.00 67.25 307 VAL A N 1
ATOM 2449 C CA . VAL A 1 307 ? 11.121 -6.797 -35.599 1.00 67.25 307 VAL A CA 1
ATOM 2450 C C . VAL A 1 307 ? 12.162 -7.885 -35.856 1.00 67.25 307 VAL A C 1
ATOM 2452 O O . VAL A 1 307 ? 12.517 -8.675 -34.973 1.00 67.25 307 VAL A O 1
ATOM 2455 N N . ALA A 1 308 ? 12.640 -7.968 -37.097 1.00 62.81 308 ALA A N 1
ATOM 2456 C CA . ALA A 1 308 ? 13.784 -8.814 -37.411 1.00 62.81 308 ALA A CA 1
ATOM 2457 C C . ALA A 1 308 ? 15.007 -8.349 -36.602 1.00 62.81 308 ALA A C 1
ATOM 2459 O O . ALA A 1 308 ? 15.237 -7.150 -36.452 1.00 62.81 308 ALA A O 1
ATOM 2460 N N . LYS A 1 309 ? 15.839 -9.288 -36.129 1.00 57.72 309 LYS A N 1
ATOM 2461 C CA . LYS A 1 309 ? 17.078 -8.981 -35.379 1.00 57.72 309 LYS A CA 1
ATOM 2462 C C . LYS A 1 309 ? 18.063 -8.085 -36.148 1.00 57.72 309 LYS A C 1
ATOM 2464 O O . LYS A 1 309 ? 18.981 -7.549 -35.551 1.00 57.72 309 LYS A O 1
ATOM 2469 N N . SER A 1 310 ? 17.904 -7.947 -37.463 1.00 57.16 310 SER A N 1
ATOM 2470 C CA . SER A 1 310 ? 18.694 -7.046 -38.309 1.00 57.16 310 SER A CA 1
ATOM 2471 C C . SER A 1 310 ? 18.195 -5.596 -38.310 1.00 57.16 310 SER A C 1
ATOM 2473 O O . SER A 1 310 ? 18.897 -4.729 -38.813 1.00 57.16 310 SER A O 1
ATOM 2475 N N . LEU A 1 311 ? 16.988 -5.334 -37.798 1.00 62.25 311 LEU A N 1
ATOM 2476 C CA . LEU A 1 311 ? 16.340 -4.013 -37.780 1.00 62.25 311 LEU A CA 1
ATOM 2477 C C . LEU A 1 311 ? 16.471 -3.303 -36.428 1.00 62.25 311 LEU A C 1
ATOM 2479 O O . LEU A 1 311 ? 16.064 -2.150 -36.301 1.00 62.25 311 LEU A O 1
ATOM 2483 N N . PHE A 1 312 ? 17.015 -3.999 -35.430 1.00 72.81 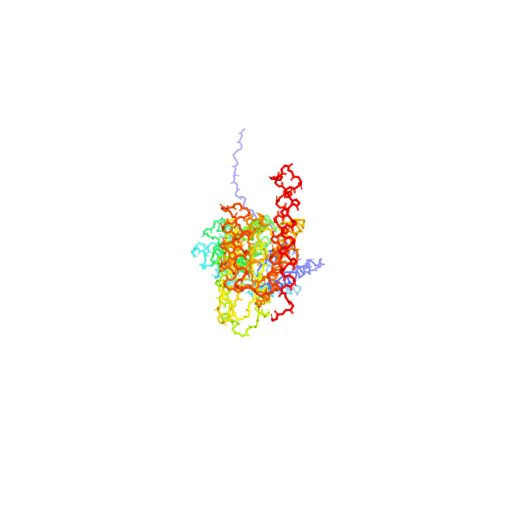312 PHE A N 1
ATOM 2484 C CA . PHE A 1 312 ? 17.252 -3.500 -34.086 1.00 72.81 312 PHE A CA 1
ATOM 2485 C C . PHE A 1 312 ? 18.562 -4.076 -33.552 1.00 72.81 312 PHE A C 1
ATOM 2487 O O . PHE A 1 312 ? 18.755 -5.292 -33.553 1.00 72.81 312 PHE A O 1
ATOM 2494 N N . ALA A 1 313 ? 19.442 -3.210 -33.066 1.00 73.38 313 ALA A N 1
ATOM 2495 C CA . ALA A 1 313 ? 20.642 -3.599 -32.345 1.00 73.38 313 ALA A CA 1
ATOM 2496 C C . ALA A 1 313 ? 20.729 -2.772 -31.067 1.00 73.38 313 ALA A C 1
ATOM 2498 O O . ALA A 1 313 ? 20.628 -1.550 -31.114 1.00 73.38 313 ALA A O 1
ATOM 2499 N N . ALA A 1 314 ? 20.956 -3.425 -29.936 1.00 76.50 314 ALA A N 1
ATOM 2500 C CA . ALA A 1 314 ? 21.215 -2.746 -28.680 1.00 76.50 314 ALA A CA 1
ATOM 2501 C C . ALA A 1 314 ? 22.416 -3.366 -27.986 1.00 76.50 314 ALA A C 1
ATOM 2503 O O . ALA A 1 314 ? 22.671 -4.563 -28.119 1.00 76.50 314 ALA A O 1
ATOM 2504 N N . ASP A 1 315 ? 23.132 -2.536 -27.243 1.00 76.44 315 ASP A N 1
ATOM 2505 C CA . ASP A 1 315 ? 24.137 -2.990 -26.295 1.00 76.44 315 ASP A CA 1
ATOM 2506 C C . ASP A 1 315 ? 23.998 -2.191 -25.000 1.00 76.44 315 ASP A C 1
ATOM 2508 O O . ASP A 1 315 ? 23.468 -1.072 -24.977 1.00 76.44 315 ASP A O 1
ATOM 2512 N N . CYS A 1 316 ? 24.467 -2.794 -23.918 1.00 78.00 316 CYS A N 1
ATOM 2513 C CA . CYS A 1 316 ? 24.487 -2.209 -22.592 1.00 78.00 316 CYS A CA 1
ATOM 2514 C C . CYS A 1 316 ? 25.901 -2.300 -22.037 1.00 78.00 316 CYS A C 1
ATOM 2516 O O . CYS A 1 316 ? 26.570 -3.327 -22.141 1.00 78.00 316 CYS A O 1
ATOM 2518 N N . THR A 1 317 ? 26.333 -1.248 -21.349 1.00 73.81 317 THR A N 1
ATOM 2519 C CA . THR A 1 317 ? 27.525 -1.353 -20.503 1.00 73.81 317 THR A CA 1
ATOM 2520 C C . THR A 1 317 ? 27.307 -2.406 -19.410 1.00 73.81 317 THR A C 1
ATOM 2522 O O . THR A 1 317 ? 26.170 -2.710 -19.043 1.00 73.81 317 THR A O 1
ATOM 2525 N N . ASP A 1 318 ? 28.380 -2.934 -18.814 1.00 74.00 318 ASP A N 1
ATOM 2526 C CA . ASP A 1 318 ? 28.255 -3.877 -17.688 1.00 74.00 318 ASP A CA 1
ATOM 2527 C C . ASP A 1 318 ? 27.418 -3.307 -16.529 1.00 74.00 318 ASP A C 1
ATOM 2529 O O . ASP A 1 318 ? 26.711 -4.047 -15.851 1.00 74.00 318 ASP A O 1
ATOM 2533 N N . LYS A 1 319 ? 27.443 -1.980 -16.349 1.00 67.75 319 LYS A N 1
ATOM 2534 C CA . LYS A 1 319 ? 26.660 -1.246 -15.341 1.00 67.75 319 LYS A CA 1
ATOM 2535 C C . LYS A 1 319 ? 25.176 -1.081 -15.704 1.00 67.75 319 LYS A C 1
ATOM 2537 O O . LYS A 1 319 ? 24.401 -0.635 -14.865 1.00 67.75 319 LYS A O 1
ATOM 2542 N N . ALA A 1 320 ? 24.793 -1.412 -16.935 1.00 71.56 320 ALA A N 1
ATOM 2543 C CA . ALA A 1 320 ? 23.447 -1.275 -17.486 1.00 71.56 320 ALA A CA 1
ATOM 2544 C C . ALA A 1 320 ? 22.864 -2.607 -17.991 1.00 71.56 320 ALA A C 1
ATOM 2546 O O . ALA A 1 320 ? 21.814 -2.630 -18.639 1.00 71.56 320 ALA A O 1
ATOM 2547 N N . LYS A 1 321 ? 23.529 -3.733 -17.702 1.00 75.00 321 LYS A N 1
ATOM 2548 C CA . LYS A 1 321 ? 22.947 -5.064 -17.905 1.00 75.00 321 LYS A CA 1
ATOM 2549 C C . LYS A 1 321 ? 21.610 -5.150 -17.165 1.00 75.00 321 LYS A C 1
ATOM 2551 O O . LYS A 1 321 ? 21.508 -4.728 -16.017 1.00 75.00 321 LYS A O 1
ATOM 2556 N N . GLY A 1 322 ? 20.584 -5.660 -17.847 1.00 79.12 322 GLY A N 1
ATOM 2557 C CA . GLY A 1 322 ? 19.224 -5.731 -17.306 1.00 79.12 322 GLY A CA 1
ATOM 2558 C C . GLY A 1 322 ? 18.439 -4.412 -17.343 1.00 79.12 322 GLY A C 1
ATOM 2559 O O . GLY A 1 322 ? 17.442 -4.297 -16.646 1.00 79.12 322 GLY A O 1
ATOM 2560 N N . GLN A 1 323 ? 18.859 -3.409 -18.127 1.00 86.00 323 GLN A N 1
ATOM 2561 C CA . GLN A 1 323 ? 18.081 -2.174 -18.355 1.00 86.00 323 GLN A CA 1
ATOM 2562 C C . GLN A 1 323 ? 17.199 -2.211 -19.612 1.00 86.00 323 GLN A C 1
ATOM 2564 O O . GLN A 1 323 ? 16.515 -1.232 -19.907 1.00 86.00 323 GLN A O 1
ATOM 2569 N N . ILE A 1 324 ? 17.217 -3.313 -20.362 1.00 87.69 324 ILE A N 1
ATOM 2570 C CA . ILE A 1 324 ? 16.379 -3.515 -21.546 1.00 87.69 324 ILE A CA 1
ATOM 2571 C C . ILE A 1 324 ? 15.622 -4.825 -21.362 1.00 87.69 324 ILE A C 1
ATOM 2573 O O . ILE A 1 324 ? 16.242 -5.852 -21.095 1.00 87.69 324 ILE A O 1
ATOM 2577 N N . ALA A 1 325 ? 14.304 -4.765 -21.511 1.00 90.88 325 ALA A N 1
ATOM 2578 C CA . ALA A 1 325 ? 13.419 -5.918 -21.593 1.00 90.88 325 ALA A CA 1
ATOM 2579 C C . ALA A 1 325 ? 12.761 -5.912 -22.972 1.00 90.88 325 ALA A C 1
ATOM 2581 O O . ALA A 1 325 ? 12.232 -4.880 -23.395 1.00 90.88 325 ALA A O 1
ATOM 2582 N N . GLN A 1 326 ? 12.804 -7.031 -23.695 1.00 89.38 326 GLN A N 1
ATOM 2583 C CA . GLN A 1 326 ? 12.308 -7.068 -25.070 1.00 89.38 326 GLN A CA 1
ATOM 2584 C C . GLN A 1 326 ? 11.577 -8.364 -25.413 1.00 89.38 326 GLN A C 1
ATOM 2586 O O . GLN A 1 326 ? 12.051 -9.468 -25.168 1.00 89.38 326 GLN A O 1
ATOM 2591 N N . VAL A 1 327 ? 10.445 -8.227 -26.100 1.00 91.12 327 VAL A N 1
ATOM 2592 C CA . VAL A 1 327 ? 9.750 -9.341 -26.751 1.00 91.12 327 VAL A CA 1
ATOM 2593 C C . VAL A 1 327 ? 9.587 -8.972 -28.213 1.00 91.12 327 VAL A C 1
ATOM 2595 O O . VAL A 1 327 ? 8.801 -8.095 -28.566 1.00 91.12 327 VAL A O 1
ATOM 2598 N N . LEU A 1 328 ? 10.371 -9.626 -29.069 1.00 84.56 328 LEU A N 1
ATOM 2599 C CA . LEU A 1 328 ? 10.421 -9.355 -30.502 1.00 84.56 328 LEU A CA 1
ATOM 2600 C C . LEU A 1 328 ? 9.722 -10.501 -31.242 1.00 84.56 328 LEU A C 1
ATOM 2602 O O . LEU A 1 328 ? 10.180 -11.639 -31.171 1.00 84.56 328 LEU A O 1
ATOM 2606 N N . ASN A 1 329 ? 8.662 -10.196 -31.993 1.00 81.69 329 ASN A N 1
ATOM 2607 C CA . ASN A 1 329 ? 7.914 -11.127 -32.858 1.00 81.69 329 ASN A CA 1
ATOM 2608 C C . ASN A 1 329 ? 6.885 -12.028 -32.159 1.00 81.69 329 ASN A C 1
ATOM 2610 O O . ASN A 1 329 ? 6.689 -13.173 -32.568 1.00 81.69 329 ASN A O 1
ATOM 2614 N N . LYS A 1 330 ? 6.167 -11.512 -31.159 1.00 85.50 330 LYS A N 1
ATOM 2615 C CA . LYS A 1 330 ? 5.018 -12.215 -30.570 1.00 85.50 330 LYS A CA 1
ATOM 2616 C C . LYS A 1 330 ? 3.727 -11.747 -31.239 1.00 85.50 330 LYS A C 1
ATOM 2618 O O . LYS A 1 330 ? 3.442 -10.554 -31.255 1.00 85.50 330 LYS A O 1
ATOM 2623 N N . ASN A 1 331 ? 2.996 -12.668 -31.873 1.00 82.50 331 ASN A N 1
ATOM 2624 C CA . ASN A 1 331 ? 1.792 -12.376 -32.672 1.00 82.50 331 ASN A CA 1
ATOM 2625 C C . ASN A 1 331 ? 2.017 -11.290 -33.749 1.00 82.50 331 ASN A C 1
ATOM 2627 O O . ASN A 1 331 ? 1.153 -10.454 -34.007 1.00 82.50 331 ASN A O 1
ATOM 2631 N N . GLY A 1 332 ? 3.211 -11.277 -34.357 1.00 80.94 332 GLY A N 1
ATOM 2632 C CA . GLY A 1 332 ? 3.592 -10.284 -35.367 1.00 80.94 332 GLY A CA 1
ATOM 2633 C C . GLY A 1 332 ? 3.852 -8.881 -34.809 1.00 80.94 332 GLY A C 1
ATOM 2634 O O . GLY A 1 332 ? 3.752 -7.916 -35.558 1.00 80.94 332 GLY A O 1
ATOM 2635 N N . ARG A 1 333 ? 4.153 -8.750 -33.511 1.00 85.44 333 ARG A N 1
ATOM 2636 C CA . ARG A 1 333 ? 4.418 -7.473 -32.829 1.00 85.44 333 ARG A CA 1
ATOM 2637 C C . ARG A 1 333 ? 5.706 -7.533 -32.027 1.00 85.44 333 ARG A C 1
ATOM 2639 O O . ARG A 1 333 ? 6.207 -8.614 -31.706 1.00 85.44 333 ARG A O 1
ATOM 2646 N N . GLY A 1 334 ? 6.230 -6.359 -31.696 1.00 88.94 334 GLY A N 1
ATOM 2647 C CA . GLY A 1 334 ? 7.389 -6.214 -30.828 1.00 88.94 334 GLY A CA 1
ATOM 2648 C C . GLY A 1 334 ? 7.163 -5.134 -29.784 1.00 88.94 334 GLY A C 1
ATOM 2649 O O . GLY A 1 334 ? 6.547 -4.112 -30.080 1.00 88.94 334 GLY A O 1
ATOM 2650 N N . VAL A 1 335 ? 7.673 -5.353 -28.578 1.00 92.12 335 VAL A N 1
ATOM 2651 C CA . VAL A 1 335 ? 7.745 -4.325 -27.539 1.00 92.12 335 VAL A CA 1
ATOM 2652 C C . VAL A 1 335 ? 9.125 -4.369 -26.906 1.00 92.12 335 VAL A C 1
ATOM 2654 O O . VAL A 1 335 ? 9.651 -5.445 -26.612 1.00 92.12 335 VAL A O 1
ATOM 2657 N N . ILE A 1 336 ? 9.697 -3.187 -26.704 1.00 90.31 336 ILE A N 1
ATOM 2658 C CA . ILE A 1 336 ? 10.957 -2.985 -25.995 1.00 90.31 336 ILE A CA 1
ATOM 2659 C C . ILE A 1 336 ? 10.694 -1.981 -24.883 1.00 90.31 336 ILE A C 1
ATOM 2661 O O . ILE A 1 336 ? 10.095 -0.935 -25.122 1.00 90.31 336 ILE A O 1
ATOM 2665 N N . ILE A 1 337 ? 11.127 -2.299 -23.671 1.00 92.25 337 ILE A N 1
ATOM 2666 C CA . ILE A 1 337 ? 11.089 -1.385 -22.537 1.00 92.25 337 ILE A CA 1
ATOM 2667 C C . ILE A 1 337 ? 12.522 -1.126 -22.097 1.00 92.25 337 ILE A C 1
ATOM 2669 O O . ILE A 1 337 ? 13.258 -2.052 -21.758 1.00 92.25 337 ILE A O 1
ATOM 2673 N N . CYS A 1 338 ? 12.904 0.146 -22.102 1.00 89.94 338 CYS A N 1
ATOM 2674 C CA . CYS A 1 338 ? 14.192 0.622 -21.617 1.00 89.94 338 CYS A CA 1
ATOM 2675 C C . CYS A 1 338 ? 14.008 1.284 -20.251 1.00 89.94 338 CYS A C 1
ATOM 2677 O O . CYS A 1 338 ? 13.060 2.043 -20.053 1.00 89.94 338 CYS A O 1
ATOM 2679 N N . ARG A 1 339 ? 14.934 1.032 -19.328 1.00 90.19 339 ARG A N 1
ATOM 2680 C CA . ARG A 1 339 ? 14.916 1.519 -17.945 1.00 90.19 339 ARG A CA 1
ATOM 2681 C C . ARG A 1 339 ? 16.144 2.368 -17.640 1.00 90.19 339 ARG A C 1
ATOM 2683 O O . ARG A 1 339 ? 17.248 2.037 -18.052 1.00 90.19 339 ARG A O 1
ATOM 2690 N N . SER A 1 340 ? 15.976 3.403 -16.820 1.00 88.94 340 SER A N 1
ATOM 2691 C CA . SER A 1 340 ? 17.086 4.100 -16.164 1.00 88.94 340 SER A CA 1
ATOM 2692 C C . SER A 1 340 ? 16.769 4.408 -14.708 1.00 88.94 340 SER A C 1
ATOM 2694 O O . SER A 1 340 ? 15.799 5.101 -14.403 1.00 88.94 340 SER A O 1
ATOM 2696 N N . SER A 1 341 ? 17.653 3.967 -13.815 1.00 87.81 341 SER A N 1
ATOM 2697 C CA . SER A 1 341 ? 17.604 4.303 -12.387 1.00 87.81 341 SER A CA 1
ATOM 2698 C C . SER A 1 341 ? 18.161 5.687 -12.060 1.00 87.81 341 SER A C 1
ATOM 2700 O O . SER A 1 341 ? 18.040 6.156 -10.931 1.00 87.81 341 SER A O 1
ATOM 2702 N N . GLN A 1 342 ? 18.776 6.361 -13.036 1.00 86.38 342 GLN A N 1
ATOM 2703 C CA . GLN A 1 342 ? 19.453 7.642 -12.825 1.00 86.38 342 GLN A CA 1
ATOM 2704 C C . GLN A 1 342 ? 18.733 8.821 -13.473 1.00 86.38 342 GLN A C 1
ATOM 2706 O O . GLN A 1 342 ? 18.929 9.954 -13.031 1.00 86.38 342 GLN A O 1
ATOM 2711 N N . ALA A 1 343 ? 17.889 8.591 -14.483 1.00 85.75 343 ALA A N 1
ATOM 2712 C CA . ALA A 1 343 ? 17.297 9.667 -15.281 1.00 85.75 343 ALA A CA 1
ATOM 2713 C C . ALA A 1 343 ? 16.540 10.710 -14.439 1.00 85.75 343 ALA A C 1
ATOM 2715 O O . ALA A 1 343 ? 16.629 11.904 -14.715 1.00 85.75 343 ALA A O 1
ATOM 2716 N N . ASN A 1 344 ? 15.869 10.282 -13.365 1.00 88.31 344 ASN A N 1
ATOM 2717 C CA . ASN A 1 344 ? 15.134 11.183 -12.471 1.00 88.31 344 ASN A CA 1
ATOM 2718 C C . ASN A 1 344 ? 16.031 11.958 -11.489 1.00 88.31 344 ASN A C 1
ATOM 2720 O O . ASN A 1 344 ? 15.633 13.007 -10.979 1.00 88.31 344 ASN A O 1
ATOM 2724 N N . THR A 1 345 ? 17.251 11.474 -11.243 1.00 86.50 345 THR A N 1
ATOM 2725 C CA . THR A 1 345 ? 18.234 12.109 -10.345 1.00 86.50 345 THR A CA 1
ATOM 2726 C C . THR A 1 345 ? 19.245 12.990 -11.073 1.00 86.50 345 THR A C 1
ATOM 2728 O O . THR A 1 345 ? 19.915 13.809 -10.451 1.00 86.50 345 THR A O 1
ATOM 2731 N N . VAL A 1 346 ? 19.373 12.821 -12.388 1.00 84.38 346 VAL A N 1
ATOM 2732 C CA . VAL A 1 346 ? 20.346 13.541 -13.205 1.00 84.38 346 VAL A CA 1
ATOM 2733 C C . VAL A 1 346 ? 19.871 14.974 -13.475 1.00 84.38 346 VAL A C 1
ATOM 2735 O O . VAL A 1 346 ? 18.711 15.227 -13.818 1.00 84.38 346 VAL A O 1
ATOM 2738 N N . GLU A 1 347 ? 20.793 15.926 -13.316 1.00 84.94 347 GLU A N 1
ATOM 2739 C CA . GLU A 1 347 ? 20.578 17.340 -13.629 1.00 84.94 347 GLU A CA 1
ATOM 2740 C C . GLU A 1 347 ? 20.370 17.569 -15.132 1.00 84.94 347 GLU A C 1
ATOM 2742 O O . GLU A 1 347 ? 20.881 16.832 -15.982 1.00 84.94 347 GLU A O 1
ATOM 2747 N N . LYS A 1 348 ? 19.637 18.632 -15.473 1.00 82.88 348 LYS A N 1
ATOM 2748 C CA . LYS A 1 348 ? 19.253 18.948 -16.856 1.00 82.88 348 LYS A CA 1
ATOM 2749 C C . LYS A 1 348 ? 20.472 19.169 -17.762 1.00 82.88 348 LYS A C 1
ATOM 2751 O O . LYS A 1 348 ? 20.421 18.889 -18.956 1.00 82.88 348 LYS A O 1
ATOM 2756 N N . GLU A 1 349 ? 21.575 19.642 -17.201 1.00 84.31 349 GLU A N 1
ATOM 2757 C CA . GLU A 1 349 ? 22.846 19.921 -17.869 1.00 84.31 349 GLU A CA 1
ATOM 2758 C C . GLU A 1 349 ? 23.468 18.651 -18.458 1.00 84.31 349 GLU A C 1
ATOM 2760 O O . GLU A 1 349 ? 23.899 18.658 -19.610 1.00 84.31 349 GLU A O 1
ATOM 2765 N N . LYS A 1 350 ? 23.428 17.533 -17.726 1.00 83.25 350 LYS A N 1
ATOM 2766 C CA . LYS A 1 350 ? 23.913 16.234 -18.218 1.00 83.25 350 LYS A CA 1
ATOM 2767 C C . LYS A 1 350 ? 23.028 15.674 -19.333 1.00 83.25 350 LYS A C 1
ATOM 2769 O O . LYS A 1 350 ? 23.532 15.051 -20.263 1.00 83.25 350 LYS A O 1
ATOM 2774 N N . ILE A 1 351 ? 21.719 15.940 -19.291 1.00 81.44 351 ILE A N 1
ATOM 2775 C CA . ILE A 1 351 ? 20.815 15.597 -20.401 1.00 81.44 351 ILE A CA 1
ATOM 2776 C C . ILE A 1 351 ? 21.165 16.417 -21.652 1.00 81.44 351 ILE A C 1
ATOM 2778 O O . ILE A 1 351 ? 21.241 15.863 -22.747 1.00 81.44 351 ILE A O 1
ATOM 2782 N N . LYS A 1 352 ? 21.456 17.718 -21.508 1.00 84.62 352 LYS A N 1
ATOM 2783 C CA . LYS A 1 352 ? 21.934 18.557 -22.626 1.00 84.62 352 LYS A CA 1
ATOM 2784 C C . LYS A 1 352 ? 23.276 18.071 -23.182 1.00 84.62 352 LYS A C 1
ATOM 2786 O O . LYS A 1 352 ? 23.498 18.143 -24.389 1.00 84.62 352 LYS A O 1
ATOM 2791 N N . GLU A 1 353 ? 24.166 17.569 -22.327 1.00 86.56 353 GLU A N 1
ATOM 2792 C CA . GLU A 1 353 ? 25.427 16.963 -22.760 1.00 86.56 353 GLU A CA 1
ATOM 2793 C C . GLU A 1 353 ? 25.181 15.716 -23.619 1.00 86.56 353 GLU A C 1
ATOM 2795 O O . GLU A 1 353 ? 25.714 15.634 -24.726 1.00 86.56 353 GLU A O 1
ATOM 2800 N N . LEU A 1 354 ? 24.308 14.803 -23.174 1.00 85.75 354 LEU A N 1
ATOM 2801 C CA . LEU A 1 354 ? 23.888 13.637 -23.962 1.00 85.75 354 LEU A CA 1
ATOM 2802 C C . LEU A 1 354 ? 23.265 14.049 -25.305 1.00 85.75 354 LEU A C 1
ATOM 2804 O O . LEU A 1 354 ? 23.561 13.445 -26.333 1.00 85.75 354 LEU A O 1
ATOM 2808 N N . GLN A 1 355 ? 22.463 15.119 -25.332 1.00 86.38 355 GLN A N 1
ATOM 2809 C CA . GLN A 1 355 ? 21.919 15.680 -26.576 1.00 86.38 355 GLN A CA 1
ATOM 2810 C C . GLN A 1 355 ? 23.003 16.202 -27.518 1.00 86.38 355 GLN A C 1
ATOM 2812 O O . GLN A 1 355 ? 22.930 15.978 -28.725 1.00 86.38 355 GLN A O 1
ATOM 2817 N N . SER A 1 356 ? 24.023 16.872 -26.985 1.00 86.19 356 SER A N 1
ATOM 2818 C CA . SER A 1 356 ? 25.170 17.335 -27.770 1.00 86.19 356 SER A CA 1
ATOM 2819 C C . SER A 1 356 ? 25.990 16.164 -28.325 1.00 86.19 356 SER A C 1
ATOM 2821 O O . SER A 1 356 ? 26.349 16.168 -29.502 1.00 86.19 356 SER A O 1
ATOM 2823 N N . GLN A 1 357 ? 26.231 15.128 -27.514 1.00 87.12 357 GLN A N 1
ATOM 2824 C CA . GLN A 1 357 ? 26.901 13.894 -27.943 1.00 87.12 357 GLN A CA 1
ATOM 2825 C C . GLN A 1 357 ? 26.113 13.181 -29.051 1.00 87.12 357 GLN A C 1
ATOM 2827 O O . GLN A 1 357 ? 26.701 12.772 -30.051 1.00 87.12 357 GLN A O 1
ATOM 2832 N N . MET A 1 358 ? 24.784 13.110 -28.919 1.00 86.12 358 MET A N 1
ATOM 2833 C CA . MET A 1 358 ? 23.916 12.519 -29.936 1.00 86.12 358 MET A CA 1
ATOM 2834 C C . MET A 1 358 ? 23.984 13.287 -31.257 1.00 86.12 358 MET A C 1
ATOM 2836 O O . MET A 1 358 ? 24.182 12.671 -32.299 1.00 86.12 358 MET A O 1
ATOM 2840 N N . ARG A 1 359 ? 23.924 14.627 -31.229 1.00 83.62 359 ARG A N 1
ATOM 2841 C CA . ARG A 1 359 ? 24.073 15.450 -32.445 1.00 83.62 359 ARG A CA 1
ATOM 2842 C C . ARG A 1 359 ? 25.396 15.185 -33.161 1.00 83.62 359 ARG A C 1
ATOM 2844 O O . ARG A 1 359 ? 25.400 14.961 -34.367 1.00 83.62 359 ARG A O 1
ATOM 2851 N N . LYS A 1 360 ? 26.503 15.119 -32.415 1.00 81.00 360 LYS A N 1
ATOM 2852 C CA . LYS A 1 360 ? 27.818 14.790 -32.987 1.00 81.00 360 LYS A CA 1
ATOM 2853 C C . LYS A 1 360 ? 27.822 13.417 -33.649 1.00 81.00 360 LYS A C 1
ATOM 2855 O O . LYS A 1 360 ? 28.345 13.287 -34.745 1.00 81.00 360 LYS A O 1
ATOM 2860 N N . LEU A 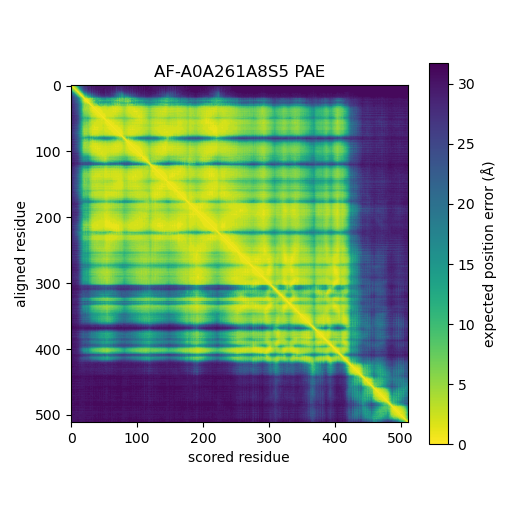1 361 ? 27.230 12.400 -33.016 1.00 79.31 361 LEU A N 1
ATOM 2861 C CA . LEU A 1 361 ? 27.125 11.072 -33.624 1.00 79.31 361 LEU A CA 1
ATOM 2862 C C . LEU A 1 361 ? 26.306 11.107 -34.923 1.00 79.31 361 LEU A C 1
ATOM 2864 O O . LEU A 1 361 ? 26.693 10.463 -35.893 1.00 79.31 361 LEU A O 1
ATOM 2868 N N . THR A 1 362 ? 25.212 11.874 -34.965 1.00 75.38 362 THR A N 1
ATOM 2869 C CA . THR A 1 362 ? 24.362 11.988 -36.165 1.00 75.38 362 THR A CA 1
ATOM 2870 C C . THR A 1 362 ? 25.029 12.709 -37.337 1.00 75.38 362 THR A C 1
ATOM 2872 O O . THR A 1 362 ? 24.627 12.504 -38.480 1.00 75.38 362 THR A O 1
ATOM 2875 N N . GLU A 1 363 ? 26.063 13.512 -37.078 1.00 70.38 363 GLU A N 1
ATOM 2876 C CA . GLU A 1 363 ? 26.864 14.182 -38.111 1.00 70.38 363 GLU A CA 1
ATOM 2877 C C . GLU A 1 363 ? 27.884 13.239 -38.778 1.00 70.38 363 GLU A C 1
ATOM 2879 O O . GLU A 1 363 ? 28.358 13.530 -39.878 1.00 70.38 363 GLU A O 1
ATOM 2884 N N . PHE A 1 364 ? 28.213 12.097 -38.159 1.00 65.00 364 PHE A N 1
ATOM 2885 C CA . PHE A 1 364 ? 29.111 11.112 -38.761 1.00 65.00 364 PHE A CA 1
ATOM 2886 C C . PHE A 1 364 ? 28.369 10.238 -39.788 1.00 65.00 364 PHE A C 1
ATOM 2888 O O . PHE A 1 364 ? 27.386 9.581 -39.435 1.00 65.00 364 PHE A O 1
ATOM 2895 N N . PRO A 1 365 ? 28.845 10.153 -41.048 1.00 56.38 365 PRO A N 1
ATOM 2896 C CA . PRO A 1 365 ? 28.268 9.244 -42.028 1.00 56.38 365 PRO A CA 1
ATOM 2897 C C . PRO A 1 365 ? 28.477 7.799 -41.569 1.00 56.38 365 PRO A C 1
ATOM 2899 O O . PRO A 1 365 ? 29.606 7.329 -41.413 1.00 56.38 365 PRO A O 1
ATOM 2902 N N . PHE A 1 366 ? 27.373 7.092 -41.343 1.00 59.59 366 PHE A N 1
ATOM 2903 C CA . PHE A 1 366 ? 27.408 5.720 -40.859 1.00 59.59 366 PHE A CA 1
ATOM 2904 C C . PHE A 1 366 ? 27.486 4.763 -42.049 1.00 59.59 366 PHE A C 1
ATOM 2906 O O . PHE A 1 366 ? 26.527 4.606 -42.811 1.00 59.59 366 PHE A O 1
ATOM 2913 N N . PHE A 1 367 ? 28.647 4.138 -42.236 1.00 53.72 367 PHE A N 1
ATOM 2914 C CA . PHE A 1 367 ? 28.835 3.133 -43.278 1.00 53.72 367 PHE A CA 1
ATOM 2915 C C . PHE A 1 367 ? 28.226 1.804 -42.814 1.00 53.72 367 PHE A C 1
ATOM 2917 O O . PHE A 1 367 ? 28.577 1.343 -41.723 1.00 53.72 367 PHE A O 1
ATOM 2924 N N . PRO A 1 368 ? 27.331 1.172 -43.599 1.00 49.00 368 PRO A N 1
ATOM 2925 C CA . PRO A 1 368 ? 26.759 -0.114 -43.230 1.00 49.00 368 PRO A CA 1
ATOM 2926 C C . PRO A 1 368 ? 27.881 -1.129 -43.009 1.00 49.00 368 PRO A C 1
ATOM 2928 O O . PRO A 1 368 ? 28.640 -1.447 -43.925 1.00 49.00 368 PRO A O 1
ATOM 2931 N N . GLN A 1 369 ? 28.000 -1.634 -41.785 1.00 51.81 369 GLN A N 1
ATOM 2932 C CA . GLN A 1 369 ? 28.726 -2.871 -41.545 1.00 51.81 369 GLN A CA 1
ATOM 2933 C C . GLN A 1 369 ? 27.725 -4.019 -41.658 1.00 51.81 369 GLN A C 1
ATOM 2935 O O . GLN A 1 369 ? 26.597 -3.912 -41.188 1.00 51.81 369 GLN A O 1
ATOM 2940 N N . TYR A 1 370 ? 28.146 -5.127 -42.271 1.00 47.03 370 TYR A N 1
ATOM 2941 C CA . TYR A 1 370 ? 27.322 -6.326 -42.484 1.00 47.03 370 TYR A CA 1
ATOM 2942 C C . TYR A 1 370 ? 26.700 -6.903 -41.194 1.00 47.03 370 TYR A C 1
ATOM 2944 O O . TYR A 1 370 ? 25.750 -7.678 -41.274 1.00 47.03 370 TYR A O 1
ATOM 2952 N N . ASP A 1 371 ? 27.230 -6.542 -40.020 1.00 55.38 371 ASP A N 1
ATOM 2953 C CA . ASP A 1 371 ? 26.644 -6.873 -38.725 1.00 55.38 371 ASP A CA 1
ATOM 2954 C C . ASP A 1 371 ? 26.521 -5.605 -37.864 1.00 55.38 371 ASP A C 1
ATOM 2956 O O . ASP A 1 371 ? 27.491 -5.132 -37.272 1.00 55.38 371 ASP A O 1
ATOM 2960 N N . TYR A 1 372 ? 25.310 -5.043 -37.797 1.00 65.44 372 TYR A N 1
ATOM 2961 C CA . TYR A 1 372 ? 24.986 -3.868 -36.978 1.00 65.44 372 TYR A CA 1
ATOM 2962 C C . TYR A 1 372 ? 25.165 -4.107 -35.467 1.00 65.44 372 TYR A C 1
ATOM 2964 O O . TYR A 1 372 ? 25.072 -3.161 -34.689 1.00 65.44 372 TYR A O 1
ATOM 2972 N N . LYS A 1 373 ? 25.440 -5.341 -35.022 1.00 65.31 373 LYS A N 1
ATOM 2973 C CA . LYS A 1 373 ? 25.576 -5.686 -33.598 1.00 65.31 373 LYS A CA 1
ATOM 2974 C C . LYS A 1 373 ? 26.728 -4.988 -32.879 1.00 65.31 373 LYS A C 1
ATOM 2976 O O . LYS A 1 373 ? 26.597 -4.704 -31.696 1.00 65.31 373 LYS A O 1
ATOM 2981 N N . GLU A 1 374 ? 27.830 -4.680 -33.562 1.00 72.62 374 GLU A N 1
ATOM 2982 C CA . GLU A 1 374 ? 28.982 -4.014 -32.925 1.00 72.62 374 GLU A CA 1
ATOM 2983 C C . GLU A 1 374 ? 28.819 -2.488 -32.846 1.00 72.62 374 GLU A C 1
ATOM 2985 O O . GLU A 1 374 ? 29.570 -1.804 -32.146 1.00 72.62 374 GLU A O 1
ATOM 2990 N N . VAL A 1 375 ? 27.825 -1.934 -33.546 1.00 76.00 375 VAL A N 1
ATOM 2991 C CA . VAL A 1 375 ? 27.590 -0.489 -33.609 1.00 76.00 375 VAL A CA 1
ATOM 2992 C C . VAL A 1 375 ? 27.193 0.084 -32.249 1.00 76.00 375 VAL A C 1
ATOM 2994 O O . VAL A 1 375 ? 27.848 1.038 -31.822 1.00 76.00 375 VAL A O 1
ATOM 2997 N N . PRO A 1 376 ? 26.199 -0.470 -31.525 1.00 79.62 376 PRO A N 1
ATOM 2998 C CA . PRO A 1 376 ? 25.869 0.019 -30.192 1.00 79.62 376 PRO A CA 1
ATOM 2999 C C . PRO A 1 376 ? 27.055 0.013 -29.225 1.00 79.62 376 PRO A C 1
ATOM 3001 O O . PRO A 1 376 ? 27.278 0.993 -28.515 1.00 79.62 376 PRO A O 1
ATOM 3004 N N . LYS A 1 377 ? 27.881 -1.039 -29.270 1.00 78.62 377 LYS A N 1
ATOM 3005 C CA . LYS A 1 377 ? 29.093 -1.158 -28.455 1.00 78.62 377 LYS A CA 1
ATOM 3006 C C . LYS A 1 377 ? 30.108 -0.059 -28.759 1.00 78.62 377 LYS A C 1
ATOM 3008 O O . LYS A 1 377 ? 30.666 0.561 -27.851 1.00 78.62 377 LYS A O 1
ATOM 3013 N N . TYR A 1 378 ? 30.344 0.199 -30.045 1.00 77.88 378 TYR A N 1
ATOM 3014 C CA . TYR A 1 378 ? 31.223 1.272 -30.500 1.00 77.88 378 TYR A CA 1
ATOM 3015 C C . TYR A 1 378 ? 30.680 2.657 -30.113 1.00 77.88 378 TYR A C 1
ATOM 3017 O O . TYR A 1 378 ? 31.446 3.497 -29.636 1.00 77.88 378 TYR A O 1
ATOM 3025 N N . ALA A 1 379 ? 29.374 2.887 -30.267 1.00 80.31 379 ALA A N 1
ATOM 3026 C CA . ALA A 1 379 ? 28.725 4.144 -29.905 1.00 80.31 379 ALA A CA 1
ATOM 3027 C C . ALA A 1 379 ? 28.841 4.427 -28.399 1.00 80.31 379 ALA A C 1
ATOM 3029 O O . ALA A 1 379 ? 29.287 5.507 -28.010 1.00 80.31 379 ALA A O 1
ATOM 3030 N N . LEU A 1 380 ? 28.536 3.438 -27.552 1.00 81.38 380 LEU A N 1
ATOM 3031 C CA . LEU A 1 380 ? 28.701 3.546 -26.100 1.00 81.38 380 LEU A CA 1
ATOM 3032 C C . LEU A 1 380 ? 30.146 3.857 -25.712 1.00 81.38 380 LEU A C 1
ATOM 3034 O O . LEU A 1 380 ? 30.397 4.772 -24.935 1.00 81.38 380 LEU A O 1
ATOM 3038 N N . LYS A 1 381 ? 31.116 3.138 -26.287 1.00 81.50 381 LYS A N 1
ATOM 3039 C CA . LYS A 1 381 ? 32.530 3.319 -25.940 1.00 81.50 381 LYS A CA 1
ATOM 3040 C C . LYS A 1 381 ? 33.077 4.695 -26.337 1.00 81.50 381 LYS A C 1
ATOM 3042 O O . LYS A 1 381 ? 33.868 5.258 -25.586 1.00 81.50 381 LYS A O 1
ATOM 3047 N N . ASN A 1 382 ? 32.716 5.203 -27.517 1.00 79.44 382 ASN A N 1
ATOM 3048 C CA . ASN A 1 382 ? 33.396 6.362 -28.111 1.00 79.44 382 ASN A CA 1
ATOM 3049 C C . ASN A 1 382 ? 32.595 7.669 -28.042 1.00 79.44 382 ASN A C 1
ATOM 3051 O O . ASN A 1 382 ? 33.201 8.737 -28.039 1.00 79.44 382 ASN A O 1
ATOM 3055 N N . PHE A 1 383 ? 31.262 7.603 -27.981 1.00 81.19 383 PHE A N 1
ATOM 3056 C CA . PHE A 1 383 ? 30.392 8.786 -28.014 1.00 81.19 383 PHE A CA 1
ATOM 3057 C C . PHE A 1 383 ? 29.608 8.982 -26.718 1.00 81.19 383 PHE A C 1
ATOM 3059 O O . PHE A 1 383 ? 29.407 10.125 -26.313 1.00 81.19 383 PHE A O 1
ATOM 3066 N N . PHE A 1 384 ? 29.219 7.893 -26.047 1.00 83.25 384 PHE A N 1
ATOM 3067 C CA . PHE A 1 384 ? 28.410 7.938 -24.825 1.00 83.25 384 PHE A CA 1
ATOM 3068 C C . PHE A 1 384 ? 29.086 7.209 -23.653 1.00 83.25 384 PHE A C 1
ATOM 3070 O O . PHE A 1 384 ? 28.516 6.258 -23.118 1.00 83.25 384 PHE A O 1
ATOM 3077 N N . PRO A 1 385 ? 30.269 7.654 -23.187 1.00 73.19 385 PRO A N 1
ATOM 3078 C CA . PRO A 1 385 ? 30.994 6.983 -22.102 1.00 73.19 385 PRO A CA 1
ATOM 3079 C C . PRO A 1 385 ? 30.224 6.973 -20.768 1.00 73.19 385 PRO A C 1
ATOM 3081 O O . PRO A 1 385 ? 30.484 6.136 -19.907 1.00 73.19 385 PRO A O 1
ATOM 3084 N N . ASN A 1 386 ? 29.264 7.891 -20.609 1.00 74.31 386 ASN A N 1
ATOM 3085 C CA . ASN A 1 386 ? 28.349 7.966 -19.466 1.00 74.31 386 ASN A CA 1
ATOM 3086 C C . ASN A 1 386 ? 26.963 7.358 -19.766 1.00 74.31 386 ASN A C 1
ATOM 3088 O O . ASN A 1 386 ? 26.070 7.425 -18.922 1.00 74.31 386 ASN A O 1
ATOM 3092 N N . GLY A 1 387 ? 26.760 6.810 -20.967 1.00 75.75 387 GLY A N 1
ATOM 3093 C CA . GLY A 1 387 ? 25.523 6.157 -21.379 1.00 75.75 387 GLY A CA 1
ATOM 3094 C C . GLY A 1 387 ? 25.405 4.755 -20.785 1.00 75.75 387 GLY A C 1
ATOM 3095 O O . GLY A 1 387 ? 26.378 4.005 -20.729 1.00 75.75 387 GLY A O 1
ATOM 3096 N N . GLY A 1 388 ? 24.203 4.397 -20.331 1.00 79.81 388 GLY A N 1
ATOM 3097 C CA . GLY A 1 388 ? 23.916 3.048 -19.840 1.00 79.81 388 GLY A CA 1
ATOM 3098 C C . GLY A 1 388 ? 23.767 2.060 -20.994 1.00 79.81 388 GLY A C 1
ATOM 3099 O O . GLY A 1 388 ? 24.529 1.096 -21.103 1.00 79.81 388 GLY A O 1
ATOM 3100 N N . SER A 1 389 ? 22.815 2.346 -21.877 1.00 83.62 389 SER A N 1
ATOM 3101 C CA . SER A 1 389 ? 22.484 1.546 -23.049 1.00 83.62 389 SER A CA 1
ATOM 3102 C C . SER A 1 389 ? 22.418 2.408 -24.307 1.00 83.62 389 SER A C 1
ATOM 3104 O O . SER A 1 389 ? 22.191 3.618 -24.246 1.00 83.62 389 SER A O 1
ATOM 3106 N N . PHE A 1 390 ? 22.640 1.780 -25.459 1.00 82.75 390 PHE A N 1
ATOM 3107 C CA . PHE A 1 390 ? 22.448 2.397 -26.765 1.00 82.75 390 PHE A CA 1
ATOM 3108 C C . PHE A 1 390 ? 21.657 1.441 -27.640 1.00 82.75 390 PHE A C 1
ATOM 3110 O O . PHE A 1 390 ? 21.975 0.255 -27.709 1.00 82.75 390 PHE A O 1
ATOM 3117 N N . CYS A 1 391 ? 20.642 1.968 -28.313 1.00 80.81 391 CYS A N 1
ATOM 3118 C CA . CYS A 1 391 ? 19.808 1.217 -29.236 1.00 80.81 391 CYS A CA 1
ATOM 3119 C C . CYS A 1 391 ? 19.853 1.892 -30.606 1.00 80.81 391 CYS A C 1
ATOM 3121 O O . CYS A 1 391 ? 19.700 3.106 -30.713 1.00 80.81 391 CYS A O 1
ATOM 3123 N N . LEU A 1 392 ? 20.039 1.089 -31.645 1.00 79.06 392 LEU A N 1
ATOM 3124 C CA . LEU A 1 392 ? 19.952 1.476 -33.041 1.00 79.06 392 LEU A CA 1
ATOM 3125 C C . LEU A 1 392 ? 18.774 0.750 -33.675 1.00 79.06 392 LEU A C 1
ATOM 3127 O O . LEU A 1 392 ? 18.599 -0.454 -33.474 1.00 79.06 392 LEU A O 1
ATOM 3131 N N . MET A 1 393 ? 18.008 1.471 -34.484 1.00 78.06 393 MET A N 1
ATOM 3132 C CA . MET A 1 393 ? 16.882 0.905 -35.206 1.00 78.06 393 MET A CA 1
ATOM 3133 C C . MET A 1 393 ? 16.747 1.458 -36.617 1.00 78.06 393 MET A C 1
ATOM 3135 O O . MET A 1 393 ? 17.112 2.600 -36.891 1.00 78.06 393 MET A O 1
ATOM 3139 N N . ASP A 1 394 ? 16.199 0.636 -37.507 1.00 74.19 394 ASP A N 1
ATOM 3140 C CA . ASP A 1 394 ? 15.866 1.049 -38.865 1.00 74.19 394 ASP A CA 1
ATOM 3141 C C . ASP A 1 394 ? 14.668 2.011 -38.863 1.00 74.19 394 ASP A C 1
ATOM 3143 O O . ASP A 1 394 ? 13.605 1.702 -38.317 1.00 74.19 394 ASP A O 1
ATOM 3147 N N . TYR A 1 395 ? 14.823 3.159 -39.525 1.00 71.06 395 TYR A N 1
ATOM 3148 C CA . TYR A 1 395 ? 13.794 4.197 -39.621 1.00 71.06 395 TYR A CA 1
ATOM 3149 C C . TYR A 1 395 ? 12.482 3.701 -40.255 1.00 71.06 395 TYR A C 1
ATOM 3151 O O . TYR A 1 395 ? 11.406 4.218 -39.959 1.00 71.06 395 TYR A O 1
ATOM 3159 N N . ARG A 1 396 ? 12.536 2.660 -41.095 1.00 70.00 396 ARG A N 1
ATOM 3160 C CA . ARG A 1 396 ? 11.350 2.053 -41.724 1.00 70.00 396 ARG A CA 1
ATOM 3161 C C . ARG A 1 396 ? 10.441 1.335 -40.725 1.00 70.00 396 ARG A C 1
ATOM 3163 O O . ARG A 1 396 ? 9.308 1.017 -41.075 1.00 70.00 396 ARG A O 1
ATOM 3170 N N . ASN A 1 397 ? 10.919 1.082 -39.506 1.00 72.12 397 ASN A N 1
ATOM 3171 C CA . ASN A 1 397 ? 10.169 0.428 -38.438 1.00 72.12 397 ASN A CA 1
ATOM 3172 C C . ASN A 1 397 ? 10.093 1.305 -37.176 1.00 72.12 397 ASN A C 1
ATOM 3174 O O . ASN A 1 397 ? 10.352 0.838 -36.066 1.00 72.12 397 ASN A O 1
ATOM 3178 N N . PHE A 1 398 ? 9.777 2.592 -37.360 1.00 78.81 398 PHE A N 1
ATOM 3179 C CA . PHE A 1 398 ? 9.668 3.545 -36.257 1.00 78.81 398 PHE A CA 1
ATOM 3180 C C . PHE A 1 398 ? 8.587 3.104 -35.246 1.00 78.81 398 PHE A C 1
ATOM 3182 O O . PHE A 1 398 ? 7.449 2.828 -35.656 1.00 78.81 398 PHE A O 1
ATOM 3189 N N . PRO A 1 399 ? 8.913 3.006 -33.945 1.00 86.62 399 PRO A N 1
ATOM 3190 C CA . PRO A 1 399 ? 7.997 2.499 -32.943 1.00 86.62 399 PRO A CA 1
ATOM 3191 C C . PRO A 1 399 ? 7.083 3.621 -32.453 1.00 86.62 399 PRO A C 1
ATOM 3193 O O . PRO A 1 399 ? 7.398 4.805 -32.553 1.00 86.62 399 PRO A O 1
ATOM 3196 N N . GLU A 1 400 ? 5.965 3.253 -31.839 1.00 91.12 400 GLU A N 1
ATOM 3197 C CA . GLU A 1 400 ? 5.278 4.191 -30.961 1.00 91.12 400 GLU A CA 1
ATOM 3198 C C . GLU A 1 400 ? 6.005 4.233 -29.612 1.00 91.12 400 GLU A C 1
ATOM 3200 O O . GLU A 1 400 ? 6.205 3.188 -28.990 1.00 91.12 400 GLU A O 1
ATOM 3205 N N . MET A 1 401 ? 6.385 5.427 -29.150 1.00 90.19 401 MET A N 1
ATOM 3206 C CA . MET A 1 401 ? 7.149 5.605 -27.913 1.00 90.19 401 MET A CA 1
ATOM 3207 C C . MET A 1 401 ? 6.322 6.258 -26.806 1.00 90.19 401 MET A C 1
ATOM 3209 O O . MET A 1 401 ? 5.626 7.250 -27.035 1.00 90.19 401 MET A O 1
ATOM 3213 N N . ARG A 1 402 ? 6.432 5.745 -25.577 1.00 93.12 402 ARG A N 1
ATOM 3214 C CA . ARG A 1 402 ? 5.840 6.350 -24.375 1.00 93.12 402 ARG A CA 1
ATOM 3215 C C . ARG A 1 402 ? 6.820 6.382 -23.219 1.00 93.12 402 ARG A C 1
ATOM 3217 O O . ARG A 1 402 ? 7.485 5.391 -22.945 1.00 93.12 402 ARG A O 1
ATOM 3224 N N . SER A 1 403 ? 6.861 7.511 -22.526 1.00 92.75 403 SER A N 1
ATOM 3225 C CA . SER A 1 403 ? 7.667 7.717 -21.323 1.00 92.75 403 SER A CA 1
ATOM 3226 C C . SER A 1 403 ? 6.820 7.488 -20.075 1.00 92.75 403 SER A C 1
ATOM 3228 O O . SER A 1 403 ? 5.671 7.928 -20.032 1.00 92.75 403 SER A O 1
ATOM 3230 N N . ILE A 1 404 ? 7.406 6.829 -19.079 1.00 92.94 404 ILE A N 1
ATOM 3231 C CA . ILE A 1 404 ? 6.803 6.514 -17.779 1.00 92.94 404 ILE A CA 1
ATOM 3232 C C . ILE A 1 404 ? 7.738 7.042 -16.695 1.00 92.94 404 ILE A C 1
ATOM 3234 O O . ILE A 1 404 ? 8.948 6.803 -16.761 1.00 92.94 404 ILE A O 1
ATOM 3238 N N . ASN A 1 405 ? 7.184 7.734 -15.697 1.00 90.19 405 ASN A N 1
ATOM 3239 C CA . ASN A 1 405 ? 7.928 8.215 -14.528 1.00 90.19 405 ASN A CA 1
ATOM 3240 C C . ASN A 1 405 ? 9.218 8.978 -14.902 1.00 90.19 405 ASN A C 1
ATOM 3242 O O . ASN A 1 405 ? 10.292 8.716 -14.368 1.00 90.19 405 ASN A O 1
ATOM 3246 N N . CYS A 1 406 ? 9.139 9.878 -15.887 1.00 87.12 406 CYS A N 1
ATOM 3247 C CA . CYS A 1 406 ? 10.286 10.633 -16.396 1.00 87.12 406 CYS A CA 1
ATOM 3248 C C . CYS A 1 406 ? 10.181 12.104 -15.993 1.00 87.12 406 CYS A C 1
ATOM 3250 O O . CYS A 1 406 ? 9.282 12.804 -16.445 1.00 87.12 406 CYS A O 1
ATOM 3252 N N . LYS A 1 407 ? 11.151 12.604 -15.222 1.00 81.19 407 LYS A N 1
ATOM 3253 C CA . LYS A 1 407 ? 11.208 14.013 -14.792 1.00 81.19 407 LYS A CA 1
ATOM 3254 C C . LYS A 1 407 ? 11.307 15.028 -15.944 1.00 81.19 407 LYS A C 1
ATOM 3256 O O . LYS A 1 407 ? 10.938 16.183 -15.765 1.00 81.19 407 LYS A O 1
ATOM 3261 N N . HIS A 1 408 ? 11.852 14.624 -17.093 1.00 70.38 408 HIS A N 1
ATOM 3262 C CA . HIS A 1 408 ? 12.231 15.534 -18.183 1.00 70.38 408 HIS A CA 1
ATOM 3263 C C . HIS A 1 408 ? 11.369 15.397 -19.453 1.00 70.38 408 HIS A C 1
ATOM 3265 O O . HIS A 1 408 ? 11.832 15.791 -20.514 1.00 70.38 408 HIS A O 1
ATOM 3271 N N . ASP A 1 409 ? 10.150 14.850 -19.374 1.00 62.91 409 ASP A N 1
ATOM 3272 C CA . ASP A 1 409 ? 9.169 14.633 -20.469 1.00 62.91 409 ASP A CA 1
ATOM 3273 C C . ASP A 1 409 ? 9.612 13.752 -21.667 1.00 62.91 409 ASP A C 1
ATOM 3275 O O . ASP A 1 409 ? 8.762 13.159 -22.330 1.00 62.91 409 ASP A O 1
ATOM 3279 N N . VAL A 1 410 ? 10.915 13.572 -21.932 1.00 62.44 410 VAL A N 1
ATOM 3280 C CA . VAL A 1 410 ? 11.440 12.923 -23.160 1.00 62.44 410 VAL A CA 1
ATOM 3281 C C . VAL A 1 410 ? 11.978 11.490 -22.972 1.00 62.44 410 VAL A C 1
ATOM 3283 O O . VAL A 1 410 ? 12.755 11.000 -23.787 1.00 62.44 410 VAL A O 1
ATOM 3286 N N . GLY A 1 411 ? 11.557 10.778 -21.924 1.00 70.25 411 GLY A N 1
ATOM 3287 C CA . GLY A 1 411 ? 12.078 9.435 -21.613 1.00 70.25 411 GLY A CA 1
ATOM 3288 C C . GLY A 1 411 ? 13.404 9.483 -20.832 1.00 70.25 411 GLY A C 1
ATOM 3289 O O . GLY A 1 411 ? 13.899 10.570 -20.528 1.00 70.25 411 GLY A O 1
ATOM 3290 N N . PRO A 1 412 ? 14.015 8.337 -20.474 1.00 75.12 412 PRO A N 1
ATOM 3291 C CA . PRO A 1 412 ? 15.251 8.278 -19.705 1.00 75.12 412 PRO A CA 1
ATOM 3292 C C . PRO A 1 412 ? 16.515 8.584 -20.526 1.00 75.12 412 PRO A C 1
ATOM 3294 O O . PRO A 1 412 ? 17.617 8.481 -19.985 1.00 75.12 412 PRO A O 1
ATOM 3297 N N . GLY A 1 413 ? 16.386 8.910 -21.815 1.00 78.81 413 GLY A N 1
ATOM 3298 C CA . GLY A 1 413 ? 17.501 9.029 -22.753 1.00 78.81 413 GLY A CA 1
ATOM 3299 C C . GLY A 1 413 ? 17.306 10.127 -23.796 1.00 78.81 413 GLY A C 1
ATOM 3300 O O . GLY A 1 413 ? 16.529 11.060 -23.609 1.00 78.81 413 GLY A O 1
ATOM 3301 N N . VAL A 1 414 ? 18.057 10.024 -24.891 1.00 82.19 414 VAL A N 1
ATOM 3302 C CA . VAL A 1 414 ? 18.016 10.967 -26.013 1.00 82.19 414 VAL A CA 1
ATOM 3303 C C . VAL A 1 414 ? 17.920 10.189 -27.317 1.00 82.19 414 VAL A C 1
ATOM 3305 O O . VAL A 1 414 ? 18.600 9.179 -27.485 1.00 82.19 414 VAL A O 1
ATOM 3308 N N . GLU A 1 415 ? 17.107 10.688 -28.242 1.00 83.12 415 GLU A N 1
ATOM 3309 C CA . GLU A 1 415 ? 16.969 10.164 -29.598 1.00 83.12 415 GLU A CA 1
ATOM 3310 C C . GLU A 1 415 ? 17.809 10.974 -30.601 1.00 83.12 415 GLU A C 1
ATOM 3312 O O . GLU A 1 415 ? 17.989 12.187 -30.454 1.00 83.12 415 GLU A O 1
ATOM 3317 N N . GLY A 1 416 ? 18.316 10.303 -31.637 1.00 80.00 416 GLY A N 1
ATOM 3318 C CA . GLY A 1 416 ? 18.949 10.929 -32.793 1.00 80.00 416 GLY A CA 1
ATOM 3319 C C . GLY A 1 416 ? 18.739 10.100 -34.058 1.00 80.00 416 GLY A C 1
ATOM 3320 O O . GLY A 1 416 ? 18.567 8.883 -33.991 1.00 80.00 416 GLY A O 1
ATOM 3321 N N . HIS A 1 417 ? 18.773 10.758 -35.217 1.00 79.38 417 HIS A N 1
ATOM 3322 C CA . HIS A 1 417 ? 18.619 10.107 -36.518 1.00 79.38 417 HIS A CA 1
ATOM 3323 C C . HIS A 1 417 ? 19.941 10.101 -37.275 1.00 79.38 417 HIS A C 1
ATOM 3325 O O . HIS A 1 417 ? 20.549 11.148 -37.484 1.00 79.38 417 HIS A O 1
ATOM 3331 N N . VAL A 1 418 ? 20.363 8.922 -37.722 1.00 71.31 418 VAL A N 1
ATOM 3332 C CA . VAL A 1 418 ? 21.590 8.744 -38.501 1.00 71.31 418 VAL A CA 1
ATOM 3333 C C . VAL A 1 418 ? 21.212 8.278 -39.903 1.00 71.31 418 VAL A C 1
ATOM 3335 O O . VAL A 1 418 ? 20.447 7.327 -40.055 1.00 71.31 418 VAL A O 1
ATOM 3338 N N . THR A 1 419 ? 21.744 8.937 -40.934 1.00 64.69 419 THR A N 1
ATOM 3339 C CA . THR A 1 419 ? 21.534 8.511 -42.326 1.00 64.69 419 THR A CA 1
ATOM 3340 C C . THR A 1 419 ? 22.615 7.509 -42.719 1.00 64.69 419 THR A C 1
ATOM 3342 O O . THR A 1 419 ? 23.804 7.828 -42.689 1.00 64.69 419 THR A O 1
ATOM 3345 N N . THR A 1 420 ? 22.213 6.297 -43.102 1.00 58.12 420 THR A N 1
ATOM 3346 C CA . THR A 1 420 ? 23.117 5.289 -43.670 1.00 58.12 420 THR A CA 1
ATOM 3347 C C . THR A 1 420 ? 23.135 5.395 -45.192 1.00 58.12 420 THR A C 1
ATOM 3349 O O . THR A 1 420 ? 22.075 5.475 -45.812 1.00 58.12 420 THR A O 1
ATOM 3352 N N . PHE A 1 421 ? 24.314 5.338 -45.811 1.00 54.47 421 PHE A N 1
ATOM 3353 C CA . PHE A 1 421 ? 24.427 5.243 -47.269 1.00 54.47 421 PHE A CA 1
ATOM 3354 C C . PHE A 1 421 ? 24.241 3.793 -47.723 1.00 54.47 421 PHE A C 1
ATOM 3356 O O . PHE A 1 421 ? 24.999 2.920 -47.303 1.00 54.47 421 PHE A O 1
ATOM 3363 N N . ASP A 1 422 ? 23.268 3.539 -48.600 1.00 47.06 422 ASP A N 1
ATOM 3364 C CA . ASP A 1 422 ? 23.084 2.224 -49.217 1.00 47.06 422 ASP A CA 1
ATOM 3365 C C . ASP A 1 422 ? 24.175 2.003 -50.277 1.00 47.06 422 ASP A C 1
ATOM 3367 O O . ASP A 1 422 ? 24.113 2.522 -51.394 1.00 47.06 422 ASP A O 1
ATOM 3371 N N . MET A 1 423 ? 25.245 1.306 -49.891 1.00 48.12 423 MET A N 1
ATOM 3372 C CA . MET A 1 423 ? 26.321 0.926 -50.802 1.00 48.12 423 MET A CA 1
ATOM 3373 C C . MET A 1 423 ? 26.155 -0.532 -51.232 1.00 48.12 423 MET A C 1
ATOM 3375 O O . MET A 1 423 ? 26.080 -1.399 -50.361 1.00 48.12 423 MET A O 1
ATOM 3379 N N . PRO A 1 424 ? 26.187 -0.843 -52.542 1.00 48.34 424 PRO A N 1
ATOM 3380 C CA . PRO A 1 424 ? 26.165 -2.220 -53.026 1.00 48.34 424 PRO A CA 1
ATOM 3381 C C . PRO A 1 424 ? 27.236 -3.095 -52.354 1.00 48.34 424 PRO A C 1
ATOM 3383 O O . PRO A 1 424 ? 28.368 -2.649 -52.171 1.00 48.34 424 PRO A O 1
ATOM 3386 N N . ASN A 1 425 ? 26.919 -4.358 -52.046 1.00 48.94 425 ASN A N 1
ATOM 3387 C CA . ASN A 1 425 ? 27.805 -5.273 -51.300 1.00 48.94 425 ASN A CA 1
ATOM 3388 C C . ASN A 1 425 ? 29.243 -5.366 -51.839 1.00 48.94 425 ASN A C 1
ATOM 3390 O O . ASN A 1 425 ? 30.188 -5.462 -51.056 1.00 48.94 425 ASN A O 1
ATOM 3394 N N . HIS A 1 426 ? 29.429 -5.304 -53.161 1.00 47.94 426 HIS A N 1
ATOM 3395 C CA . HIS A 1 426 ? 30.762 -5.317 -53.773 1.00 47.94 426 HIS A CA 1
ATOM 3396 C C . HIS A 1 426 ? 31.594 -4.079 -53.390 1.00 47.94 426 HIS A C 1
ATOM 3398 O O . HIS A 1 426 ? 32.789 -4.196 -53.130 1.00 47.94 426 HIS A O 1
ATOM 3404 N N . ASN A 1 427 ? 30.956 -2.911 -53.263 1.00 45.34 427 ASN A N 1
ATOM 3405 C CA . ASN A 1 427 ? 31.599 -1.667 -52.839 1.00 45.34 427 ASN A CA 1
ATOM 3406 C C . ASN A 1 427 ? 31.887 -1.654 -51.332 1.00 45.34 427 ASN A C 1
ATOM 3408 O O . ASN A 1 427 ? 32.905 -1.109 -50.913 1.00 45.34 427 ASN A O 1
ATOM 3412 N N . GLN A 1 428 ? 31.049 -2.307 -50.518 1.00 48.03 428 GLN A N 1
ATOM 3413 C CA . GLN A 1 428 ? 31.300 -2.455 -49.079 1.00 48.03 428 GLN A CA 1
ATOM 3414 C C . GLN A 1 428 ? 32.515 -3.351 -48.790 1.00 48.03 428 GLN A C 1
ATOM 3416 O O . GLN A 1 428 ? 33.359 -3.003 -47.964 1.00 48.03 428 GLN A O 1
ATOM 3421 N N . GLN A 1 429 ? 32.635 -4.494 -49.478 1.00 50.81 429 GLN A N 1
ATOM 3422 C CA . GLN A 1 429 ? 33.793 -5.387 -49.332 1.00 50.81 429 GLN A CA 1
ATOM 3423 C C . GLN A 1 429 ? 35.091 -4.719 -49.793 1.00 50.81 429 GLN A C 1
ATOM 3425 O O . GLN A 1 429 ? 36.115 -4.842 -49.121 1.00 50.81 429 GLN A O 1
ATOM 3430 N N . PHE A 1 430 ? 35.020 -3.962 -50.890 1.00 51.78 430 PHE A N 1
ATOM 3431 C CA . PHE A 1 430 ? 36.136 -3.180 -51.402 1.00 51.78 430 PHE A CA 1
ATOM 3432 C C . PHE A 1 430 ? 36.581 -2.100 -50.411 1.00 51.78 430 PHE A C 1
ATOM 3434 O O . PHE A 1 430 ? 37.748 -2.066 -50.037 1.00 51.78 430 PHE A O 1
ATOM 3441 N N . LEU A 1 431 ? 35.663 -1.274 -49.898 1.00 48.16 431 LEU A N 1
ATOM 3442 C CA . LEU A 1 431 ? 36.001 -0.266 -48.886 1.00 48.16 431 LEU A CA 1
ATOM 3443 C C . LEU A 1 431 ? 36.587 -0.890 -47.620 1.00 48.16 431 LEU A C 1
ATOM 3445 O O . LEU A 1 431 ? 37.513 -0.332 -47.043 1.00 48.16 431 LEU A O 1
ATOM 3449 N N . LYS A 1 432 ? 36.107 -2.066 -47.204 1.00 50.44 432 LYS A N 1
ATOM 3450 C CA . LYS A 1 432 ? 36.674 -2.794 -46.063 1.00 50.44 432 LYS A CA 1
ATOM 3451 C C . LYS A 1 432 ? 38.110 -3.259 -46.328 1.00 50.44 432 LYS A C 1
ATOM 3453 O O . LYS A 1 432 ? 38.936 -3.179 -45.423 1.00 50.44 432 LYS A O 1
ATOM 3458 N N . GLN A 1 433 ? 38.414 -3.729 -47.540 1.00 51.62 433 GLN A N 1
ATOM 3459 C CA . GLN A 1 433 ? 39.789 -4.032 -47.954 1.00 51.62 433 GLN A CA 1
ATOM 3460 C C . GLN A 1 433 ? 40.653 -2.772 -47.970 1.00 51.62 433 GLN A C 1
ATOM 3462 O O . GLN A 1 433 ? 41.724 -2.780 -47.380 1.00 51.62 433 GLN A O 1
ATOM 3467 N N . VAL A 1 434 ? 40.146 -1.680 -48.543 1.00 49.00 434 VAL A N 1
ATOM 3468 C CA . VAL A 1 434 ? 40.837 -0.387 -48.614 1.00 49.00 434 VAL A CA 1
ATOM 3469 C C . VAL A 1 434 ? 41.144 0.161 -47.217 1.00 49.00 434 VAL A C 1
ATOM 3471 O O . VAL A 1 434 ? 42.285 0.513 -46.951 1.00 49.00 434 VAL A O 1
ATOM 3474 N N . TYR A 1 435 ? 40.182 0.173 -46.289 1.00 48.94 435 TYR A N 1
ATOM 3475 C CA . TYR A 1 435 ? 40.410 0.602 -44.901 1.00 48.94 435 TYR A CA 1
ATOM 3476 C C . TYR A 1 435 ? 41.430 -0.287 -44.181 1.00 48.94 435 TYR A C 1
ATOM 3478 O O . TYR A 1 435 ? 42.316 0.217 -43.495 1.00 48.94 435 TYR A O 1
ATOM 3486 N N . LYS A 1 436 ? 41.339 -1.609 -44.367 1.00 50.09 436 LYS A N 1
ATOM 3487 C CA . LYS A 1 436 ? 42.266 -2.569 -43.757 1.00 50.09 436 LYS A CA 1
ATOM 3488 C C . LYS A 1 436 ? 43.679 -2.457 -44.334 1.00 50.09 436 LYS A C 1
ATOM 3490 O O . LYS A 1 436 ? 44.646 -2.695 -43.621 1.00 50.09 436 LYS A O 1
ATOM 3495 N N . GLU A 1 437 ? 43.825 -2.103 -45.606 1.00 47.75 437 GLU A N 1
ATOM 3496 C CA . GLU A 1 437 ? 45.127 -1.810 -46.206 1.00 47.75 437 GLU A CA 1
ATOM 3497 C C . GLU A 1 437 ? 45.661 -0.437 -45.799 1.00 47.75 437 GLU A C 1
ATOM 3499 O O . GLU A 1 437 ? 46.869 -0.305 -45.628 1.00 47.75 437 GLU A O 1
ATOM 3504 N N . PHE A 1 438 ? 44.791 0.551 -45.574 1.00 46.75 438 PHE A N 1
ATOM 3505 C CA . PHE A 1 438 ? 45.169 1.883 -45.095 1.00 46.75 438 PHE A CA 1
ATOM 3506 C C . PHE A 1 438 ? 45.727 1.861 -43.668 1.00 46.75 438 PHE A C 1
ATOM 3508 O O . PHE A 1 438 ? 46.674 2.577 -43.367 1.00 46.75 438 PHE A O 1
ATOM 3515 N N . GLU A 1 439 ? 45.196 0.999 -42.795 1.00 46.12 439 GLU A N 1
ATOM 3516 C CA . GLU A 1 439 ? 45.768 0.774 -41.458 1.00 46.12 439 GLU A CA 1
ATOM 3517 C C . GLU A 1 439 ? 47.172 0.143 -41.501 1.00 46.12 439 GLU A C 1
ATOM 3519 O O . GLU A 1 439 ? 47.925 0.272 -40.539 1.00 46.12 439 GLU A O 1
ATOM 3524 N N . ASN A 1 440 ? 47.537 -0.528 -42.602 1.00 47.16 440 ASN A N 1
ATOM 3525 C CA . ASN A 1 440 ? 48.746 -1.351 -42.696 1.00 47.16 440 ASN A CA 1
ATOM 3526 C C . ASN A 1 440 ? 49.805 -0.837 -43.695 1.00 47.16 440 ASN A C 1
ATOM 3528 O O . ASN A 1 440 ? 50.923 -1.347 -43.677 1.00 47.16 440 ASN A O 1
ATOM 3532 N N . ASN A 1 441 ? 49.498 0.145 -44.555 1.00 46.69 441 ASN A N 1
ATOM 3533 C CA . ASN A 1 441 ? 50.395 0.643 -45.609 1.00 46.69 441 ASN A CA 1
ATOM 3534 C C . ASN A 1 441 ? 50.344 2.181 -45.760 1.00 46.69 441 ASN A C 1
ATOM 3536 O O . ASN A 1 441 ? 49.297 2.785 -45.540 1.00 46.69 441 ASN A O 1
ATOM 3540 N N . PRO A 1 442 ? 51.442 2.835 -46.194 1.00 50.03 442 PRO A N 1
ATOM 3541 C CA . PRO A 1 442 ? 51.477 4.284 -46.399 1.00 50.03 442 PRO A CA 1
ATOM 3542 C C . PRO A 1 442 ? 50.564 4.767 -47.556 1.00 50.03 442 PRO A C 1
ATOM 3544 O O . PRO A 1 442 ? 50.355 4.026 -48.524 1.00 50.03 442 PRO A O 1
ATOM 3547 N N . PRO A 1 443 ? 50.077 6.030 -47.515 1.00 47.28 443 PRO A N 1
ATOM 3548 C CA . PRO A 1 443 ? 48.962 6.531 -48.341 1.00 47.28 443 PRO A CA 1
ATOM 3549 C C . PRO A 1 443 ? 49.136 6.359 -49.859 1.00 47.28 443 PRO A C 1
ATOM 3551 O O . PRO A 1 443 ? 48.198 5.977 -50.557 1.00 47.28 443 PRO A O 1
ATOM 3554 N N . LEU A 1 444 ? 50.359 6.535 -50.374 1.00 44.47 444 LEU A N 1
ATOM 3555 C CA . LEU A 1 444 ? 50.671 6.442 -51.809 1.00 44.47 444 LEU A CA 1
ATOM 3556 C C . LEU A 1 444 ? 50.362 5.069 -52.440 1.00 44.47 444 LEU A C 1
ATOM 3558 O O . LEU A 1 444 ? 50.040 5.001 -53.629 1.00 44.47 444 LEU A O 1
ATOM 3562 N N . SER A 1 445 ? 50.434 3.979 -51.668 1.00 47.94 445 SER A N 1
ATOM 3563 C CA . SER A 1 445 ? 50.118 2.628 -52.160 1.00 47.94 445 SER A CA 1
ATOM 3564 C C . SER A 1 445 ? 48.617 2.451 -52.412 1.00 47.94 445 SER A C 1
ATOM 3566 O O . SER A 1 445 ? 48.212 1.725 -53.323 1.00 47.94 445 SER A O 1
ATOM 3568 N N . LEU A 1 446 ? 47.786 3.147 -51.631 1.00 44.94 446 LEU A N 1
ATOM 3569 C CA . LEU A 1 446 ? 46.333 3.060 -51.705 1.00 44.94 446 LEU A CA 1
ATOM 3570 C C . LEU A 1 446 ? 45.803 3.806 -52.935 1.00 44.94 446 LEU A C 1
ATOM 3572 O O . LEU A 1 446 ? 44.983 3.270 -53.682 1.00 44.94 446 LEU A O 1
ATOM 3576 N N . THR A 1 447 ? 46.329 5.007 -53.199 1.00 48.91 447 THR A N 1
ATOM 3577 C CA . THR A 1 447 ? 45.953 5.846 -54.349 1.00 48.91 447 THR A CA 1
ATOM 3578 C C . THR A 1 447 ? 46.227 5.122 -55.673 1.00 48.91 447 THR A C 1
ATOM 3580 O O . THR A 1 447 ? 45.422 5.182 -56.606 1.00 48.91 447 THR A O 1
ATOM 3583 N N . TYR A 1 448 ? 47.321 4.354 -55.744 1.00 46.66 448 TYR A N 1
ATOM 3584 C CA . TYR A 1 448 ? 47.659 3.545 -56.916 1.00 46.66 448 TYR A CA 1
ATOM 3585 C C . TYR A 1 448 ? 46.700 2.356 -57.107 1.00 46.66 448 TYR A C 1
ATOM 3587 O O . TYR A 1 448 ? 46.203 2.153 -58.219 1.00 46.66 448 TYR A O 1
ATOM 3595 N N . MET A 1 449 ? 46.371 1.623 -56.036 1.00 45.25 449 MET A N 1
ATOM 3596 C CA . MET A 1 449 ? 45.424 0.497 -56.084 1.00 45.25 449 MET A CA 1
ATOM 3597 C C . MET A 1 449 ? 44.000 0.935 -56.450 1.00 45.25 449 MET A C 1
ATOM 3599 O O . MET A 1 449 ? 43.372 0.349 -57.335 1.00 45.25 449 MET A O 1
ATOM 3603 N N . LEU A 1 450 ? 43.521 2.023 -55.845 1.00 48.97 450 LEU A N 1
ATOM 3604 C CA . LEU A 1 450 ? 42.208 2.608 -56.120 1.00 48.97 450 LEU A CA 1
ATOM 3605 C C . LEU A 1 450 ? 42.096 3.131 -57.557 1.00 48.97 450 LEU A C 1
ATOM 3607 O O . LEU A 1 450 ? 41.067 2.930 -58.204 1.00 48.97 450 LEU A O 1
ATOM 3611 N N . SER A 1 451 ? 43.166 3.727 -58.099 1.00 45.75 451 SER A N 1
ATOM 3612 C CA . SER A 1 451 ? 43.183 4.213 -59.487 1.00 45.75 451 SER A CA 1
ATOM 3613 C C . SER A 1 451 ? 43.047 3.092 -60.526 1.00 45.75 451 SER A C 1
ATOM 3615 O O . SER A 1 451 ? 42.431 3.300 -61.571 1.00 45.75 451 SER A O 1
ATOM 3617 N N . SER A 1 452 ? 43.586 1.903 -60.234 1.00 43.22 452 SER A N 1
ATOM 3618 C CA . SER A 1 452 ? 43.498 0.725 -61.104 1.00 43.22 452 SER A CA 1
ATOM 3619 C C . SER A 1 452 ? 42.080 0.145 -61.114 1.00 43.22 452 SER A C 1
ATOM 3621 O O . SER A 1 452 ? 41.530 -0.155 -62.172 1.00 43.22 452 SER A O 1
ATOM 3623 N N . TYR A 1 453 ? 41.441 0.082 -59.942 1.00 44.72 453 TYR A N 1
ATOM 3624 C CA . TYR A 1 453 ? 40.104 -0.490 -59.773 1.00 44.72 453 TYR A CA 1
ATOM 3625 C C . TYR A 1 453 ? 38.985 0.412 -60.325 1.00 44.72 453 TYR A C 1
ATOM 3627 O O . TYR A 1 453 ? 38.091 -0.048 -61.040 1.00 44.72 453 TYR A O 1
ATOM 3635 N N . LEU A 1 454 ? 39.067 1.728 -60.079 1.00 48.12 454 LEU A N 1
ATOM 3636 C CA . LEU A 1 454 ? 38.107 2.716 -60.598 1.00 48.12 454 LEU A CA 1
ATOM 3637 C C . LEU A 1 454 ? 38.120 2.804 -62.131 1.00 48.12 454 LEU A C 1
ATOM 3639 O O . LEU A 1 454 ? 37.123 3.189 -62.737 1.00 48.12 454 LEU A O 1
ATOM 3643 N N . LYS A 1 455 ? 39.224 2.392 -62.764 1.00 46.06 455 LYS A N 1
ATOM 3644 C CA . LYS A 1 455 ? 39.365 2.305 -64.221 1.00 46.06 455 LYS A CA 1
ATOM 3645 C C . LYS A 1 455 ? 38.5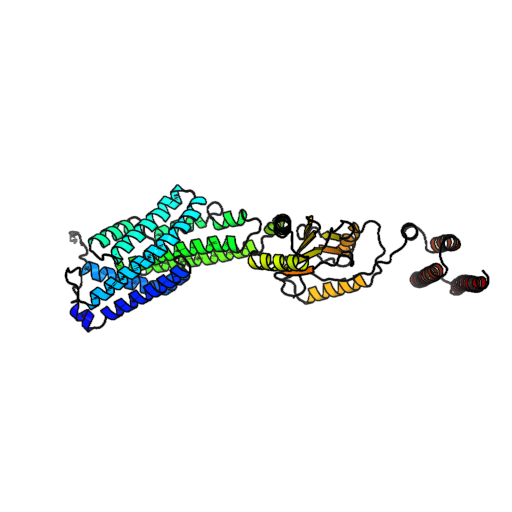78 1.150 -64.846 1.00 46.06 455 LYS A C 1
ATOM 3647 O O . LYS A 1 455 ? 38.507 1.089 -66.070 1.00 46.06 455 LYS A O 1
ATOM 3652 N N . HIS A 1 456 ? 38.058 0.212 -64.052 1.00 41.25 456 HIS A N 1
ATOM 3653 C CA . HIS A 1 456 ? 37.387 -0.988 -64.562 1.00 41.25 456 HIS A CA 1
ATOM 3654 C C . HIS A 1 456 ? 35.917 -1.132 -64.139 1.00 41.25 456 HIS A C 1
ATOM 3656 O O . HIS A 1 456 ? 35.182 -1.795 -64.862 1.00 41.25 456 HIS A O 1
ATOM 3662 N N . TYR A 1 457 ? 35.457 -0.523 -63.032 1.00 41.06 457 TYR A N 1
ATOM 3663 C CA . TYR A 1 457 ? 34.169 -0.931 -62.432 1.00 41.06 457 TYR A CA 1
ATOM 3664 C C . TYR A 1 457 ? 33.220 0.173 -61.921 1.00 41.06 457 TYR A C 1
ATOM 3666 O O . TYR A 1 457 ? 32.177 -0.161 -61.365 1.00 41.06 457 TYR A O 1
ATOM 3674 N N . ALA A 1 458 ? 33.503 1.469 -62.101 1.00 45.75 458 ALA A N 1
ATOM 3675 C CA . ALA A 1 458 ? 32.677 2.536 -61.513 1.00 45.75 458 ALA A CA 1
ATOM 3676 C C . ALA A 1 458 ? 32.054 3.492 -62.550 1.00 45.75 458 ALA A C 1
ATOM 3678 O O . ALA A 1 458 ? 32.680 3.866 -63.542 1.00 45.75 458 ALA A O 1
ATOM 3679 N N . THR A 1 459 ? 30.815 3.931 -62.301 1.00 52.41 459 THR A N 1
ATOM 3680 C CA . THR A 1 459 ? 30.154 5.003 -63.063 1.00 52.41 459 THR A CA 1
ATOM 3681 C C . THR A 1 459 ? 30.828 6.357 -62.799 1.00 52.41 459 THR A C 1
ATOM 3683 O O . THR A 1 459 ? 31.299 6.632 -61.692 1.00 52.41 459 THR A O 1
ATOM 3686 N N . LYS A 1 460 ? 30.868 7.219 -63.831 1.00 48.72 460 LYS A N 1
ATOM 3687 C CA . LYS A 1 460 ? 31.630 8.493 -63.888 1.00 48.72 460 LYS A CA 1
ATOM 3688 C C . LYS A 1 460 ? 31.494 9.390 -62.646 1.00 48.72 460 LYS A C 1
ATOM 3690 O O . LYS A 1 460 ? 32.439 10.092 -62.293 1.00 48.72 460 LYS A O 1
ATOM 3695 N N . GLU A 1 461 ? 30.336 9.384 -61.998 1.00 44.28 461 GLU A N 1
ATOM 3696 C CA . GLU A 1 461 ? 30.003 10.290 -60.894 1.00 44.28 461 GLU A CA 1
ATOM 3697 C C . GLU A 1 461 ? 30.553 9.811 -59.538 1.00 44.28 461 GLU A C 1
ATOM 3699 O O . GLU A 1 461 ? 31.082 10.606 -58.760 1.00 44.28 461 GLU A O 1
ATOM 3704 N N . ILE A 1 462 ? 30.558 8.493 -59.304 1.00 46.66 462 ILE A N 1
ATOM 3705 C CA . ILE A 1 462 ? 31.155 7.871 -58.110 1.00 46.66 462 ILE A CA 1
ATOM 3706 C C . ILE A 1 462 ? 32.679 8.012 -58.154 1.00 46.66 462 ILE A C 1
ATOM 3708 O O . ILE A 1 462 ? 33.295 8.366 -57.150 1.00 46.66 462 ILE A O 1
ATOM 3712 N N . VAL A 1 463 ? 33.286 7.829 -59.334 1.00 49.47 463 VAL A N 1
ATOM 3713 C CA . VAL A 1 463 ? 34.731 8.039 -59.535 1.00 49.47 463 VAL A CA 1
ATOM 3714 C C . VAL A 1 463 ? 35.124 9.474 -59.187 1.00 49.47 463 VAL A C 1
ATOM 3716 O O . VAL A 1 463 ? 36.119 9.676 -58.497 1.00 49.47 463 VAL A O 1
ATOM 3719 N N . LYS A 1 464 ? 34.334 10.471 -59.612 1.00 47.19 464 LYS A N 1
ATOM 3720 C CA . LYS A 1 464 ? 34.603 11.888 -59.322 1.00 47.19 464 LYS A CA 1
ATOM 3721 C C . LYS A 1 464 ? 34.545 12.203 -57.828 1.00 47.19 464 LYS A C 1
ATOM 3723 O O . LYS A 1 464 ? 35.477 12.821 -57.320 1.00 47.19 464 LYS A O 1
ATOM 3728 N N . ASN A 1 465 ? 33.507 11.756 -57.124 1.00 45.69 465 ASN A N 1
ATOM 3729 C CA . ASN A 1 465 ? 33.329 12.072 -55.703 1.00 45.69 465 ASN A CA 1
ATOM 3730 C C . ASN A 1 465 ? 34.308 11.312 -54.797 1.00 45.69 465 ASN A C 1
ATOM 3732 O O . ASN A 1 465 ? 34.818 11.875 -53.829 1.00 45.69 465 ASN A O 1
ATOM 3736 N N . VAL A 1 466 ? 34.623 10.055 -55.123 1.00 49.34 466 VAL A N 1
ATOM 3737 C CA . VAL A 1 466 ? 35.600 9.256 -54.368 1.00 49.34 466 VAL A CA 1
ATOM 3738 C C . VAL A 1 466 ? 37.020 9.776 -54.605 1.00 49.34 466 VAL A C 1
ATOM 3740 O O . VAL A 1 466 ? 37.756 9.972 -53.643 1.00 49.34 466 VAL A O 1
ATOM 3743 N N . MET A 1 467 ? 37.390 10.104 -55.850 1.00 51.31 467 MET A N 1
ATOM 3744 C CA . MET A 1 467 ? 38.699 10.702 -56.148 1.00 51.31 467 MET A CA 1
ATOM 3745 C C . MET A 1 467 ? 38.856 12.093 -55.530 1.00 51.31 467 MET A C 1
ATOM 3747 O O . MET A 1 467 ? 39.925 12.396 -55.018 1.00 51.31 467 MET A O 1
ATOM 3751 N N . ALA A 1 468 ? 37.814 12.932 -55.531 1.00 48.16 468 ALA A N 1
ATOM 3752 C CA . ALA A 1 468 ? 37.876 14.257 -54.911 1.00 48.16 468 ALA A CA 1
ATOM 3753 C C . ALA A 1 468 ? 38.102 14.174 -53.392 1.00 48.16 468 ALA A C 1
ATOM 3755 O O . ALA A 1 468 ? 38.950 14.888 -52.862 1.00 48.16 468 ALA A O 1
ATOM 3756 N N . ASN A 1 469 ? 37.401 13.266 -52.705 1.00 46.88 469 ASN A N 1
ATOM 3757 C CA . ASN A 1 469 ? 37.572 13.064 -51.265 1.00 46.88 469 ASN A CA 1
ATOM 3758 C C . ASN A 1 469 ? 38.924 12.427 -50.916 1.00 46.88 469 ASN A C 1
ATOM 3760 O O . ASN A 1 469 ? 39.562 12.847 -49.957 1.00 46.88 469 ASN A O 1
ATOM 3764 N N . LEU A 1 470 ? 39.398 11.460 -51.706 1.00 51.50 470 LEU A N 1
ATOM 3765 C CA . LEU A 1 470 ? 40.709 10.838 -51.495 1.00 51.50 470 LEU A CA 1
ATOM 3766 C C . LEU A 1 470 ? 41.860 11.811 -51.762 1.00 51.50 470 LEU A C 1
ATOM 3768 O O . LEU A 1 470 ? 42.813 11.841 -50.996 1.00 51.50 470 LEU A O 1
ATOM 3772 N N . LEU A 1 471 ? 41.751 12.656 -52.790 1.00 51.94 471 LEU A N 1
ATOM 3773 C CA . LEU A 1 471 ? 42.739 13.700 -53.072 1.00 51.94 471 LEU A CA 1
ATOM 3774 C C . LEU A 1 471 ? 42.729 14.810 -52.020 1.00 51.94 471 LEU A C 1
ATOM 3776 O O . LEU A 1 471 ? 43.784 15.351 -51.695 1.00 51.94 471 LEU A O 1
ATOM 3780 N N . PHE A 1 472 ? 41.558 15.136 -51.468 1.00 47.53 472 PHE A N 1
ATOM 3781 C CA . PHE A 1 472 ? 41.452 16.039 -50.326 1.00 47.53 472 PHE A CA 1
ATOM 3782 C C . PHE A 1 472 ? 42.130 15.442 -49.089 1.00 47.53 472 PHE A C 1
ATOM 3784 O O . PHE A 1 472 ? 42.905 16.131 -48.436 1.00 47.53 472 PHE A O 1
ATOM 3791 N N . LEU A 1 473 ? 41.903 14.157 -48.805 1.00 45.84 473 LEU A N 1
ATOM 3792 C CA . LEU A 1 473 ? 42.533 13.449 -47.689 1.00 45.84 473 LEU A CA 1
ATOM 3793 C C . LEU A 1 473 ? 44.051 13.297 -47.872 1.00 45.84 473 LEU A C 1
ATOM 3795 O O . LEU A 1 473 ? 44.779 13.534 -46.912 1.00 45.84 473 LEU A O 1
ATOM 3799 N N . ASP A 1 474 ? 44.539 13.006 -49.083 1.00 49.44 474 ASP A N 1
ATOM 3800 C CA . ASP A 1 474 ? 45.975 12.977 -49.402 1.00 49.44 474 ASP A CA 1
ATOM 3801 C C . ASP A 1 474 ? 46.604 14.368 -49.213 1.00 49.44 474 ASP A C 1
ATOM 3803 O O . ASP A 1 474 ? 47.618 14.505 -48.530 1.00 49.44 474 ASP A O 1
ATOM 3807 N N . ALA A 1 475 ? 45.983 15.433 -49.733 1.00 46.19 475 ALA A N 1
ATOM 3808 C CA . ALA A 1 475 ? 46.481 16.800 -49.562 1.00 46.19 475 ALA A CA 1
ATOM 3809 C C . ALA A 1 475 ? 46.463 17.256 -48.089 1.00 46.19 475 ALA A C 1
ATOM 3811 O O . ALA A 1 475 ? 47.384 17.938 -47.636 1.00 46.19 475 ALA A O 1
ATOM 3812 N N . PHE A 1 476 ? 45.439 16.855 -47.333 1.00 44.03 476 PHE A N 1
ATOM 3813 C CA . PHE A 1 476 ? 45.286 17.169 -45.913 1.00 44.03 476 PHE A CA 1
ATOM 3814 C C . PHE A 1 476 ? 46.294 16.399 -45.047 1.00 44.03 476 PHE A C 1
ATOM 3816 O O . PHE A 1 476 ? 46.910 16.978 -44.153 1.00 44.03 476 PHE A O 1
ATOM 3823 N N . TYR A 1 477 ? 46.536 15.120 -45.351 1.00 44.16 477 TYR A N 1
ATOM 3824 C CA . TYR A 1 477 ? 47.526 14.286 -44.666 1.00 44.16 477 TYR A CA 1
ATOM 3825 C C . TYR A 1 477 ? 48.963 14.732 -44.969 1.00 44.16 477 TYR A C 1
ATOM 3827 O O . TYR A 1 477 ? 49.784 14.823 -44.056 1.00 44.16 477 TYR A O 1
ATOM 3835 N N . ILE A 1 478 ? 49.268 15.099 -46.219 1.00 48.62 478 ILE A N 1
ATOM 3836 C CA . ILE A 1 478 ? 50.576 15.657 -46.597 1.00 48.62 478 ILE A CA 1
ATOM 3837 C C . ILE A 1 478 ? 50.811 17.017 -45.915 1.00 48.62 478 ILE A C 1
ATOM 3839 O O . ILE A 1 478 ? 51.914 17.285 -45.437 1.00 48.62 478 ILE A O 1
ATOM 3843 N N . GLY A 1 479 ? 49.770 17.850 -45.802 1.00 44.56 479 GLY A N 1
ATOM 3844 C CA . GLY A 1 479 ? 49.825 19.121 -45.074 1.00 44.56 479 GLY A CA 1
ATOM 3845 C C . GLY A 1 479 ? 50.032 18.969 -43.562 1.00 44.56 479 GLY A C 1
ATOM 3846 O O . GLY A 1 479 ? 50.715 19.794 -42.961 1.00 44.56 479 GLY A O 1
ATOM 3847 N N . LEU A 1 480 ? 49.486 17.913 -42.949 1.00 39.97 480 LEU A N 1
ATOM 3848 C CA . LEU A 1 480 ? 49.609 17.643 -41.509 1.00 39.97 480 LEU A CA 1
ATOM 3849 C C . LEU A 1 480 ? 50.918 16.951 -41.113 1.00 39.97 480 LEU A C 1
ATOM 3851 O O . LEU A 1 480 ? 51.398 17.155 -40.002 1.00 39.97 480 LEU A O 1
ATOM 3855 N N . THR A 1 481 ? 51.484 16.117 -41.988 1.00 43.16 481 THR A N 1
ATOM 3856 C CA . THR A 1 481 ? 52.638 15.267 -41.645 1.00 43.16 481 THR A CA 1
ATOM 3857 C C . THR A 1 481 ? 53.989 15.848 -42.056 1.00 43.16 481 THR A C 1
ATOM 3859 O O . THR A 1 481 ? 55.017 15.320 -41.638 1.00 43.16 481 THR A O 1
ATOM 3862 N N . GLY A 1 482 ? 54.017 16.927 -42.849 1.00 50.78 482 GLY A N 1
ATOM 3863 C CA . GLY A 1 482 ? 55.258 17.612 -43.231 1.00 50.78 482 GLY A CA 1
ATOM 3864 C C . GLY A 1 482 ? 56.251 16.733 -44.002 1.00 50.78 482 GLY A C 1
ATOM 3865 O O . GLY A 1 482 ? 57.440 17.028 -44.021 1.00 50.78 482 GLY A O 1
ATOM 3866 N N . GLN A 1 483 ? 55.787 15.647 -44.631 1.00 45.38 483 GLN A N 1
ATOM 3867 C CA . GLN A 1 483 ? 56.641 14.609 -45.228 1.00 45.38 483 GLN A CA 1
ATOM 3868 C C . GLN A 1 483 ? 57.481 15.055 -46.442 1.00 45.38 483 GLN A C 1
ATOM 3870 O O . GLN A 1 483 ? 58.313 14.281 -46.909 1.00 45.38 483 GLN A O 1
ATOM 3875 N N . TYR A 1 484 ? 57.322 16.290 -46.926 1.00 46.88 484 TYR A N 1
ATOM 3876 C CA . TYR A 1 484 ? 58.154 16.868 -47.983 1.00 46.88 484 TYR A CA 1
ATOM 3877 C C . TYR A 1 484 ? 58.830 18.151 -47.488 1.00 46.88 484 TYR A C 1
ATOM 3879 O O . TYR A 1 484 ? 58.159 19.129 -47.165 1.00 46.88 484 TYR A O 1
ATOM 3887 N N . ASN A 1 485 ? 60.166 18.161 -47.482 1.00 47.91 485 ASN A N 1
ATOM 3888 C CA . ASN A 1 485 ? 60.969 19.337 -47.119 1.00 47.91 485 ASN A CA 1
ATOM 3889 C C . ASN A 1 485 ? 61.071 20.379 -48.251 1.00 47.91 485 ASN A C 1
ATOM 3891 O O . ASN A 1 485 ? 61.539 21.489 -48.009 1.00 47.91 485 ASN A O 1
ATOM 3895 N N . ASP A 1 486 ? 60.642 20.045 -49.474 1.00 50.91 486 ASP A N 1
ATOM 3896 C CA . ASP A 1 486 ? 60.720 20.933 -50.637 1.00 50.91 486 ASP A CA 1
ATOM 3897 C C . ASP A 1 486 ? 59.340 21.150 -51.282 1.00 50.91 486 ASP A C 1
ATOM 3899 O O . ASP A 1 486 ? 58.670 20.234 -51.768 1.00 50.91 486 ASP A O 1
ATOM 3903 N N . THR A 1 487 ? 58.917 22.414 -51.317 1.00 51.84 487 THR A N 1
ATOM 3904 C CA . THR A 1 487 ? 57.642 22.855 -51.893 1.00 51.84 487 THR A CA 1
ATOM 3905 C C . THR A 1 487 ? 57.570 22.633 -53.409 1.00 51.84 487 THR A C 1
ATOM 3907 O O . THR A 1 487 ? 56.473 22.651 -53.975 1.00 51.84 487 THR A O 1
ATOM 3910 N N . ALA A 1 488 ? 58.704 22.435 -54.091 1.00 49.47 488 ALA A N 1
ATOM 3911 C CA . ALA A 1 488 ? 58.753 22.181 -55.529 1.00 49.47 488 ALA A CA 1
ATOM 3912 C C . ALA A 1 488 ? 58.292 20.761 -55.902 1.00 49.47 488 ALA A C 1
ATOM 3914 O O . ALA A 1 488 ? 57.600 20.586 -56.909 1.00 49.47 488 ALA A O 1
ATOM 3915 N N . GLU A 1 489 ? 58.617 19.764 -55.078 1.00 50.72 489 GLU A N 1
ATOM 3916 C CA . GLU A 1 489 ? 58.270 18.359 -55.315 1.00 50.72 489 GLU A CA 1
ATOM 3917 C C . GLU A 1 489 ? 56.771 18.115 -55.090 1.00 50.72 489 GLU A C 1
ATOM 3919 O O . GLU A 1 489 ? 56.091 17.553 -55.951 1.00 50.72 489 GLU A O 1
ATOM 3924 N N . LEU A 1 490 ? 56.214 18.713 -54.031 1.00 49.00 490 LEU A N 1
ATOM 3925 C CA . LEU A 1 490 ? 54.773 18.735 -53.774 1.00 49.00 490 LEU A CA 1
ATOM 3926 C C . LEU A 1 490 ? 53.993 19.391 -54.927 1.00 49.00 490 LEU A C 1
ATOM 3928 O O . LEU A 1 490 ? 52.991 18.859 -55.404 1.00 49.00 490 LEU A O 1
ATOM 3932 N N . ARG A 1 491 ? 54.467 20.541 -55.429 1.00 48.94 491 ARG A N 1
ATOM 3933 C CA . ARG A 1 491 ? 53.835 21.227 -56.571 1.00 48.94 491 ARG A CA 1
ATOM 3934 C C . ARG A 1 491 ? 53.915 20.408 -57.854 1.00 48.94 491 ARG A C 1
ATOM 3936 O O . ARG A 1 491 ? 53.023 20.539 -58.689 1.00 48.94 491 ARG A O 1
ATOM 3943 N N . ARG A 1 492 ? 54.965 19.605 -58.041 1.00 55.59 492 ARG A N 1
ATOM 3944 C CA . ARG A 1 492 ? 55.112 18.721 -59.201 1.00 55.59 492 ARG A CA 1
ATOM 3945 C C . ARG A 1 492 ? 54.099 17.580 -59.142 1.00 55.59 492 ARG A C 1
ATOM 3947 O O . ARG A 1 492 ? 53.391 17.383 -60.126 1.00 55.59 492 ARG A O 1
ATOM 3954 N N . GLU A 1 493 ? 53.973 16.903 -58.005 1.00 52.41 493 GLU A N 1
ATOM 3955 C CA . GLU A 1 493 ? 53.016 15.802 -57.827 1.00 52.41 493 GLU A CA 1
ATOM 3956 C C . GLU A 1 493 ? 51.559 16.277 -57.929 1.00 52.41 493 GLU A C 1
ATOM 3958 O O . GLU A 1 493 ? 50.776 15.718 -58.700 1.00 52.41 493 GLU A O 1
ATOM 3963 N N . VAL A 1 494 ? 51.212 17.403 -5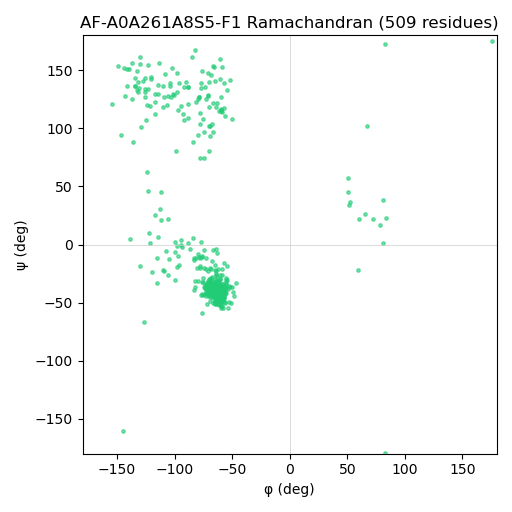7.293 1.00 49.97 494 VAL A N 1
ATOM 3964 C CA . VAL A 1 494 ? 49.879 18.021 -57.437 1.00 49.97 494 VAL A CA 1
ATOM 3965 C C . VAL A 1 494 ? 49.579 18.358 -58.903 1.00 49.97 494 VAL A C 1
ATOM 3967 O O . VAL A 1 494 ? 48.468 18.137 -59.383 1.00 49.97 494 VAL A O 1
ATOM 3970 N N . ARG A 1 495 ? 50.570 18.836 -59.667 1.00 50.97 495 ARG A N 1
ATOM 3971 C CA . ARG A 1 495 ? 50.400 19.167 -61.092 1.00 50.97 495 ARG A CA 1
ATOM 3972 C C . ARG A 1 495 ? 50.249 17.917 -61.971 1.00 50.97 495 ARG A C 1
ATOM 3974 O O . ARG A 1 495 ? 49.497 17.959 -62.943 1.00 50.97 495 ARG A O 1
ATOM 3981 N N . VAL A 1 496 ? 50.900 16.804 -61.624 1.00 54.94 496 VAL A N 1
ATOM 3982 C CA . VAL A 1 496 ? 50.717 15.497 -62.287 1.00 54.94 496 VAL A CA 1
ATOM 3983 C C . VAL A 1 496 ? 49.309 14.956 -62.039 1.00 54.94 496 VAL A C 1
ATOM 3985 O O . VAL A 1 496 ? 48.663 14.472 -62.971 1.00 54.94 496 VAL A O 1
ATOM 3988 N N . VAL A 1 497 ? 48.809 15.075 -60.810 1.00 50.00 497 VAL A N 1
ATOM 3989 C CA . VAL A 1 497 ? 47.447 14.671 -60.444 1.00 50.00 497 VAL A CA 1
ATOM 3990 C C . VAL A 1 497 ? 46.404 15.523 -61.172 1.00 50.00 497 VAL A C 1
ATOM 3992 O O . VAL A 1 497 ? 45.516 14.970 -61.821 1.00 50.00 497 VAL A O 1
ATOM 3995 N N . LEU A 1 498 ? 46.545 16.852 -61.159 1.00 48.53 498 LEU A N 1
ATOM 3996 C CA . LEU A 1 498 ? 45.644 17.762 -61.878 1.00 48.53 498 LEU A CA 1
ATOM 3997 C C . LEU A 1 498 ? 45.673 17.523 -63.398 1.00 48.53 498 LEU A C 1
ATOM 3999 O O . LEU A 1 498 ? 44.624 17.503 -64.038 1.00 48.53 498 LEU A O 1
ATOM 4003 N N . GLY A 1 499 ? 46.844 17.237 -63.978 1.00 52.12 499 GLY A N 1
ATOM 4004 C CA . GLY A 1 499 ? 46.963 16.872 -65.394 1.00 52.12 499 GLY A CA 1
ATOM 4005 C C . GLY A 1 499 ? 46.257 15.554 -65.747 1.00 52.12 499 GLY A C 1
ATOM 4006 O O . GLY A 1 499 ? 45.671 15.425 -66.824 1.00 52.12 499 GLY A O 1
ATOM 4007 N N . LYS A 1 500 ? 46.247 14.578 -64.829 1.00 50.72 500 LYS A N 1
ATOM 4008 C CA . LYS A 1 500 ? 45.461 13.342 -64.985 1.00 50.72 500 LYS A CA 1
ATOM 4009 C C . LYS A 1 500 ? 43.954 13.606 -64.862 1.00 50.72 500 LYS A C 1
ATOM 4011 O O . LYS A 1 500 ? 43.189 12.994 -65.607 1.00 50.72 500 LYS A O 1
ATOM 4016 N N . MET A 1 501 ? 43.529 14.536 -64.000 1.00 47.09 501 MET A N 1
ATOM 4017 C CA . MET A 1 501 ? 42.123 14.964 -63.892 1.00 47.09 501 MET A CA 1
ATOM 4018 C C . MET A 1 501 ? 41.628 15.655 -65.170 1.00 47.09 501 MET A C 1
ATOM 4020 O O . MET A 1 501 ? 40.529 15.356 -65.639 1.00 47.09 501 MET A O 1
ATOM 4024 N N . ASP A 1 502 ? 42.448 16.507 -65.787 1.00 47.59 502 ASP A N 1
ATOM 4025 C CA . ASP A 1 502 ? 42.104 17.161 -67.056 1.00 47.59 502 ASP A CA 1
ATOM 4026 C C . ASP A 1 502 ? 42.002 16.167 -68.222 1.00 47.59 502 ASP A C 1
ATOM 4028 O O . ASP A 1 502 ? 41.088 16.264 -69.045 1.00 47.59 502 ASP A O 1
ATOM 4032 N N . ASN A 1 503 ? 42.870 15.153 -68.270 1.00 48.84 503 ASN A N 1
ATOM 4033 C CA . ASN A 1 503 ? 42.771 14.083 -69.268 1.00 48.84 503 ASN A CA 1
ATOM 4034 C C . ASN A 1 503 ? 41.517 13.210 -69.089 1.00 48.84 503 ASN A C 1
ATOM 4036 O O . ASN A 1 503 ? 40.922 12.783 -70.082 1.00 48.84 503 ASN A O 1
ATOM 4040 N N . LEU A 1 504 ? 41.074 12.981 -67.849 1.00 45.81 504 LEU A N 1
ATOM 4041 C CA . LEU A 1 504 ? 39.813 12.287 -67.554 1.00 45.81 504 LEU A CA 1
ATOM 4042 C C . LEU A 1 504 ? 38.579 13.131 -67.919 1.00 45.81 504 LEU A C 1
ATOM 4044 O O . LEU A 1 504 ? 37.571 12.579 -68.353 1.00 45.81 504 LEU A O 1
ATOM 4048 N N . ASN A 1 505 ? 38.656 14.463 -67.813 1.00 42.84 505 ASN A N 1
ATOM 4049 C CA . ASN A 1 505 ? 37.593 15.362 -68.276 1.00 42.84 505 ASN A CA 1
ATOM 4050 C C . ASN A 1 505 ? 37.532 15.461 -69.815 1.00 42.84 505 ASN A C 1
ATOM 4052 O O . ASN A 1 505 ? 36.440 15.561 -70.370 1.00 42.84 505 ASN A O 1
ATOM 4056 N N . ARG A 1 506 ? 38.673 15.400 -70.520 1.00 42.00 506 ARG A N 1
ATOM 4057 C CA . ARG A 1 506 ? 38.738 15.522 -71.994 1.00 42.00 506 ARG A CA 1
ATOM 4058 C C . ARG A 1 506 ? 38.377 14.248 -72.754 1.00 42.00 506 ARG A C 1
ATOM 4060 O O . ARG A 1 506 ? 37.810 14.329 -73.838 1.00 42.00 506 ARG A O 1
ATOM 4067 N N . THR A 1 507 ? 38.652 13.074 -72.194 1.00 45.22 507 THR A N 1
ATOM 4068 C CA . THR A 1 507 ? 38.278 11.783 -72.806 1.00 45.22 507 THR A CA 1
ATOM 4069 C C . THR A 1 507 ? 36.779 11.471 -72.702 1.00 45.22 507 THR A C 1
ATOM 4071 O 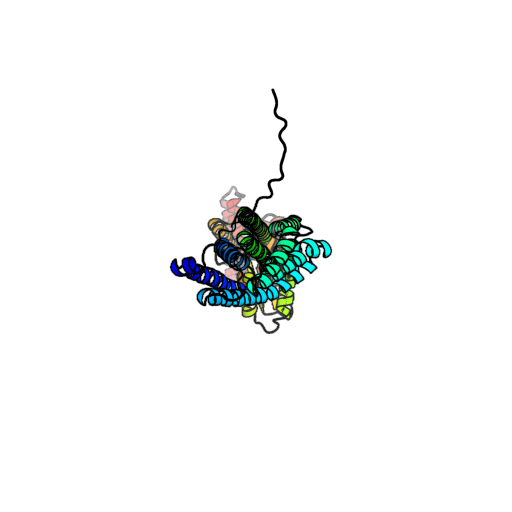O . THR A 1 507 ? 36.308 10.510 -73.296 1.00 45.22 507 THR A O 1
ATOM 4074 N N . GLY A 1 508 ? 35.997 12.307 -72.008 1.00 42.00 508 GLY A N 1
ATOM 4075 C CA . GLY A 1 508 ? 34.546 12.168 -71.861 1.00 42.00 508 GLY A CA 1
ATOM 4076 C C . GLY A 1 508 ? 33.685 12.737 -72.999 1.00 42.00 508 GLY A C 1
ATOM 4077 O O . GLY A 1 508 ? 32.469 12.752 -72.832 1.00 42.00 508 GLY A O 1
ATOM 4078 N N . GLY A 1 509 ? 34.281 13.215 -74.100 1.00 34.38 509 GLY A N 1
ATOM 4079 C CA . GLY A 1 509 ? 33.577 13.830 -75.239 1.00 34.38 509 GLY A CA 1
ATOM 4080 C C . GLY A 1 509 ? 33.232 12.899 -76.411 1.00 34.38 509 GLY A C 1
ATOM 4081 O O . GLY A 1 509 ? 32.711 13.372 -77.416 1.00 34.38 509 GLY A O 1
ATOM 4082 N N . SER A 1 510 ? 33.506 11.599 -76.319 1.00 34.19 510 SER A N 1
ATOM 4083 C CA . SER A 1 510 ? 33.166 10.647 -77.381 1.00 34.19 510 SER A CA 1
ATOM 4084 C C . SER A 1 510 ? 32.985 9.241 -76.819 1.00 34.19 510 SER A C 1
ATOM 4086 O O . SER A 1 510 ? 33.941 8.674 -76.293 1.00 34.19 510 SER A O 1
ATOM 4088 N N . GLN A 1 511 ? 31.767 8.732 -77.040 1.00 30.89 511 GLN A N 1
ATOM 4089 C CA . GLN A 1 511 ? 31.165 7.445 -76.659 1.00 30.89 511 GLN A CA 1
ATOM 4090 C C . GLN A 1 511 ? 30.678 7.318 -75.213 1.00 30.89 511 GLN A C 1
ATOM 4092 O O . GLN A 1 511 ? 31.489 7.367 -74.260 1.00 30.89 511 GLN A O 1
#

Nearest PDB structures (foldseek):
  8gl3-assembly1_A  TM=3.174E-01  e=6.957E-01  synthetic construct
  1s94-assembly2_B  TM=3.888E-01  e=7.334E+00  Doryteuthis pealeii